Protein AF-A0A7R9VIY1-F1 (afdb_monomer_lite)

Secondary structure (DSSP, 8-state):
---TTEEEEEEE-TTT-PBPTT--B-TTT--EEEE-SSEEEE-GGG-EEEE-SHHHHHHHHHHHHHHHHHH-TT--HHHHHHHHHHT-EE-GGGTTTSTT-EE--HHHHHHHHHHHHHHS--S----TT------------TTHHHH-HHHHHTTHHHHHHHHTT-----EEEEEEES---TT-TTTGGGEEEEEEEETTTTEEGGGG--SSSHHHHHHHHHH--TTSSSS---TTTTS-EEEEEEE--SS--HHHHHHHHHHHHHTT-SEEEE---BSS--HHHHHHHHHHHHTT-EEEEE--SS--BTTTS--BTGGG--TTEEEEEEE-TTT-PBPTT--B-TTT--EEEE-SSEEEE-GGG-EEEE-SHHHHHHHHHHHHHHHHHH-TT--HHHHHHHHHHT-EE-GGGTTTSSS-EE--HHHHHHHHHHHHHHS-------S-S-PPP-------TTHHHH-HHHHHTTHHHHHHHHTT--PPPEEEEEEES---TT-TTTTTTEEEEEEEETTTTEEGGGG--SSSHHHHHHHHHH--TTSSSS---TTTTS-EEEEEEE--SS--HHHHHHHHHHHHHTT-SEEEE---BSS--HHHHHHHHHHHHTT-EEEEE--SS--BTTTS--BTT----

Foldseek 3Di:
DDFLQEAAEWAADLPPRHGDQLTAWAAELHQAYAHFAQAWFAFPPQDIDTHGTLLLRLLLLLLLLQLLCQLPVPDFSNRSSCLQLVQFDADPNQVRRHNSNHYGASLSSLVVSVVVVVPPDDPDDDDPPDPDDPDQQDFLAPCAVPAALLCVLQVLSLLVVLLLLLQFEEAEEEEAEQAAQCVQPQCVLQADPFQEAELQVGDTDPVRHHDPWLSNFLSFQQAGATNPHYFYGHSLHSFNYHYHYYRQDDRHDLLSLLVRLQVCVVVVHQEYQELDKDQDDDPSNLVSVQVSVVVQHAYQYQQFQQQEECVVRPMPPLNSVRLRYAYEWAADSPPRHGDNRTYWYLESHQAYGHFAQHWGAGPPNDIDTHGGSSSRSSSLNNLLSNLCRSPVPDTSNRSSCLQLVQFDADPNQNSGHPSNHYGHSNSSSVVSVVVVVPDDPPDDDDPPDPDDPDQSDFLAQCAVPRRSSCVSNPLSSSLVSSGSSSTDEAEEEEEEQAAQCVNPQRVSQADPQQAAELQVGDTDPVRHHDGTSSNRSSRQSAGATSNRHTDGHSNHSGNYHYYYYRQDDRHDLLSSLVSLQVCVVVVHQEYRESDWAQDDDPSNVVSVVVCVVVSHRYRYRQGRRSHHCVVRPIPPSDDDD

Radius of gyration: 26.81 Å; chains: 1; bounding box: 74×64×67 Å

InterPro domains:
  IPR000209 Peptidase S8/S53 domain [PF00082] (4-88)
  IPR000209 Peptidase S8/S53 domain [PF00082] (168-407)
  IPR000209 Peptidase S8/S53 domain [PF00082] (487-638)
  IPR015500 Peptidase S8, subtilisin-related [PR00723] (168-187)
  IPR015500 Peptidase S8, subtilisin-related [PR00723] (210-223)
  IPR015500 Peptidase S8, subtilisin-related [PR00723] (371-387)
  IPR023827 Peptidase S8, subtilisin, Asp-active site [PS00136] (173-184)
  IPR023827 Peptidase S8, subtilisin, Asp-active site [PS00136] (492-503)
  IPR036852 Peptidase S8/S53 domain superfamily [G3DSA:3.40.50.200] (2-121)
  IPR036852 Peptidase S8/S53 domain superfamily [G3DSA:3.40.50.200] (137-436)
  IPR036852 Peptidase S8/S53 domain superfamily [G3DSA:3.40.50.200] (453-639)
  IPR036852 Peptidase S8/S53 domain superfamily [SSF52743] (4-110)
  IPR036852 Peptidase S8/S53 domain superfamily [SSF52743] (150-431)
  IPR036852 Peptidase S8/S53 domain superfamily [SSF52743] (458-632)
  IPR051048 Peptidase S8/S53 subtilisin kexin sedolisin [PTHR43399] (124-401)

pLDDT: mean 86.47, std 15.75, range [26.23, 98.88]

Sequence (641 aa):
LQLPSMINVNAIDPNSSQIVSQSNYGANTTDLYAPGRNIFSTWLSGFYNIISGTGTAQAHVAGAAALLWSYLPTLNATAVKSLLLDNVIKLDNLQGRCTSGGVLNMHGAMLAAQSLRKTQPTGGGGDPDDDALPNVTVPNDTLWSLIQPAMQSIRAPEAWQVYNGAGGADVVVCVIDSGIDFNHPDLSRNMHLKLGYDAVSNRAGEAMMDKTGGGTHVAGTVAAVGNNSIGVAGVAWGGSVKLLGCRATDGGTFSDAARCVQWCGQQGAHIISISWNIESSSFVLDQALKEYDKEGGLIVVGSGNSGVDTDSTPWWPGQLQLPSMINVNAIDPNSSQIVSQSNYGANTTDLYAPGRNIFSTWLSGFYNIISGTGTAQAHVAGAAALLWSYLPTLNATAVKSLLLDNVIKLDNLQGRCTSGGVLNMHGAMLAAQSLRKTQPTGGGGDPDDDALPNVTVPNDTLWSLIQPAMQSIRAPEAWQVYNGAGGADVVVCVIDSGIDFNHPDLSRNMHLKLGYDAVSNRAGEAMMDKTGGGTHVAGTVAAVGNNSIGVAGVAWGGSVKLLGCRATDGGTFSDAARCVQWCGQQGAHIISISWNIESSSFVLDQALKEYDKEGGLIVVGSGNSGVDTDSTPWWPGQLQL

Organism: NCBI:txid1486919

Structure (mmCIF, N/CA/C/O backbone):
data_AF-A0A7R9VIY1-F1
#
_entry.id   AF-A0A7R9VIY1-F1
#
loop_
_atom_site.group_PDB
_atom_site.id
_atom_site.type_symbol
_atom_site.label_atom_id
_atom_site.label_alt_id
_atom_site.label_comp_id
_atom_site.label_asym_id
_atom_site.label_entity_id
_atom_site.label_seq_id
_atom_site.pdbx_PDB_ins_code
_atom_site.Cartn_x
_atom_site.Cartn_y
_atom_site.Cartn_z
_atom_site.occupancy
_atom_site.B_iso_or_equiv
_atom_site.auth_seq_id
_atom_site.auth_comp_id
_atom_site.auth_asym_id
_atom_site.auth_atom_id
_atom_site.pdbx_PDB_model_num
ATOM 1 N N . LEU A 1 1 ? -32.738 8.458 19.831 1.00 71.50 1 LEU A N 1
ATOM 2 C CA . LEU A 1 1 ? -33.125 7.402 18.895 1.00 71.50 1 LEU A CA 1
ATOM 3 C C . LEU A 1 1 ? -32.397 6.128 19.328 1.00 71.50 1 LEU A C 1
ATOM 5 O O . LEU A 1 1 ? -31.248 6.246 19.718 1.00 71.50 1 LEU A O 1
ATOM 9 N N . GLN A 1 2 ? -33.024 4.948 19.334 1.00 78.50 2 GLN A N 1
ATOM 10 C CA . GLN A 1 2 ? -32.295 3.676 19.480 1.00 78.50 2 GLN A CA 1
ATOM 11 C C . GLN A 1 2 ? -32.575 2.812 18.257 1.00 78.50 2 GLN A C 1
ATOM 13 O O . GLN A 1 2 ? -33.734 2.526 17.960 1.00 78.50 2 GLN A O 1
ATOM 18 N N . LEU A 1 3 ? -31.518 2.451 17.533 1.00 89.25 3 LEU A N 1
ATOM 19 C CA . LEU A 1 3 ? -31.595 1.617 16.336 1.00 89.25 3 LEU A CA 1
ATOM 20 C C . LEU A 1 3 ? -30.862 0.292 16.578 1.00 89.25 3 LEU A C 1
ATOM 22 O O . LEU A 1 3 ? -29.897 0.276 17.350 1.00 89.25 3 LEU A O 1
ATOM 26 N N . PRO A 1 4 ? -31.279 -0.805 15.921 1.00 92.56 4 PRO A N 1
ATOM 27 C CA . PRO A 1 4 ? -30.614 -2.101 16.029 1.00 92.56 4 PRO A CA 1
ATOM 28 C C . PRO A 1 4 ? -29.102 -2.035 15.791 1.00 92.56 4 PRO A C 1
ATOM 30 O O . PRO A 1 4 ? -28.346 -2.683 16.514 1.00 92.56 4 PRO A O 1
ATOM 33 N N . SER A 1 5 ? -28.657 -1.213 14.838 1.00 94.38 5 SER A N 1
ATOM 34 C CA . SER A 1 5 ? -27.248 -1.074 14.454 1.00 94.38 5 SER A CA 1
ATOM 35 C C . SER A 1 5 ? -26.612 0.233 14.939 1.00 94.38 5 SER A C 1
ATOM 37 O O . SER A 1 5 ? -25.645 0.715 14.353 1.00 94.38 5 SER A O 1
ATOM 39 N N . MET A 1 6 ? -27.135 0.826 16.017 1.00 95.38 6 MET A N 1
ATOM 40 C CA . MET A 1 6 ? -26.543 2.002 16.665 1.00 95.38 6 MET A CA 1
ATOM 41 C C . MET A 1 6 ? -25.802 1.609 17.943 1.00 95.38 6 MET A C 1
ATOM 43 O O . MET A 1 6 ? -26.343 0.850 18.743 1.00 95.38 6 MET A O 1
ATOM 47 N N . ILE A 1 7 ? -24.594 2.139 18.148 1.00 96.44 7 ILE A N 1
ATOM 48 C CA . ILE A 1 7 ? -23.788 1.962 19.360 1.00 96.44 7 ILE A CA 1
ATOM 49 C C . ILE A 1 7 ? -23.587 3.319 20.043 1.00 96.44 7 ILE A C 1
ATOM 51 O O . ILE A 1 7 ? -22.914 4.195 19.496 1.00 96.44 7 ILE A O 1
ATOM 55 N N . ASN A 1 8 ? -24.135 3.474 21.247 1.00 94.19 8 ASN A N 1
ATOM 56 C CA . ASN A 1 8 ? -23.951 4.645 22.104 1.00 94.19 8 ASN A CA 1
ATOM 57 C C . ASN A 1 8 ? -22.767 4.438 23.055 1.00 94.19 8 ASN A C 1
ATOM 59 O O . ASN A 1 8 ? -22.751 3.500 23.858 1.00 94.19 8 ASN A O 1
ATOM 63 N N . VAL A 1 9 ? -21.774 5.320 22.964 1.00 95.62 9 VAL A N 1
ATOM 64 C CA . VAL A 1 9 ? -20.469 5.158 23.610 1.00 95.62 9 VAL A CA 1
ATOM 65 C C . VAL A 1 9 ? -20.225 6.255 24.637 1.00 95.62 9 VAL A C 1
ATOM 67 O O . VAL A 1 9 ? -20.376 7.446 24.350 1.00 95.62 9 VAL A O 1
ATOM 70 N N . ASN A 1 10 ? -19.785 5.852 25.829 1.00 95.00 10 ASN A N 1
ATOM 71 C CA . ASN A 1 10 ? -19.358 6.763 26.889 1.00 95.00 10 ASN A CA 1
ATOM 72 C C . ASN A 1 10 ? -17.867 6.657 27.208 1.00 95.00 10 ASN A C 1
ATOM 74 O O . ASN A 1 10 ? -17.182 5.719 26.803 1.00 95.00 10 ASN A O 1
ATOM 78 N N . ALA A 1 11 ? -17.349 7.665 27.906 1.00 95.25 11 ALA A N 1
ATOM 79 C CA . ALA A 1 11 ? -15.923 7.839 28.121 1.00 95.25 11 ALA A CA 1
ATOM 80 C C . ALA A 1 11 ? -15.479 7.292 29.479 1.00 95.25 11 ALA A C 1
ATOM 82 O O . ALA A 1 11 ? -16.002 7.665 30.534 1.00 95.25 11 ALA A O 1
ATOM 83 N N . ILE A 1 12 ? -14.445 6.456 29.445 1.00 94.00 12 ILE A N 1
ATOM 84 C CA . ILE A 1 12 ? -13.696 6.015 30.621 1.00 94.00 12 ILE A CA 1
ATOM 85 C C . ILE A 1 12 ? -12.250 6.505 30.530 1.00 94.00 12 ILE A C 1
ATOM 87 O O . ILE A 1 12 ? -11.714 6.745 29.444 1.00 94.00 12 ILE A O 1
ATOM 91 N N . ASP A 1 13 ? -11.626 6.698 31.682 1.00 90.50 13 ASP A N 1
ATOM 92 C CA . ASP A 1 13 ? -10.202 6.965 31.786 1.00 90.50 13 ASP A CA 1
ATOM 93 C C . ASP A 1 13 ? -9.418 5.655 31.586 1.00 90.50 13 ASP A C 1
ATOM 95 O O . ASP A 1 13 ? -9.567 4.742 32.405 1.00 90.50 13 ASP A O 1
ATOM 99 N N . PRO A 1 14 ? -8.584 5.542 30.534 1.00 85.12 14 PRO A N 1
ATOM 100 C CA . PRO A 1 14 ? -7.872 4.303 30.229 1.00 85.12 14 PRO A CA 1
ATOM 101 C C . PRO A 1 14 ? -6.854 3.898 31.303 1.00 85.12 14 PRO A C 1
ATOM 103 O O . PRO A 1 14 ? -6.512 2.724 31.390 1.00 85.12 14 PRO A O 1
ATOM 106 N N . ASN A 1 15 ? -6.380 4.836 32.132 1.00 82.25 15 ASN A N 1
ATOM 107 C CA . ASN A 1 15 ? -5.360 4.553 33.145 1.00 82.25 15 ASN A CA 1
ATOM 108 C C . ASN A 1 15 ? -5.969 4.125 34.484 1.00 82.25 15 ASN A C 1
ATOM 110 O O . ASN A 1 15 ? -5.428 3.266 35.172 1.00 82.25 15 ASN A O 1
ATOM 114 N N . SER A 1 16 ? -7.080 4.751 34.882 1.00 84.19 16 SER A N 1
ATOM 115 C CA . SER A 1 16 ? -7.705 4.514 36.192 1.00 84.19 16 SER A CA 1
ATOM 116 C C . SER A 1 16 ? -8.934 3.608 36.135 1.00 84.19 16 SER A C 1
ATOM 118 O O . SER A 1 16 ? -9.457 3.220 37.182 1.00 84.19 16 SER A O 1
ATOM 120 N N . SER A 1 17 ? -9.425 3.294 34.928 1.00 86.06 17 SER A N 1
ATOM 121 C CA . SER A 1 17 ? -10.703 2.604 34.707 1.00 86.06 17 SER A CA 1
ATOM 122 C C . SER A 1 17 ? -11.879 3.281 35.430 1.00 86.06 17 SER A C 1
ATOM 124 O O . SER A 1 17 ? -12.864 2.640 35.795 1.00 86.06 17 SER A O 1
ATOM 126 N N . GLN A 1 18 ? -11.779 4.593 35.668 1.00 88.75 18 GLN A N 1
ATOM 127 C CA . GLN A 1 18 ? -12.853 5.401 36.239 1.00 88.75 18 GLN A CA 1
ATOM 128 C C . GLN A 1 18 ? -13.629 6.102 35.132 1.00 88.75 18 GLN A C 1
ATOM 130 O O . GLN A 1 18 ? -13.050 6.565 34.147 1.00 88.75 18 GLN A O 1
ATOM 135 N N . ILE A 1 19 ? -14.946 6.211 35.309 1.00 89.62 19 ILE A N 1
ATOM 136 C CA . ILE A 1 19 ? -15.800 7.006 34.421 1.00 89.62 19 ILE A CA 1
ATOM 137 C C . ILE A 1 19 ? -15.256 8.439 34.385 1.00 89.62 19 ILE A C 1
ATOM 139 O O . ILE A 1 19 ? -14.971 9.033 35.428 1.00 89.62 19 ILE A O 1
ATOM 143 N N . VAL A 1 20 ? -15.102 9.006 33.186 1.00 90.31 20 VAL A N 1
ATOM 144 C CA . VAL A 1 20 ? -14.705 10.412 33.053 1.00 90.31 20 VAL A CA 1
ATOM 145 C C . VAL A 1 20 ? -15.819 11.272 33.643 1.00 90.31 20 VAL A C 1
ATOM 147 O O . VAL A 1 20 ? -16.972 11.100 33.272 1.00 90.31 20 VAL A O 1
ATOM 150 N N . SER A 1 21 ? -15.496 12.208 34.540 1.00 85.69 21 SER A N 1
ATOM 151 C CA . SER A 1 21 ? -16.491 12.937 35.351 1.00 85.69 21 SER A CA 1
ATOM 152 C C . SER A 1 21 ? -17.583 13.642 34.544 1.00 85.69 21 SER A C 1
ATOM 154 O O . SER A 1 21 ? -18.715 13.745 35.002 1.00 85.69 21 SER A O 1
ATOM 156 N N . GLN A 1 22 ? -17.241 14.130 33.353 1.00 87.44 22 GLN A N 1
ATOM 157 C CA . GLN A 1 22 ? -18.179 14.783 32.442 1.00 87.44 22 GLN A CA 1
ATOM 158 C C . GLN A 1 22 ? -18.879 13.805 31.493 1.00 87.44 22 GLN A C 1
ATOM 160 O O . GLN A 1 22 ? -19.812 14.202 30.818 1.00 87.44 22 GLN A O 1
ATOM 165 N N . SER A 1 23 ? -18.466 12.540 31.409 1.00 90.62 23 SER A N 1
ATOM 166 C CA . SER A 1 23 ? -19.161 11.562 30.574 1.00 90.62 23 SER A CA 1
ATOM 167 C C . SER A 1 23 ? -20.584 11.383 31.076 1.00 90.62 23 SER A C 1
ATOM 169 O O . SER A 1 23 ? -20.808 11.113 32.257 1.00 90.62 23 SER A O 1
ATOM 171 N N . ASN A 1 24 ? -21.538 11.453 30.158 1.00 88.62 24 ASN A N 1
ATOM 172 C CA . ASN A 1 24 ? -22.875 10.949 30.417 1.00 88.62 24 ASN A CA 1
ATOM 173 C C . ASN A 1 24 ? -22.824 9.447 30.765 1.00 88.62 24 ASN A C 1
ATOM 175 O O . ASN A 1 24 ? -21.788 8.783 30.613 1.00 88.62 24 ASN A O 1
ATOM 179 N N . TYR A 1 25 ? -23.931 8.927 31.287 1.00 87.00 25 TYR A N 1
ATOM 180 C CA . TYR A 1 25 ? -24.123 7.514 31.629 1.00 87.00 25 TYR A CA 1
ATOM 181 C C . TYR A 1 25 ? -25.597 7.133 31.482 1.00 87.00 25 TYR A C 1
ATOM 183 O O . TYR A 1 25 ? -26.442 8.013 31.350 1.00 87.00 25 TYR A O 1
ATOM 191 N N . GLY A 1 26 ? -25.921 5.843 31.489 1.00 87.25 26 GLY A N 1
ATOM 192 C CA . GLY A 1 26 ? -27.310 5.376 31.488 1.00 87.25 26 GLY A CA 1
ATOM 193 C C . GLY A 1 26 ? -27.374 3.873 31.267 1.00 87.25 26 GLY A C 1
ATOM 194 O O . GLY A 1 26 ? -26.747 3.352 30.343 1.00 87.25 26 GLY A O 1
ATOM 195 N N . ALA A 1 27 ? -28.098 3.166 32.131 1.00 87.50 27 ALA A N 1
ATOM 196 C CA . ALA A 1 27 ? -28.165 1.709 32.119 1.00 87.50 27 ALA A CA 1
ATOM 197 C C . ALA A 1 27 ? -28.803 1.168 30.833 1.00 87.50 27 ALA A C 1
ATOM 199 O O . ALA A 1 27 ? -28.452 0.073 30.399 1.00 87.50 27 ALA A O 1
ATOM 200 N N . ASN A 1 28 ? -29.718 1.933 30.229 1.00 86.50 28 ASN A N 1
ATOM 201 C CA . ASN A 1 28 ? -30.494 1.513 29.063 1.00 86.50 28 ASN A CA 1
ATOM 202 C C . ASN A 1 28 ? -30.112 2.272 27.787 1.00 86.50 28 ASN A C 1
ATOM 204 O O . ASN A 1 28 ? -30.361 1.793 26.681 1.00 86.50 28 ASN A O 1
ATOM 208 N N . THR A 1 29 ? -29.529 3.459 27.921 1.00 85.00 29 THR A N 1
ATOM 209 C CA . THR A 1 29 ? -29.165 4.338 26.800 1.00 85.00 29 THR A CA 1
ATOM 210 C C . THR A 1 29 ? -27.715 4.224 26.355 1.00 85.00 29 THR A C 1
ATOM 212 O O . THR A 1 29 ? -27.414 4.554 25.210 1.00 85.00 29 THR A O 1
ATOM 215 N N . THR A 1 30 ? -26.820 3.754 27.225 1.00 90.31 30 THR A N 1
ATOM 216 C CA . THR A 1 30 ? -25.396 3.583 26.915 1.00 90.31 30 THR A CA 1
ATOM 217 C C . THR A 1 30 ? -25.112 2.127 26.602 1.00 90.31 30 THR A C 1
ATOM 219 O O . THR A 1 30 ? -25.414 1.264 27.422 1.00 90.31 30 THR A O 1
ATOM 222 N N . ASP A 1 31 ? -24.474 1.841 25.468 1.00 94.94 31 ASP A N 1
ATOM 223 C CA . ASP A 1 31 ? -24.137 0.466 25.112 1.00 94.94 31 ASP A CA 1
ATOM 224 C C . ASP A 1 31 ? -22.838 0.004 25.792 1.00 94.94 31 ASP A C 1
ATOM 226 O O . ASP A 1 31 ? -22.811 -1.039 26.447 1.00 94.94 31 ASP A O 1
ATOM 230 N N . LEU A 1 32 ? -21.760 0.790 25.692 1.00 96.62 32 LEU A N 1
ATOM 231 C CA . LEU A 1 32 ? -20.460 0.465 26.293 1.00 96.62 32 LEU A CA 1
ATOM 232 C C . LEU A 1 32 ? -19.608 1.707 26.588 1.00 96.62 32 LEU A C 1
ATOM 234 O O . LEU A 1 32 ? -19.896 2.812 26.121 1.00 96.62 32 LEU A O 1
ATOM 238 N N . TYR A 1 33 ? -18.526 1.510 27.341 1.00 97.12 33 TYR A N 1
ATOM 239 C CA . TYR A 1 33 ? -17.512 2.535 27.593 1.00 97.12 33 TYR A CA 1
ATOM 240 C C . TYR A 1 33 ? -16.244 2.301 26.766 1.00 97.12 33 TYR A C 1
ATOM 242 O O . TYR A 1 33 ? -15.851 1.165 26.521 1.00 97.12 33 TYR A O 1
ATOM 250 N N . ALA A 1 34 ? -15.560 3.367 26.364 1.00 97.38 34 ALA A N 1
ATOM 251 C CA . ALA A 1 34 ? -14.272 3.293 25.676 1.00 97.38 34 ALA A CA 1
ATOM 252 C C . ALA A 1 34 ? -13.343 4.441 26.120 1.00 97.38 34 ALA A C 1
ATOM 254 O O . ALA A 1 34 ? -13.812 5.395 26.755 1.00 97.38 34 ALA A O 1
ATOM 255 N N . PRO A 1 35 ? -12.028 4.365 25.838 1.00 96.31 35 PRO A N 1
ATOM 256 C CA . PRO A 1 35 ? -11.072 5.385 26.253 1.00 96.31 35 PRO A CA 1
ATOM 257 C C . PRO A 1 35 ? -11.455 6.771 25.743 1.00 96.31 35 PRO A C 1
ATOM 259 O O . PRO A 1 35 ? -11.506 7.015 24.540 1.00 96.31 35 PRO A O 1
ATOM 262 N N . GLY A 1 36 ? -11.709 7.692 26.669 1.00 93.38 36 GLY A N 1
ATOM 263 C CA . GLY A 1 36 ? -12.133 9.052 26.337 1.00 93.38 36 GLY A CA 1
ATOM 264 C C . GLY A 1 36 ? -11.422 10.144 27.125 1.00 93.38 36 GLY A C 1
ATOM 265 O O . GLY A 1 36 ? -11.813 11.303 27.034 1.00 93.38 36 GLY A O 1
ATOM 266 N N . ARG A 1 37 ? -10.388 9.817 27.910 1.00 92.31 37 ARG A N 1
ATOM 267 C CA . ARG A 1 37 ? -9.585 10.800 28.650 1.00 92.31 37 ARG A CA 1
ATOM 268 C C . ARG A 1 37 ? -8.167 10.862 28.105 1.00 92.31 37 ARG A C 1
ATOM 270 O O . ARG A 1 37 ? -7.522 9.830 27.976 1.00 92.31 37 ARG A O 1
ATOM 277 N N . ASN A 1 38 ? -7.680 12.079 27.878 1.00 90.19 38 ASN A N 1
ATOM 278 C CA . ASN A 1 38 ? -6.324 12.371 27.420 1.00 90.19 38 ASN A CA 1
ATOM 279 C C . ASN A 1 38 ? -5.936 11.588 26.156 1.00 90.19 38 ASN A C 1
ATOM 281 O O . ASN A 1 38 ? -4.856 11.007 26.083 1.00 90.19 38 ASN A O 1
ATOM 285 N N . ILE A 1 39 ? -6.827 11.563 25.164 1.00 92.75 39 ILE A N 1
ATOM 286 C CA . ILE A 1 39 ? -6.580 10.844 23.916 1.00 92.75 39 ILE A CA 1
ATOM 287 C C . ILE A 1 39 ? -5.722 11.721 23.012 1.00 92.75 39 ILE A C 1
ATOM 289 O O . ILE A 1 39 ? -6.152 12.797 22.592 1.00 92.75 39 ILE A O 1
ATOM 293 N N . PHE A 1 40 ? -4.506 11.258 22.734 1.00 91.44 40 PHE A N 1
ATOM 294 C CA . PHE A 1 40 ? -3.569 11.894 21.817 1.00 91.44 40 PHE A CA 1
ATOM 295 C C . PHE A 1 40 ? -3.798 11.365 20.396 1.00 91.44 40 PHE A C 1
ATOM 297 O O . PHE A 1 40 ? -3.743 10.157 20.176 1.00 91.44 40 PHE A O 1
ATOM 304 N N . SER A 1 41 ? -4.080 12.257 19.447 1.00 95.12 41 SER A N 1
ATOM 305 C CA . SER A 1 41 ? -4.326 11.900 18.044 1.00 95.12 41 SER A CA 1
ATOM 306 C C . SER A 1 41 ? -4.011 13.077 17.116 1.00 95.12 41 SER A C 1
ATOM 308 O O . SER A 1 41 ? -3.602 14.150 17.568 1.00 95.12 41 SER A O 1
ATOM 310 N N . THR A 1 42 ? -4.181 12.861 15.816 1.00 95.81 42 THR A N 1
ATOM 311 C CA . THR A 1 42 ? -3.946 13.821 14.734 1.00 95.81 42 THR A CA 1
ATOM 312 C C . THR A 1 42 ? -4.723 15.126 14.929 1.00 95.81 42 THR A C 1
ATOM 314 O O . THR A 1 42 ? -5.802 15.163 15.517 1.00 95.81 42 THR A O 1
ATOM 317 N N . TRP A 1 43 ? -4.175 16.227 14.435 1.00 96.00 43 TRP A N 1
ATOM 318 C CA . TRP A 1 43 ? -4.731 17.574 14.546 1.00 96.00 43 TRP A CA 1
ATOM 319 C C . TRP A 1 43 ? -4.439 18.377 13.275 1.00 96.00 43 TRP A C 1
ATOM 321 O O . TRP A 1 43 ? -3.796 17.894 12.353 1.00 96.00 43 TRP A O 1
ATOM 331 N N . LEU A 1 44 ? -4.916 19.616 13.203 1.00 92.75 44 LEU A N 1
ATOM 332 C CA . LEU A 1 44 ? -4.748 20.469 12.024 1.00 92.75 44 LEU A CA 1
ATOM 333 C C . LEU A 1 44 ? -3.275 20.666 11.637 1.00 92.75 44 LEU A C 1
ATOM 335 O O . LEU A 1 44 ? -2.413 20.810 12.506 1.00 92.75 44 LEU A O 1
ATOM 339 N N . SER A 1 45 ? -3.013 20.792 10.336 1.00 86.12 45 SER A N 1
ATOM 340 C CA . SER A 1 45 ? -1.712 21.167 9.764 1.00 86.12 45 SER A CA 1
ATOM 341 C C . SER A 1 45 ? -0.585 20.176 10.077 1.00 86.12 45 SER A C 1
ATOM 343 O O . SER A 1 45 ? 0.569 20.575 10.229 1.00 86.12 45 SER A O 1
ATOM 345 N N . GLY A 1 46 ? -0.910 18.885 10.189 1.00 85.44 46 GLY A N 1
ATOM 346 C CA . GLY A 1 46 ? 0.069 17.829 10.477 1.00 85.44 46 GLY A CA 1
ATOM 347 C C . GLY A 1 46 ? 0.526 17.746 11.939 1.00 85.44 46 GLY A C 1
ATOM 348 O O . GLY A 1 46 ? 1.480 17.024 12.233 1.00 85.44 46 GLY A O 1
ATOM 349 N N . PHE A 1 47 ? -0.101 18.505 12.844 1.00 91.31 47 PHE A N 1
ATOM 350 C CA . PHE A 1 47 ? 0.179 18.452 14.279 1.00 91.31 47 PHE A CA 1
ATOM 351 C C . PHE A 1 47 ? -0.662 17.383 14.980 1.00 91.31 47 PHE A C 1
ATOM 353 O O . PHE A 1 47 ? -1.514 16.744 14.382 1.00 91.31 47 PHE A O 1
ATOM 360 N N . TYR A 1 48 ? -0.454 17.225 16.283 1.00 92.12 48 TYR A N 1
ATOM 361 C CA . TYR A 1 48 ? -1.204 16.303 17.129 1.00 92.12 48 TYR A CA 1
ATOM 362 C C . TYR A 1 48 ? -1.707 17.036 18.365 1.00 92.12 48 TYR A C 1
ATOM 364 O O . TYR A 1 48 ? -1.105 18.024 18.795 1.00 92.12 48 TYR A O 1
ATOM 372 N N . ASN A 1 49 ? -2.800 16.555 18.949 1.00 93.38 49 ASN A N 1
ATOM 373 C CA . ASN A 1 49 ? -3.395 17.177 20.122 1.00 93.38 49 ASN A CA 1
ATOM 374 C C . ASN A 1 49 ? -4.014 16.149 21.074 1.00 93.38 49 ASN A C 1
ATOM 376 O O . ASN A 1 49 ? -4.402 15.048 20.679 1.00 93.38 49 ASN A O 1
ATOM 380 N N . ILE A 1 50 ? -4.129 16.545 22.340 1.00 90.94 50 ILE A N 1
ATOM 381 C CA . ILE A 1 50 ? -4.801 15.778 23.385 1.00 90.94 50 ILE A CA 1
ATOM 382 C C . ILE A 1 50 ? -6.201 16.342 23.571 1.00 90.94 50 ILE A C 1
ATOM 384 O O . ILE A 1 50 ? -6.352 17.500 23.961 1.00 90.94 50 ILE A O 1
ATOM 388 N N . ILE A 1 51 ? -7.223 15.511 23.375 1.00 91.19 51 ILE A N 1
ATOM 389 C CA . ILE A 1 51 ? -8.604 15.874 23.708 1.00 91.19 51 ILE A CA 1
ATOM 390 C C . ILE A 1 51 ? -9.250 14.794 24.583 1.00 91.19 51 ILE A C 1
ATOM 392 O O . ILE A 1 51 ? -8.818 13.640 24.625 1.00 91.19 51 ILE A O 1
ATOM 396 N N . SER A 1 52 ? -10.286 15.182 25.324 1.00 92.31 52 SER A N 1
ATOM 397 C CA . SER A 1 52 ? -11.066 14.278 26.172 1.00 92.31 52 SER A CA 1
ATOM 398 C C . SER A 1 52 ? -12.554 14.446 25.895 1.00 92.31 52 SER A C 1
ATOM 400 O O . SER A 1 52 ? -13.028 15.567 25.729 1.00 92.31 52 SER A O 1
ATOM 402 N N . GLY A 1 53 ? -13.299 13.349 25.907 1.00 91.56 53 GLY A N 1
ATOM 403 C CA . GLY A 1 53 ? -14.747 13.343 25.778 1.00 91.56 53 GLY A CA 1
ATOM 404 C C . GLY A 1 53 ? -15.287 12.045 25.191 1.00 91.56 53 GLY A C 1
ATOM 405 O O . GLY A 1 53 ? -14.552 11.156 24.770 1.00 91.56 53 GLY A O 1
ATOM 406 N N . THR A 1 54 ? -16.609 11.955 25.131 1.00 91.81 54 THR A N 1
ATOM 407 C CA . THR A 1 54 ? -17.309 10.821 24.513 1.00 91.81 54 THR A CA 1
ATOM 408 C C . THR A 1 54 ? -17.059 10.703 23.008 1.00 91.81 54 THR A C 1
ATOM 410 O O . THR A 1 54 ? -17.093 9.593 22.490 1.00 91.81 54 THR A O 1
ATOM 413 N N . GLY A 1 55 ? -16.716 11.795 22.314 1.00 90.56 55 GLY A N 1
ATOM 414 C CA . GLY A 1 55 ? -16.340 11.766 20.895 1.00 90.56 55 GLY A CA 1
ATOM 415 C C . GLY A 1 55 ? -15.061 10.971 20.603 1.00 90.56 55 GLY A C 1
ATOM 416 O O . GLY A 1 55 ? -14.992 10.262 19.603 1.00 90.56 55 GLY A O 1
ATOM 417 N N . THR A 1 56 ? -14.070 10.994 21.501 1.00 93.44 56 THR A N 1
ATOM 418 C CA . THR A 1 56 ? -12.864 10.163 21.337 1.00 93.44 56 THR A CA 1
ATOM 419 C C . THR A 1 56 ? -13.102 8.716 21.745 1.00 93.44 56 THR A C 1
ATOM 421 O O . THR A 1 56 ? -12.590 7.810 21.092 1.00 93.44 56 THR A O 1
ATOM 424 N N . ALA A 1 57 ? -13.935 8.472 22.758 1.00 96.62 57 ALA A N 1
ATOM 425 C CA . ALA A 1 57 ? -14.382 7.123 23.106 1.00 96.62 57 ALA A CA 1
ATOM 426 C C . ALA A 1 57 ? -15.139 6.468 21.937 1.00 96.62 57 ALA A C 1
ATOM 428 O O . ALA A 1 57 ? -14.840 5.339 21.547 1.00 96.62 57 ALA A O 1
ATOM 429 N N . GLN A 1 58 ? -16.056 7.214 21.318 1.00 96.94 58 GLN A N 1
ATOM 430 C CA . GLN A 1 58 ? -16.786 6.826 20.114 1.00 96.94 58 GLN A CA 1
ATOM 431 C C . GLN A 1 58 ? -15.833 6.418 18.986 1.00 96.94 58 GLN A C 1
ATOM 433 O O . GLN A 1 58 ? -16.030 5.363 18.379 1.00 96.94 58 GLN A O 1
ATOM 438 N N . ALA A 1 59 ? -14.787 7.209 18.739 1.00 97.81 59 ALA A N 1
ATOM 439 C CA . ALA A 1 59 ? -13.804 6.926 17.699 1.00 97.81 59 ALA A CA 1
ATOM 440 C C . ALA A 1 59 ? -13.094 5.575 17.906 1.00 97.81 59 ALA A C 1
ATOM 442 O O . ALA A 1 59 ? -12.898 4.835 16.942 1.00 97.81 59 ALA A O 1
ATOM 443 N N . HIS A 1 60 ? -12.791 5.193 19.155 1.00 98.31 60 HIS A N 1
ATOM 444 C CA . HIS A 1 60 ? -12.209 3.875 19.427 1.00 98.31 60 HIS A CA 1
ATOM 445 C C . HIS A 1 60 ? -13.163 2.736 19.052 1.00 98.31 60 HIS A C 1
ATOM 447 O O . HIS A 1 60 ? -12.752 1.743 18.456 1.00 98.31 60 HIS A O 1
ATOM 453 N N . VAL A 1 61 ? -14.454 2.888 19.351 1.00 98.50 61 VAL A N 1
ATOM 454 C CA . VAL A 1 61 ? -15.466 1.883 18.999 1.00 98.50 61 VAL A CA 1
ATOM 455 C C . VAL A 1 61 ? -15.678 1.810 17.488 1.00 98.50 61 VAL A C 1
ATOM 457 O O . VAL A 1 61 ? -15.790 0.712 16.951 1.00 98.50 61 VAL A O 1
ATOM 460 N N . ALA A 1 62 ? -15.670 2.946 16.782 1.00 98.56 62 ALA A N 1
ATOM 461 C CA . ALA A 1 62 ? -15.752 2.962 15.322 1.00 98.56 62 ALA A CA 1
ATOM 462 C C . ALA A 1 62 ? -14.547 2.268 14.670 1.00 98.56 62 ALA A C 1
ATOM 464 O O . ALA A 1 62 ? -14.733 1.482 13.743 1.00 98.56 62 ALA A O 1
ATOM 465 N N . GLY A 1 63 ? -13.330 2.491 15.179 1.00 97.94 63 GLY A N 1
ATOM 466 C CA . GLY A 1 63 ? -12.139 1.788 14.699 1.00 97.94 63 GLY A CA 1
ATOM 467 C C . GLY A 1 63 ? -12.177 0.284 14.985 1.00 97.94 63 GLY A C 1
ATOM 468 O O . GLY A 1 63 ? -11.878 -0.517 14.102 1.00 97.94 63 GLY A O 1
ATOM 469 N N . ALA A 1 64 ? -12.622 -0.126 16.176 1.00 98.12 64 ALA A N 1
ATOM 470 C CA . ALA A 1 64 ? -12.768 -1.542 16.520 1.00 98.12 64 ALA A CA 1
ATOM 471 C C . ALA A 1 64 ? -13.835 -2.245 15.663 1.00 98.12 64 ALA A C 1
ATOM 473 O O . ALA A 1 64 ? -13.614 -3.357 15.183 1.00 98.12 64 ALA A O 1
ATOM 474 N N . ALA A 1 65 ? -14.968 -1.579 15.421 1.00 98.31 65 ALA A N 1
ATOM 475 C CA . ALA A 1 65 ? -15.997 -2.057 14.506 1.00 98.31 65 ALA A CA 1
ATOM 476 C C . ALA A 1 65 ? -15.457 -2.205 13.078 1.00 98.31 65 ALA A C 1
ATOM 478 O O . ALA A 1 65 ? -15.707 -3.222 12.435 1.00 98.31 65 ALA A O 1
ATOM 479 N N . ALA A 1 66 ? -14.684 -1.225 12.599 1.00 97.50 66 ALA A N 1
ATOM 480 C CA . ALA A 1 66 ? -14.086 -1.272 11.271 1.00 97.50 66 ALA A CA 1
ATOM 481 C C . ALA A 1 66 ? -13.105 -2.441 11.128 1.00 97.50 66 ALA A C 1
ATOM 483 O O . ALA A 1 66 ? -13.145 -3.155 10.128 1.00 97.50 66 ALA A O 1
ATOM 484 N N . LEU A 1 67 ? -12.282 -2.685 12.152 1.00 95.06 67 LEU A N 1
ATOM 485 C CA . LEU A 1 67 ? -11.348 -3.808 12.179 1.00 95.06 67 LEU A CA 1
ATOM 486 C C . LEU A 1 67 ? -12.080 -5.160 12.128 1.00 95.06 67 LEU A C 1
ATOM 488 O O . LEU A 1 67 ? -11.732 -6.014 11.315 1.00 95.06 67 LEU A O 1
ATOM 492 N N . LEU A 1 68 ? -13.129 -5.342 12.939 1.00 95.12 68 LEU A N 1
ATOM 493 C CA . LEU A 1 68 ? -13.948 -6.563 12.939 1.00 95.12 68 LEU A CA 1
ATOM 494 C C . LEU A 1 68 ? -14.630 -6.805 11.595 1.00 95.12 68 LEU A C 1
ATOM 496 O O . LEU A 1 68 ? -14.647 -7.929 11.092 1.00 95.12 68 LEU A O 1
ATOM 500 N N . TRP A 1 69 ? -15.202 -5.752 11.017 1.00 94.44 69 TRP A N 1
ATOM 501 C CA . TRP A 1 69 ? -15.943 -5.869 9.770 1.00 94.44 69 TRP A CA 1
ATOM 502 C C . TRP A 1 69 ? -15.011 -6.121 8.584 1.00 94.44 69 TRP A C 1
ATOM 504 O O . TRP A 1 69 ? -15.336 -6.916 7.706 1.00 94.44 69 TRP A O 1
ATOM 514 N N . SER A 1 70 ? -13.812 -5.533 8.605 1.00 92.81 70 SER A N 1
ATOM 515 C CA . SER A 1 70 ? -12.767 -5.833 7.626 1.00 92.81 70 SER A CA 1
ATOM 516 C C . SER A 1 70 ? -12.330 -7.296 7.755 1.00 92.81 70 SER A C 1
ATOM 518 O O . SER A 1 70 ? -12.226 -8.001 6.753 1.00 92.81 70 SER A O 1
ATOM 520 N N . TYR A 1 71 ? -12.176 -7.799 8.986 1.00 91.00 71 TYR A N 1
ATOM 521 C CA . TYR A 1 71 ? -11.761 -9.175 9.269 1.00 91.00 71 TYR A CA 1
ATOM 522 C C . TYR A 1 71 ? -12.773 -10.241 8.818 1.00 91.00 71 TYR A C 1
ATOM 524 O O . TYR A 1 71 ? -12.376 -11.321 8.365 1.00 91.00 71 TYR A O 1
ATOM 532 N N . LEU A 1 72 ? -14.071 -9.966 8.971 1.00 89.75 72 LEU A N 1
ATOM 533 C CA . LEU A 1 72 ? -15.156 -10.877 8.610 1.00 89.75 72 LEU A CA 1
ATOM 534 C C . LEU A 1 72 ? -16.269 -10.111 7.866 1.00 89.75 72 LEU A C 1
ATOM 536 O O . LEU A 1 72 ? -17.288 -9.759 8.464 1.00 89.75 72 LEU A O 1
ATOM 540 N N . PRO A 1 73 ? -16.117 -9.881 6.547 1.00 89.31 73 PRO A N 1
ATOM 541 C CA . PRO A 1 73 ? -17.022 -9.027 5.767 1.00 89.31 73 PRO A CA 1
ATOM 542 C C . PRO A 1 73 ? -18.442 -9.583 5.618 1.00 89.31 73 PRO A C 1
ATOM 544 O O . PRO A 1 73 ? -19.354 -8.863 5.229 1.00 89.31 73 PRO A O 1
ATOM 547 N N . THR A 1 74 ? -18.658 -10.857 5.953 1.00 89.12 74 THR A N 1
ATOM 548 C CA . THR A 1 74 ? -19.990 -11.477 5.979 1.00 89.12 74 THR A CA 1
ATOM 549 C C . THR A 1 74 ? -20.856 -11.006 7.150 1.00 89.12 74 THR A C 1
ATOM 551 O O . THR A 1 74 ? -22.033 -11.357 7.212 1.00 89.12 74 THR A O 1
ATOM 554 N N . LEU A 1 75 ? -20.280 -10.296 8.127 1.00 91.38 75 LEU A N 1
ATOM 555 C CA . LEU A 1 75 ? -21.047 -9.724 9.228 1.00 91.38 75 LEU A CA 1
ATOM 556 C C . LEU A 1 75 ? -21.988 -8.633 8.704 1.00 91.38 75 LEU A C 1
ATOM 558 O O . LEU A 1 75 ? -21.641 -7.863 7.812 1.00 91.38 75 LEU A O 1
ATOM 562 N N . ASN A 1 76 ? -23.176 -8.550 9.297 1.00 94.69 76 ASN A N 1
ATOM 563 C CA . ASN A 1 76 ? -24.022 -7.365 9.195 1.00 94.69 76 ASN A CA 1
ATOM 564 C C . ASN A 1 76 ? -23.766 -6.437 10.396 1.00 94.69 76 ASN A C 1
ATOM 566 O O . ASN A 1 76 ? -23.146 -6.844 11.383 1.00 94.69 76 ASN A O 1
ATOM 570 N N . ALA A 1 77 ? -24.261 -5.200 10.337 1.00 96.50 77 ALA A N 1
ATOM 571 C CA . ALA A 1 77 ? -23.997 -4.200 11.370 1.00 96.50 77 ALA A CA 1
ATOM 572 C C . ALA A 1 77 ? -24.437 -4.637 12.780 1.00 96.50 77 ALA A C 1
ATOM 574 O O . ALA A 1 77 ? -23.714 -4.419 13.753 1.00 96.50 77 ALA A O 1
ATOM 575 N N . THR A 1 78 ? -25.578 -5.321 12.908 1.00 96.69 78 THR A N 1
ATOM 576 C CA . THR A 1 78 ? -26.039 -5.842 14.204 1.00 96.69 78 THR A CA 1
ATOM 577 C C . THR A 1 78 ? -25.101 -6.920 14.753 1.00 96.69 78 THR A C 1
ATOM 579 O O . THR A 1 78 ? -24.813 -6.921 15.945 1.00 96.69 78 THR A O 1
ATOM 582 N N . ALA A 1 79 ? -24.553 -7.793 13.901 1.00 96.38 79 ALA A N 1
ATOM 583 C CA . ALA A 1 79 ? -23.577 -8.799 14.315 1.00 96.38 79 ALA A CA 1
ATOM 584 C C . ALA A 1 79 ? -22.248 -8.167 14.763 1.00 96.38 79 ALA A C 1
ATOM 586 O O . ALA A 1 79 ? -21.666 -8.613 15.751 1.00 96.38 79 ALA A O 1
ATOM 587 N N . VAL A 1 80 ? -21.795 -7.095 14.096 1.00 97.69 80 VAL A N 1
ATOM 588 C CA . VAL A 1 80 ? -20.631 -6.308 14.550 1.00 97.69 80 VAL A CA 1
ATOM 589 C C . VAL A 1 80 ? -20.903 -5.691 15.925 1.00 97.69 80 VAL A C 1
ATOM 591 O O . VAL A 1 80 ? -20.069 -5.816 16.822 1.00 97.69 80 VAL A O 1
ATOM 594 N N . LYS A 1 81 ? -22.085 -5.086 16.126 1.00 97.94 81 LYS A N 1
ATOM 595 C CA . LYS A 1 81 ? -22.507 -4.554 17.431 1.00 97.94 81 LYS A CA 1
ATOM 596 C C . LYS A 1 81 ? -22.486 -5.639 18.512 1.00 97.94 81 LYS A C 1
ATOM 598 O O . LYS A 1 81 ? -21.868 -5.427 19.552 1.00 97.94 81 LYS A O 1
ATOM 603 N N . SER A 1 82 ? -23.108 -6.794 18.275 1.00 97.00 82 SER A N 1
ATOM 604 C CA . SER A 1 82 ? -23.132 -7.901 19.241 1.00 97.00 82 SER A CA 1
ATOM 605 C C . SER A 1 82 ? -21.729 -8.381 19.603 1.00 97.00 82 SER A C 1
ATOM 607 O O . SER A 1 82 ? -21.414 -8.485 20.782 1.00 97.00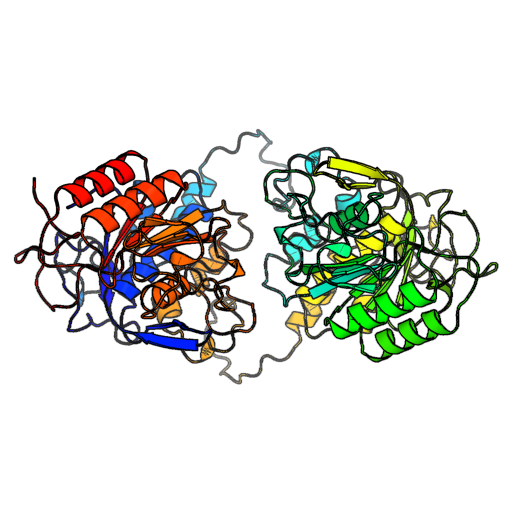 82 SER A O 1
ATOM 609 N N . LEU A 1 83 ? -20.839 -8.570 18.621 1.00 96.38 83 LEU A N 1
ATOM 610 C CA . LEU A 1 83 ? -19.457 -8.981 18.890 1.00 96.38 83 LEU A CA 1
ATOM 611 C C . LEU A 1 83 ? -18.717 -8.002 19.808 1.00 96.38 83 LEU A C 1
ATOM 613 O O . LEU A 1 83 ? -17.963 -8.441 20.676 1.00 96.38 83 LEU A O 1
ATOM 617 N N . LEU A 1 84 ? -18.941 -6.697 19.648 1.00 97.88 84 LEU A N 1
ATOM 618 C CA . LEU A 1 84 ? -18.342 -5.680 20.512 1.00 97.88 84 LEU A CA 1
ATOM 619 C C . LEU A 1 84 ? -18.940 -5.683 21.926 1.00 97.88 84 LEU A C 1
ATOM 621 O O . LEU A 1 84 ? -18.187 -5.579 22.893 1.00 97.88 84 LEU A O 1
ATOM 625 N N . LEU A 1 85 ? -20.265 -5.808 22.058 1.00 96.75 85 LEU A N 1
ATOM 626 C CA . LEU A 1 85 ? -20.957 -5.748 23.354 1.00 96.75 85 LEU A CA 1
ATOM 627 C C . LEU A 1 85 ? -20.819 -7.020 24.186 1.00 96.75 85 LEU A C 1
ATOM 629 O O . LEU A 1 85 ? -20.671 -6.941 25.406 1.00 96.75 85 LEU A O 1
ATOM 633 N N . ASP A 1 86 ? -20.834 -8.182 23.542 1.00 93.69 86 ASP A N 1
ATOM 634 C CA . ASP A 1 86 ? -20.800 -9.473 24.229 1.00 93.69 86 ASP A CA 1
ATOM 635 C C . ASP A 1 86 ? -19.403 -9.793 24.778 1.00 93.69 86 ASP A C 1
ATOM 637 O O . ASP A 1 86 ? -19.266 -10.586 25.708 1.00 93.69 86 ASP A O 1
ATOM 641 N N . ASN A 1 87 ? -18.361 -9.147 24.241 1.00 95.31 87 ASN A N 1
ATOM 642 C CA . ASN A 1 87 ? -16.965 -9.430 24.578 1.00 95.31 87 ASN A CA 1
ATOM 643 C C . ASN A 1 87 ? -16.279 -8.336 25.410 1.00 95.31 87 ASN A C 1
ATOM 645 O O . ASN A 1 87 ? -15.062 -8.396 25.577 1.00 95.31 87 ASN A O 1
ATOM 649 N N . VAL A 1 88 ? -17.018 -7.356 25.944 1.00 94.94 88 VAL A N 1
ATOM 650 C CA . VAL A 1 88 ? -16.460 -6.273 26.778 1.00 94.94 88 VAL A CA 1
ATOM 651 C C . VAL A 1 88 ? -15.683 -6.786 27.997 1.00 94.94 88 VAL A C 1
ATOM 653 O O . VAL A 1 88 ? -15.988 -7.838 28.562 1.00 94.94 88 VAL A O 1
ATOM 656 N N . ILE A 1 89 ? -14.717 -5.996 28.474 1.00 89.62 89 ILE A N 1
ATOM 657 C CA . ILE A 1 89 ? -14.138 -6.189 29.809 1.00 89.62 89 ILE A CA 1
ATOM 658 C C . ILE A 1 89 ? -15.142 -5.639 30.826 1.00 89.62 89 ILE A C 1
ATOM 660 O O . ILE A 1 89 ? -15.404 -4.436 30.869 1.00 89.62 89 ILE A O 1
ATOM 664 N N . LYS A 1 90 ? -15.738 -6.522 31.631 1.00 88.56 90 LYS A N 1
ATOM 665 C CA . LYS A 1 90 ? -16.679 -6.133 32.691 1.00 88.56 90 LYS A CA 1
ATOM 666 C C . LYS A 1 90 ? -15.936 -5.399 33.804 1.00 88.56 90 LYS A C 1
ATOM 668 O O . LYS A 1 90 ? -14.885 -5.855 34.245 1.00 88.56 90 LYS A O 1
ATOM 673 N N . LEU A 1 91 ? -16.516 -4.300 34.278 1.00 86.62 91 LEU A N 1
ATOM 674 C CA . LEU A 1 91 ? -16.005 -3.538 35.417 1.00 86.62 91 LEU A CA 1
ATOM 675 C C . LEU A 1 91 ? -17.136 -3.304 36.421 1.00 86.62 91 LEU A C 1
ATOM 677 O O . LEU A 1 91 ? -18.258 -2.974 36.029 1.00 86.62 91 LEU A O 1
ATOM 681 N N . ASP A 1 92 ? -16.847 -3.448 37.715 1.00 88.06 92 ASP A N 1
ATOM 682 C CA . ASP A 1 92 ? -17.855 -3.328 38.781 1.00 88.06 92 ASP A CA 1
ATOM 683 C C . ASP A 1 92 ? -18.525 -1.948 38.796 1.00 88.06 92 ASP A C 1
ATOM 685 O O . ASP A 1 92 ? -19.737 -1.834 38.969 1.00 88.06 92 ASP A O 1
ATOM 689 N N . ASN A 1 93 ? -17.754 -0.887 38.538 1.00 87.25 93 ASN A N 1
ATOM 690 C CA . ASN A 1 93 ? -18.256 0.488 38.478 1.00 87.25 93 ASN A CA 1
ATOM 691 C C . ASN A 1 93 ? -19.095 0.794 37.221 1.00 87.25 93 ASN A C 1
ATOM 693 O O . ASN A 1 93 ? -19.695 1.868 37.155 1.00 87.25 93 ASN A O 1
ATOM 697 N N . LEU A 1 94 ? -19.153 -0.124 36.247 1.00 90.50 94 LEU A N 1
ATOM 698 C CA . LEU A 1 94 ? -19.977 -0.003 35.041 1.00 90.50 94 LEU A CA 1
ATOM 699 C C . LEU A 1 94 ? -21.264 -0.839 35.098 1.00 90.50 94 LEU A C 1
ATOM 701 O O . LEU A 1 94 ? -22.129 -0.682 34.230 1.00 90.50 94 LEU A O 1
ATOM 705 N N . GLN A 1 95 ? -21.434 -1.685 36.119 1.00 87.38 95 GLN A N 1
ATOM 706 C CA . GLN A 1 95 ? -22.680 -2.422 36.331 1.00 87.38 95 GLN A CA 1
ATOM 707 C C . GLN A 1 95 ? -23.840 -1.443 36.550 1.00 87.38 95 GLN A C 1
ATOM 709 O O . GLN A 1 95 ? -23.782 -0.568 37.413 1.00 87.38 95 GLN A O 1
ATOM 714 N N . GLY A 1 96 ? -24.887 -1.557 35.728 1.00 85.31 96 GLY A N 1
ATOM 715 C CA . GLY A 1 96 ? -26.023 -0.630 35.754 1.00 85.31 96 GLY A CA 1
ATOM 716 C C . GLY A 1 96 ? -25.703 0.790 35.264 1.00 85.31 96 GLY A C 1
ATOM 717 O O . GLY A 1 96 ? -26.474 1.706 35.527 1.00 85.31 96 GLY A O 1
ATOM 718 N N . ARG A 1 97 ? -24.573 1.001 34.573 1.00 88.56 97 ARG A N 1
ATOM 719 C CA . ARG A 1 97 ? -24.214 2.286 33.935 1.00 88.56 97 ARG A CA 1
ATOM 720 C C . ARG A 1 97 ? -24.211 2.232 32.406 1.00 88.56 97 ARG A C 1
ATOM 722 O O . ARG A 1 97 ? -24.146 3.282 31.773 1.00 88.56 97 ARG A O 1
ATOM 729 N N . CYS A 1 98 ? -24.254 1.027 31.841 1.00 91.31 98 CYS A N 1
ATOM 730 C CA . CYS A 1 98 ? -24.424 0.726 30.420 1.00 91.31 98 CYS A CA 1
ATOM 731 C C . CYS A 1 98 ? -24.976 -0.697 30.253 1.00 91.31 98 CYS A C 1
ATOM 733 O O . CYS A 1 98 ? -24.859 -1.513 31.174 1.00 91.31 98 CYS A O 1
ATOM 735 N N . THR A 1 99 ? -25.530 -1.012 29.082 1.00 92.25 99 THR A N 1
ATOM 736 C CA . THR A 1 99 ? -26.155 -2.313 28.790 1.00 92.25 99 THR A CA 1
ATOM 737 C C . THR A 1 99 ? -25.143 -3.458 28.825 1.00 92.25 99 THR A C 1
ATOM 739 O O . THR A 1 99 ? -25.424 -4.524 29.372 1.00 92.25 99 THR A O 1
ATOM 742 N N . SER A 1 100 ? -23.931 -3.233 28.308 1.00 93.50 100 SER A N 1
ATOM 743 C CA . SER A 1 100 ? -22.853 -4.224 28.344 1.00 93.50 100 SER A CA 1
ATOM 744 C C . SER A 1 100 ? -22.167 -4.319 29.709 1.00 93.50 100 SER A C 1
ATOM 746 O O . SER A 1 100 ? -21.448 -5.282 29.952 1.00 93.50 100 SER A O 1
ATOM 748 N N . GLY A 1 101 ? -22.353 -3.362 30.622 1.00 91.06 101 GLY A N 1
ATOM 749 C CA . GLY A 1 101 ? -21.665 -3.329 31.920 1.00 91.06 101 GLY A CA 1
ATOM 750 C C . GLY A 1 101 ? -20.130 -3.333 31.830 1.00 91.06 101 GLY A C 1
ATOM 751 O O . GLY A 1 101 ? -19.472 -3.820 32.753 1.00 91.06 101 GLY A O 1
ATOM 752 N N . GLY A 1 102 ? -19.548 -2.876 30.716 1.00 93.56 102 GLY A N 1
ATOM 753 C CA . GLY A 1 102 ? -18.116 -3.016 30.465 1.00 93.56 102 GLY A CA 1
ATOM 754 C C . GLY A 1 102 ? -17.508 -2.000 29.500 1.00 93.56 102 GLY A C 1
ATOM 755 O O . GLY A 1 102 ? -18.186 -1.147 28.920 1.00 93.56 102 GLY A O 1
ATOM 756 N N . VAL A 1 103 ? -16.186 -2.107 29.369 1.00 95.62 103 VAL A N 1
ATOM 757 C CA . VAL A 1 103 ? -15.346 -1.318 28.464 1.00 95.62 103 VAL A CA 1
ATOM 758 C C . VAL A 1 103 ? -14.979 -2.130 27.217 1.00 95.62 103 VAL A C 1
ATOM 760 O O . VAL A 1 103 ? -14.866 -3.358 27.276 1.00 95.62 103 VAL A O 1
ATOM 763 N N . LEU A 1 104 ? -14.798 -1.447 26.085 1.00 97.81 104 LEU A N 1
ATOM 764 C CA . LEU A 1 104 ? -14.350 -2.020 24.815 1.00 97.81 104 LEU A CA 1
ATOM 765 C C . LEU A 1 104 ? -13.161 -2.980 25.005 1.00 97.81 104 LEU A C 1
ATOM 767 O O . LEU A 1 104 ? -12.148 -2.621 25.597 1.00 97.81 104 LEU A O 1
ATOM 771 N N . ASN A 1 105 ? -13.278 -4.182 24.442 1.00 95.81 105 ASN A N 1
ATOM 772 C CA . ASN A 1 105 ? -12.238 -5.208 24.438 1.00 95.81 105 ASN A CA 1
ATOM 773 C C . ASN A 1 105 ? -12.076 -5.750 23.020 1.00 95.81 105 ASN A C 1
ATOM 775 O O . ASN A 1 105 ? -12.811 -6.638 22.581 1.00 95.81 105 ASN A O 1
ATOM 779 N N . MET A 1 106 ? -11.112 -5.194 22.295 1.00 94.12 106 MET A N 1
ATOM 780 C CA . MET A 1 106 ? -10.900 -5.550 20.899 1.00 94.12 106 MET A CA 1
ATOM 781 C C . MET A 1 106 ? -10.444 -6.996 20.747 1.00 94.12 106 MET A C 1
ATOM 783 O O . MET A 1 106 ? -10.913 -7.694 19.852 1.00 94.12 106 MET A O 1
ATOM 787 N N . HIS A 1 107 ? -9.561 -7.463 21.631 1.00 90.25 107 HIS A N 1
ATOM 788 C CA . HIS A 1 107 ? -9.020 -8.814 21.541 1.00 90.25 107 HIS A CA 1
ATOM 789 C C . HIS A 1 107 ? -10.116 -9.871 21.720 1.00 90.25 107 HIS A C 1
ATOM 791 O O . HIS A 1 107 ? -10.218 -10.790 20.910 1.00 90.25 107 HIS A O 1
ATOM 797 N N . GLY A 1 108 ? -10.986 -9.703 22.723 1.00 82.00 108 GLY A N 1
ATOM 798 C CA . GLY A 1 108 ? -12.129 -10.599 22.927 1.00 82.00 108 GLY A CA 1
ATOM 799 C C . GLY A 1 108 ? -13.059 -10.641 21.713 1.00 82.00 108 GLY A C 1
ATOM 800 O O . GLY A 1 108 ? -13.390 -11.721 21.224 1.00 82.00 108 GLY A O 1
ATOM 801 N N . ALA A 1 109 ? -13.413 -9.473 21.169 1.00 93.44 109 ALA A N 1
ATOM 802 C CA . ALA A 1 109 ? -14.275 -9.391 19.993 1.00 93.44 109 ALA A CA 1
ATOM 803 C C . ALA A 1 109 ? -13.633 -10.038 18.748 1.00 93.44 109 ALA A C 1
ATOM 805 O O . ALA A 1 109 ? -14.307 -10.754 18.005 1.00 93.44 109 ALA A O 1
ATOM 806 N N . MET A 1 110 ? -12.325 -9.850 18.540 1.00 90.50 110 MET A N 1
ATOM 807 C CA . MET A 1 110 ? -11.585 -10.463 17.431 1.00 90.50 110 MET A CA 1
ATOM 808 C C . MET A 1 110 ? -11.485 -11.988 17.560 1.00 90.50 110 MET A C 1
ATOM 810 O O . MET A 1 110 ? -11.632 -12.688 16.559 1.00 90.50 110 MET A O 1
ATOM 814 N N . LEU A 1 111 ? -11.294 -12.532 18.767 1.00 86.56 111 LEU A N 1
ATOM 815 C CA . LEU A 1 111 ? -11.309 -13.985 18.995 1.00 86.56 111 LEU A CA 1
ATOM 816 C C . LEU A 1 111 ? -12.687 -14.600 18.705 1.00 86.56 111 LEU A C 1
ATOM 818 O O . LEU A 1 111 ? -12.782 -15.682 18.111 1.00 86.56 111 LEU A O 1
ATOM 822 N N . ALA A 1 112 ? -13.761 -13.900 19.076 1.00 83.25 112 ALA A N 1
ATOM 823 C CA . ALA A 1 112 ? -15.119 -14.312 18.744 1.00 83.25 112 ALA A CA 1
ATOM 824 C C . ALA A 1 112 ? -15.353 -14.290 17.221 1.00 83.25 112 ALA A C 1
ATOM 826 O O . ALA A 1 112 ? -15.835 -15.274 16.656 1.00 83.25 112 ALA A O 1
ATOM 827 N N . ALA A 1 113 ? -14.920 -13.230 16.529 1.00 88.50 113 ALA A N 1
ATOM 828 C CA . ALA A 1 113 ? -14.988 -13.147 15.070 1.00 88.50 113 ALA A CA 1
ATOM 829 C C . ALA A 1 113 ? -14.155 -14.242 14.377 1.00 88.50 113 ALA A C 1
ATOM 831 O O . ALA A 1 113 ? -14.623 -14.861 13.421 1.00 88.50 113 ALA A O 1
ATOM 832 N N . GLN A 1 114 ? -12.953 -14.547 14.879 1.00 87.75 114 GLN A N 1
ATOM 833 C CA . GLN A 1 114 ? -12.120 -15.647 14.379 1.00 87.75 114 GLN A CA 1
ATOM 834 C C . GLN A 1 114 ? -12.832 -16.998 14.509 1.00 87.75 114 GLN A C 1
ATOM 836 O O . GLN A 1 114 ? -12.770 -17.824 13.596 1.00 87.75 114 GLN A O 1
ATOM 841 N N . SER A 1 115 ? -13.530 -17.221 15.621 1.00 82.69 115 SER A N 1
ATOM 842 C CA . SER A 1 115 ? -14.292 -18.452 15.850 1.00 82.69 115 SER A CA 1
ATOM 843 C C . SER A 1 115 ? -15.451 -18.593 14.859 1.00 82.69 115 SER A C 1
ATOM 845 O O . SER A 1 115 ? -15.652 -19.675 14.313 1.00 82.69 115 SER A O 1
ATOM 847 N N . LEU A 1 116 ? -16.158 -17.499 14.554 1.00 83.69 116 LEU A N 1
ATOM 848 C CA . LEU A 1 116 ? -17.209 -17.473 13.528 1.00 83.69 116 LEU A CA 1
ATOM 849 C C . LEU A 1 116 ? -16.655 -17.692 12.116 1.00 83.69 116 LEU A C 1
ATOM 851 O O . LEU A 1 116 ? -17.260 -18.394 11.311 1.00 83.69 116 LEU A O 1
ATOM 855 N N . ARG A 1 117 ? -15.487 -17.123 11.811 1.00 81.44 117 ARG A N 1
ATOM 856 C CA . ARG A 1 117 ? -14.841 -17.290 10.506 1.00 81.44 117 ARG A CA 1
ATOM 857 C C . ARG A 1 117 ? -14.461 -18.750 10.233 1.00 81.44 117 ARG A C 1
ATOM 859 O O . ARG A 1 117 ? -14.580 -19.198 9.100 1.00 81.44 117 ARG A O 1
ATOM 866 N N . LYS A 1 118 ? -14.049 -19.501 11.262 1.00 76.25 118 LYS A N 1
ATOM 867 C CA . LYS A 1 118 ? -13.696 -20.932 11.157 1.00 76.25 118 LYS A CA 1
ATOM 868 C C . LYS A 1 118 ? -14.895 -21.852 10.898 1.00 76.25 118 LYS A C 1
ATOM 870 O O . LYS A 1 118 ? -14.699 -22.953 10.397 1.00 76.25 118 LYS A O 1
ATOM 875 N N . THR A 1 119 ? -16.113 -21.443 11.255 1.00 69.00 119 THR A N 1
ATOM 876 C CA . THR A 1 119 ? -17.322 -22.279 11.136 1.00 69.00 119 THR A CA 1
ATOM 877 C C . THR A 1 119 ? -18.133 -22.016 9.867 1.00 69.00 119 THR A C 1
ATOM 879 O O . THR A 1 119 ? -19.106 -22.726 9.613 1.00 69.00 119 THR A O 1
ATOM 882 N N . GLN A 1 120 ? -17.746 -21.035 9.044 1.00 57.34 120 GLN A N 1
ATOM 883 C CA . GLN A 1 120 ? -18.373 -20.827 7.741 1.00 57.34 120 GLN A CA 1
ATOM 884 C C . GLN A 1 120 ? -17.908 -21.904 6.749 1.00 57.34 120 GLN A C 1
ATOM 886 O O . GLN A 1 120 ? -16.704 -22.132 6.628 1.00 57.34 120 GLN A O 1
ATOM 891 N N . PRO A 1 121 ? -18.829 -22.581 6.034 1.00 41.78 121 PRO A N 1
ATOM 892 C CA . PRO A 1 121 ? -18.461 -23.622 5.088 1.00 41.78 121 PRO A CA 1
ATOM 893 C C . PRO A 1 121 ? -17.634 -23.020 3.952 1.00 41.78 121 PRO A C 1
ATOM 895 O O . PRO A 1 121 ? -18.146 -22.307 3.090 1.00 41.78 121 PRO A O 1
ATOM 898 N N . THR A 1 122 ? -16.340 -23.327 3.942 1.00 41.88 122 THR A N 1
ATOM 899 C CA . THR A 1 122 ? -15.489 -23.132 2.775 1.00 41.88 122 THR A CA 1
ATOM 900 C C . THR A 1 122 ? -15.989 -24.082 1.694 1.00 41.88 122 THR A C 1
ATOM 902 O O . THR A 1 122 ? -15.883 -25.300 1.828 1.00 41.88 122 THR A O 1
ATOM 905 N N . GLY A 1 123 ? -16.600 -23.547 0.638 1.00 33.78 123 GLY A N 1
ATOM 906 C CA . GLY A 1 123 ? -16.934 -24.336 -0.542 1.00 33.78 123 GLY A CA 1
ATOM 907 C C . GLY A 1 123 ? -15.656 -24.932 -1.134 1.00 33.78 123 GLY A C 1
ATOM 908 O O . GLY A 1 123 ? -14.875 -24.218 -1.750 1.00 33.78 123 GLY A O 1
ATOM 909 N N . GLY A 1 124 ? -15.444 -26.227 -0.910 1.00 30.73 124 GLY A N 1
ATOM 910 C CA . GLY A 1 124 ? -14.283 -26.976 -1.382 1.00 30.73 124 GLY A CA 1
ATOM 911 C C . GLY A 1 124 ? -14.098 -28.239 -0.551 1.00 30.73 124 GLY A C 1
ATOM 912 O O . GLY A 1 124 ? -13.486 -28.198 0.509 1.00 30.73 124 GLY A O 1
ATOM 913 N N . GLY A 1 125 ? -14.677 -29.351 -1.008 1.00 33.69 125 GLY A N 1
ATOM 914 C CA . GLY A 1 125 ? -14.447 -30.662 -0.410 1.00 33.69 125 GLY A CA 1
ATOM 915 C C . GLY A 1 125 ? -13.008 -31.116 -0.649 1.00 33.69 125 GLY A C 1
ATOM 916 O O . GLY A 1 125 ? -12.575 -31.199 -1.797 1.00 33.69 125 GLY A O 1
ATOM 917 N N . GLY A 1 126 ? -12.308 -31.421 0.437 1.00 26.23 126 GLY A N 1
ATOM 918 C CA . GLY A 1 126 ? -11.015 -32.091 0.470 1.00 26.23 126 GLY A CA 1
ATOM 919 C C . GLY A 1 126 ? -10.968 -32.981 1.711 1.00 26.23 126 GLY A C 1
ATOM 920 O O . GLY A 1 126 ? -11.387 -32.561 2.786 1.00 26.23 126 GLY A O 1
ATOM 921 N N . ASP A 1 127 ? -10.562 -34.223 1.490 1.00 28.11 127 ASP A N 1
ATOM 922 C CA . ASP A 1 127 ? -10.450 -35.362 2.410 1.00 28.11 127 ASP A CA 1
ATOM 923 C C . ASP A 1 127 ? -9.683 -35.024 3.718 1.00 28.11 127 ASP A C 1
ATOM 925 O O . ASP A 1 127 ? -8.730 -34.248 3.642 1.00 28.11 127 ASP A O 1
ATOM 929 N N . PRO A 1 128 ? -10.027 -35.569 4.908 1.00 31.27 128 PRO A N 1
ATOM 930 C CA . PRO A 1 128 ? -9.394 -35.179 6.175 1.00 31.27 128 PRO A CA 1
ATOM 931 C C . PRO A 1 128 ? -7.965 -35.692 6.427 1.00 31.27 128 PRO A C 1
ATOM 933 O O . PRO A 1 128 ? -7.445 -35.408 7.502 1.00 31.27 128 PRO A O 1
ATOM 936 N N . ASP A 1 129 ? -7.329 -36.409 5.497 1.00 31.59 129 ASP A N 1
ATOM 937 C CA . ASP A 1 129 ? -6.067 -37.129 5.759 1.00 31.59 129 ASP A CA 1
ATOM 938 C C . ASP A 1 129 ? -4.886 -36.739 4.838 1.00 31.59 129 ASP A C 1
ATOM 940 O O . ASP A 1 129 ? -3.950 -37.521 4.677 1.00 31.59 129 ASP A O 1
ATOM 944 N N . ASP A 1 130 ? -4.878 -35.539 4.243 1.00 29.84 130 ASP A N 1
ATOM 945 C CA . ASP A 1 130 ? -3.685 -35.030 3.543 1.00 29.84 130 ASP A CA 1
ATOM 946 C C . ASP A 1 130 ? -2.950 -34.011 4.427 1.00 29.84 130 ASP A C 1
ATOM 948 O O . ASP A 1 130 ? -3.515 -32.980 4.804 1.00 29.84 130 ASP A O 1
ATOM 952 N N . ASP A 1 131 ? -1.692 -34.304 4.767 1.00 33.53 131 ASP A N 1
ATOM 953 C CA . ASP A 1 131 ? -0.759 -33.461 5.532 1.00 33.53 131 ASP A CA 1
ATOM 954 C C . ASP A 1 131 ? -0.365 -32.195 4.733 1.00 33.53 131 ASP A C 1
ATOM 956 O O . ASP A 1 131 ? 0.804 -31.936 4.422 1.00 33.53 131 ASP A O 1
ATOM 960 N N . ALA A 1 132 ? -1.355 -31.384 4.361 1.00 29.38 132 ALA A N 1
ATOM 961 C CA . ALA A 1 132 ? -1.169 -30.165 3.602 1.00 29.38 132 ALA A CA 1
ATOM 962 C C . ALA A 1 132 ? -0.606 -29.051 4.498 1.00 29.38 132 ALA A C 1
ATOM 964 O O . ALA A 1 132 ? -1.164 -28.682 5.534 1.00 29.38 132 ALA A O 1
ATOM 965 N N . LEU A 1 133 ? 0.518 -28.497 4.042 1.00 30.62 133 LEU A N 1
ATOM 966 C CA . LEU A 1 133 ? 1.138 -27.261 4.518 1.00 30.62 133 LEU A CA 1
ATOM 967 C C . LEU A 1 133 ? 0.083 -26.163 4.797 1.00 30.62 133 LEU A C 1
ATOM 969 O O . LEU A 1 133 ? -0.909 -26.070 4.072 1.00 30.62 133 LEU A O 1
ATOM 973 N N . PRO A 1 134 ? 0.286 -25.302 5.814 1.00 32.66 134 PRO A N 1
ATOM 974 C CA . PRO A 1 134 ? -0.702 -24.303 6.218 1.00 32.66 134 PRO A CA 1
ATOM 975 C C . PRO A 1 134 ? -1.097 -23.386 5.051 1.00 32.66 134 PRO A C 1
ATOM 977 O O . PRO A 1 134 ? -0.231 -22.882 4.336 1.00 32.66 134 PRO A O 1
ATOM 980 N N . ASN A 1 135 ? -2.411 -23.168 4.899 1.00 39.91 135 ASN A N 1
ATOM 981 C CA . ASN A 1 135 ? -3.067 -22.340 3.879 1.00 39.91 135 ASN A CA 1
ATOM 982 C C . ASN A 1 135 ? -2.237 -21.090 3.515 1.00 39.91 135 ASN A C 1
ATOM 984 O O . ASN A 1 135 ? -2.096 -20.166 4.321 1.00 39.91 135 ASN A O 1
ATOM 988 N N . VAL A 1 136 ? -1.672 -21.066 2.305 1.00 50.12 136 VAL A N 1
ATOM 989 C CA . VAL A 1 136 ? -0.857 -19.946 1.820 1.00 50.12 136 VAL A CA 1
ATOM 990 C C . VAL A 1 136 ? -1.760 -18.795 1.403 1.00 50.12 136 VAL A C 1
ATOM 992 O O . VAL A 1 136 ? -2.509 -18.918 0.437 1.00 50.12 136 VAL A O 1
ATOM 995 N N . THR A 1 137 ? -1.718 -17.680 2.142 1.00 63.00 137 THR A N 1
ATOM 996 C CA . THR A 1 137 ? -2.458 -16.462 1.791 1.00 63.00 137 THR A CA 1
ATOM 997 C C . THR A 1 137 ? -1.920 -15.934 0.467 1.00 63.00 137 THR A C 1
ATOM 999 O O . THR A 1 137 ? -0.791 -15.453 0.391 1.00 63.00 137 THR A O 1
ATOM 1002 N N . VAL A 1 138 ? -2.725 -16.052 -0.582 1.00 71.19 138 VAL A N 1
ATOM 1003 C CA . VAL A 1 138 ? -2.415 -15.559 -1.924 1.00 71.19 138 VAL A CA 1
ATOM 1004 C C . VAL A 1 138 ? -3.291 -14.349 -2.270 1.00 71.19 138 VAL A C 1
ATOM 1006 O O . VAL A 1 138 ? -4.364 -14.204 -1.678 1.00 71.19 138 VAL A O 1
ATOM 1009 N N . PRO A 1 139 ? -2.862 -13.482 -3.204 1.00 79.12 139 PRO A N 1
ATOM 1010 C CA . PRO A 1 139 ? -3.659 -12.344 -3.648 1.00 79.12 139 PRO A CA 1
ATOM 1011 C C . PRO A 1 139 ? -5.028 -12.763 -4.221 1.00 79.12 139 PRO A C 1
ATOM 1013 O O . PRO A 1 139 ? -5.132 -13.785 -4.903 1.00 79.12 139 PRO A O 1
ATOM 1016 N N . ASN A 1 140 ? -6.084 -11.981 -3.953 1.00 77.94 140 ASN A N 1
ATOM 1017 C CA . ASN A 1 140 ? -7.448 -12.223 -4.468 1.00 77.94 140 ASN A CA 1
ATOM 1018 C C . ASN A 1 140 ? -7.683 -11.728 -5.913 1.00 77.94 140 ASN A C 1
ATOM 1020 O O . ASN A 1 140 ? -8.810 -11.744 -6.412 1.00 77.94 140 ASN A O 1
ATOM 1024 N N . ASP A 1 141 ? -6.622 -11.264 -6.561 1.00 84.25 141 ASP A N 1
ATOM 1025 C CA . ASP A 1 141 ? -6.586 -10.674 -7.889 1.00 84.25 141 ASP A CA 1
ATOM 1026 C C . ASP A 1 141 ? -7.103 -11.644 -8.955 1.00 84.25 141 ASP A C 1
ATOM 1028 O O . ASP A 1 141 ? -6.750 -12.826 -8.995 1.00 84.25 141 ASP A O 1
ATOM 1032 N N . THR A 1 142 ? -7.935 -11.138 -9.868 1.00 76.75 142 THR A N 1
ATOM 1033 C CA . THR A 1 142 ? -8.682 -11.980 -10.822 1.00 76.75 142 THR A CA 1
ATOM 1034 C C . THR A 1 142 ? -7.803 -12.825 -11.743 1.00 76.75 142 THR A C 1
ATOM 1036 O O . THR A 1 142 ? -8.264 -13.849 -12.247 1.00 76.75 142 THR A O 1
ATOM 1039 N N . LEU A 1 143 ? -6.556 -12.408 -11.983 1.00 80.56 143 LEU A N 1
ATOM 1040 C CA . LEU A 1 143 ? -5.634 -13.061 -12.913 1.00 80.56 143 LEU A CA 1
ATOM 1041 C C . LEU A 1 143 ? -4.476 -13.774 -12.200 1.00 80.56 143 LEU A C 1
ATOM 1043 O O . LEU A 1 143 ? -3.697 -14.462 -12.863 1.00 80.56 143 LEU A O 1
ATOM 1047 N N . TRP A 1 144 ? -4.398 -13.691 -10.866 1.00 77.19 144 TRP A N 1
ATOM 1048 C CA . TRP A 1 144 ? -3.362 -14.341 -10.059 1.00 77.19 144 TRP A CA 1
ATOM 1049 C C . TRP A 1 144 ? -3.315 -15.858 -10.291 1.00 77.19 144 TRP A C 1
ATOM 1051 O O . TRP A 1 144 ? -2.301 -16.408 -10.727 1.00 77.19 144 TRP A O 1
ATOM 1061 N N . SER A 1 145 ? -4.439 -16.535 -10.041 1.00 69.44 145 SER A N 1
ATOM 1062 C CA . SER A 1 145 ? -4.545 -17.998 -10.108 1.00 69.44 145 SER A CA 1
ATOM 1063 C C . SER A 1 145 ? -4.536 -18.543 -11.536 1.00 69.44 145 SER A C 1
ATOM 1065 O O . SER A 1 145 ? -4.318 -19.737 -11.736 1.00 69.44 145 SER A O 1
ATOM 1067 N N . LEU A 1 146 ? -4.767 -17.678 -12.526 1.00 64.12 146 LEU A N 1
ATOM 1068 C CA . LEU A 1 146 ? -4.899 -18.060 -13.927 1.00 64.12 146 LEU A CA 1
ATOM 1069 C C . LEU A 1 146 ? -3.578 -17.936 -14.692 1.00 64.12 146 LEU A C 1
ATOM 1071 O O . LEU A 1 146 ? -3.276 -18.807 -15.506 1.00 64.12 146 LEU A O 1
ATOM 1075 N N . ILE A 1 147 ? -2.817 -16.852 -14.483 1.00 71.44 147 ILE A N 1
ATOM 1076 C CA . ILE A 1 147 ? -1.750 -16.449 -15.416 1.00 71.44 147 ILE A CA 1
ATOM 1077 C C . ILE A 1 147 ? -0.514 -15.792 -14.763 1.00 71.44 147 ILE A C 1
ATOM 1079 O O . ILE A 1 147 ? 0.245 -15.117 -15.458 1.00 71.44 147 ILE A O 1
ATOM 1083 N N . GLN A 1 148 ? -0.231 -16.038 -13.473 1.00 78.00 148 GLN A N 1
ATOM 1084 C CA . GLN A 1 148 ? 1.029 -15.616 -12.815 1.00 78.00 148 GLN A CA 1
ATOM 1085 C C . GLN A 1 148 ? 1.908 -16.772 -12.257 1.00 78.00 148 GLN A C 1
ATOM 1087 O O . GLN A 1 148 ? 2.378 -16.697 -11.119 1.00 78.00 148 GLN A O 1
ATOM 1092 N N . PRO A 1 149 ? 2.235 -17.826 -13.039 1.00 78.06 149 PRO A N 1
ATOM 1093 C CA . PRO A 1 149 ? 3.083 -18.938 -12.569 1.00 78.06 149 PRO A CA 1
ATOM 1094 C C . PRO A 1 149 ? 4.512 -18.503 -12.193 1.00 78.06 149 PRO A C 1
ATOM 1096 O O . PRO A 1 149 ? 5.167 -19.136 -11.365 1.00 78.06 149 PRO A O 1
ATOM 1099 N N . ALA A 1 150 ? 4.990 -17.383 -12.749 1.00 88.19 150 ALA A N 1
ATOM 1100 C CA . ALA A 1 150 ? 6.282 -16.792 -12.404 1.00 88.19 150 ALA A CA 1
ATOM 1101 C C . ALA A 1 150 ? 6.437 -16.548 -10.894 1.00 88.19 150 ALA A C 1
ATOM 1103 O O . ALA A 1 150 ? 7.501 -16.807 -10.333 1.00 88.19 150 ALA A O 1
ATOM 1104 N N . MET A 1 151 ? 5.361 -16.145 -10.219 1.00 90.00 151 MET A N 1
ATOM 1105 C CA . MET A 1 151 ? 5.373 -15.833 -8.790 1.00 90.00 151 MET A CA 1
ATOM 1106 C C . MET A 1 151 ? 5.561 -17.084 -7.927 1.00 90.00 151 MET A C 1
ATOM 1108 O O . MET A 1 151 ? 6.262 -17.052 -6.916 1.00 90.00 151 MET A O 1
ATOM 1112 N N . GLN A 1 152 ? 5.010 -18.217 -8.364 1.00 87.06 152 GLN A N 1
ATOM 1113 C CA . GLN A 1 152 ? 5.218 -19.511 -7.713 1.00 87.06 152 GLN A CA 1
ATOM 1114 C C . GLN A 1 152 ? 6.667 -19.982 -7.882 1.00 87.06 152 GLN A C 1
ATOM 1116 O O . GLN A 1 152 ? 7.281 -20.443 -6.922 1.00 87.06 152 GLN A O 1
ATOM 1121 N N . SER A 1 153 ? 7.250 -19.800 -9.073 1.00 88.38 153 SER A N 1
ATOM 1122 C CA . SER A 1 153 ? 8.622 -20.248 -9.365 1.00 88.38 153 SER A CA 1
ATOM 1123 C C . SER A 1 153 ? 9.701 -19.574 -8.502 1.00 88.38 153 SER A C 1
ATOM 1125 O O . SER A 1 153 ? 10.742 -20.174 -8.246 1.00 88.38 153 SER A O 1
ATOM 1127 N N . ILE A 1 154 ? 9.437 -18.359 -8.006 1.00 93.31 154 ILE A N 1
ATOM 1128 C CA . ILE A 1 154 ? 10.332 -17.616 -7.098 1.00 93.31 154 ILE A CA 1
ATOM 1129 C C . ILE A 1 154 ? 9.930 -17.737 -5.626 1.00 93.31 154 ILE A C 1
ATOM 1131 O O . ILE A 1 154 ? 10.502 -17.053 -4.774 1.00 93.31 154 ILE A O 1
ATOM 1135 N N . ARG A 1 155 ? 8.950 -18.600 -5.321 1.00 89.25 155 ARG A N 1
ATOM 1136 C CA . ARG A 1 155 ? 8.397 -18.814 -3.976 1.00 89.25 155 ARG A CA 1
ATOM 1137 C C . ARG A 1 155 ? 7.866 -17.530 -3.333 1.00 89.25 155 ARG A C 1
ATOM 1139 O O . ARG A 1 155 ? 8.078 -17.283 -2.145 1.00 89.25 155 ARG A O 1
ATOM 1146 N N . ALA A 1 156 ? 7.230 -16.674 -4.138 1.00 90.56 156 ALA A N 1
ATOM 1147 C CA . ALA A 1 156 ? 6.637 -15.429 -3.658 1.00 90.56 156 ALA A CA 1
ATOM 1148 C C . ALA A 1 156 ? 5.532 -15.672 -2.613 1.00 90.56 156 ALA A C 1
ATOM 1150 O O . ALA A 1 156 ? 5.581 -15.015 -1.575 1.00 90.56 156 ALA A O 1
ATOM 1151 N N . PRO A 1 157 ? 4.600 -16.636 -2.791 1.00 85.56 157 PRO A N 1
ATOM 1152 C CA . PRO A 1 157 ? 3.549 -16.893 -1.806 1.00 85.56 157 PRO A CA 1
ATOM 1153 C C . PRO A 1 157 ? 4.079 -17.201 -0.402 1.00 85.56 157 PRO A C 1
ATOM 1155 O O . PRO A 1 157 ? 3.629 -16.606 0.577 1.00 85.56 157 PRO A O 1
ATOM 1158 N N . GLU A 1 158 ? 5.092 -18.060 -0.288 1.00 83.12 158 GLU A N 1
ATOM 1159 C CA . GLU A 1 158 ? 5.706 -18.372 1.005 1.00 83.12 158 GLU A CA 1
ATOM 1160 C C . GLU A 1 158 ? 6.515 -17.187 1.555 1.00 83.12 158 GLU A C 1
ATOM 1162 O O . GLU A 1 158 ? 6.547 -16.950 2.760 1.00 83.12 158 GLU A O 1
ATOM 1167 N N . ALA A 1 159 ? 7.139 -16.386 0.689 1.00 84.44 159 ALA A N 1
ATOM 1168 C CA . ALA A 1 159 ? 7.817 -15.159 1.103 1.00 84.44 159 ALA A CA 1
ATOM 1169 C C . ALA A 1 159 ? 6.846 -14.129 1.700 1.00 84.44 159 ALA A C 1
ATOM 1171 O O . ALA A 1 159 ? 7.155 -13.498 2.712 1.00 84.44 159 ALA A O 1
ATOM 1172 N N . TRP A 1 160 ? 5.661 -13.981 1.108 1.00 85.31 160 TRP A N 1
ATOM 1173 C CA . TRP A 1 160 ? 4.620 -13.081 1.595 1.00 85.31 160 TRP A CA 1
ATOM 1174 C C . TRP A 1 160 ? 4.041 -13.536 2.935 1.00 85.31 160 TRP A C 1
ATOM 1176 O O . TRP A 1 160 ? 3.768 -12.696 3.794 1.00 85.31 160 TRP A O 1
ATOM 1186 N N . GLN A 1 161 ? 3.961 -14.848 3.174 1.00 82.25 161 GLN A N 1
ATOM 1187 C CA . GLN A 1 161 ? 3.657 -15.377 4.506 1.00 82.25 161 GLN A CA 1
ATOM 1188 C C . GLN A 1 161 ? 4.724 -15.010 5.538 1.00 82.25 161 GLN A C 1
ATOM 1190 O O . GLN A 1 161 ? 4.378 -14.707 6.673 1.00 82.25 161 GLN A O 1
ATOM 1195 N N . VAL A 1 162 ? 6.012 -15.017 5.177 1.00 76.88 162 VAL A N 1
ATOM 1196 C CA . VAL A 1 162 ? 7.081 -14.580 6.096 1.00 76.88 162 VAL A CA 1
ATOM 1197 C C . VAL A 1 162 ? 7.007 -13.074 6.347 1.00 76.88 162 VAL A C 1
ATOM 1199 O O . VAL A 1 162 ? 7.239 -12.633 7.474 1.00 76.88 162 VAL A O 1
ATOM 1202 N N . TYR A 1 163 ? 6.662 -12.287 5.322 1.00 77.31 163 TYR A N 1
ATOM 1203 C CA . TYR A 1 163 ? 6.445 -10.848 5.465 1.00 77.31 163 TYR A CA 1
ATOM 1204 C C . TYR A 1 163 ? 5.270 -10.554 6.413 1.00 77.31 163 TYR A C 1
ATOM 1206 O O . TYR A 1 163 ? 5.376 -9.630 7.212 1.00 77.31 163 TYR A O 1
ATOM 1214 N N . ASN A 1 164 ? 4.181 -11.337 6.347 1.00 65.50 164 ASN A N 1
ATOM 1215 C CA . ASN A 1 164 ? 2.995 -11.301 7.224 1.00 65.50 164 ASN A CA 1
ATOM 1216 C C . ASN A 1 164 ? 2.514 -9.888 7.599 1.00 65.50 164 ASN A C 1
ATOM 1218 O O . ASN A 1 164 ? 2.291 -9.598 8.773 1.00 65.50 164 ASN A O 1
ATOM 1222 N N . GLY A 1 165 ? 2.476 -8.973 6.626 1.00 58.38 165 GLY A N 1
ATOM 1223 C CA . GLY A 1 165 ? 2.094 -7.579 6.862 1.00 58.38 165 GLY A CA 1
ATOM 1224 C C . GLY A 1 165 ? 2.873 -6.886 7.987 1.00 58.38 165 GLY A C 1
ATOM 1225 O O . GLY A 1 165 ? 2.323 -5.986 8.612 1.00 58.38 165 GLY A O 1
ATOM 1226 N N . ALA A 1 166 ? 4.127 -7.278 8.265 1.00 53.81 166 ALA A N 1
ATOM 1227 C CA . ALA A 1 166 ? 4.924 -6.848 9.424 1.00 53.81 166 ALA A CA 1
ATOM 1228 C C . ALA A 1 166 ? 5.281 -5.343 9.460 1.00 53.81 166 ALA A C 1
ATOM 1230 O O . ALA A 1 166 ? 6.172 -4.960 10.223 1.00 53.81 166 ALA A O 1
ATOM 1231 N N . GLY A 1 167 ? 4.603 -4.537 8.632 1.00 54.75 167 GLY A N 1
ATOM 1232 C CA . GLY A 1 167 ? 4.701 -3.096 8.446 1.00 54.75 167 GLY A CA 1
ATOM 1233 C C . GLY A 1 167 ? 6.129 -2.628 8.302 1.00 54.75 167 GLY A C 1
ATOM 1234 O O . GLY A 1 167 ? 6.775 -2.208 9.261 1.00 54.75 167 GLY A O 1
ATOM 1235 N N . GLY A 1 168 ? 6.610 -2.748 7.074 1.00 58.53 168 GLY A N 1
ATOM 1236 C CA . GLY A 1 168 ? 7.912 -2.256 6.689 1.00 58.53 168 GLY A CA 1
ATOM 1237 C C . GLY A 1 168 ? 7.937 -0.761 6.399 1.00 58.53 168 GLY A C 1
ATOM 1238 O O . GLY A 1 168 ? 6.900 -0.156 6.129 1.00 58.53 168 GLY A O 1
ATOM 1239 N N . ALA A 1 169 ? 9.136 -0.177 6.408 1.00 74.56 169 ALA A N 1
ATOM 1240 C CA . ALA A 1 169 ? 9.324 1.200 5.959 1.00 74.56 169 ALA A CA 1
ATOM 1241 C C . ALA A 1 169 ? 8.971 1.338 4.470 1.00 74.56 169 ALA A C 1
ATOM 1243 O O . ALA A 1 169 ? 9.019 0.361 3.710 1.00 74.56 169 ALA A O 1
ATOM 1244 N N . ASP A 1 170 ? 8.640 2.564 4.064 1.00 83.69 170 ASP A N 1
ATOM 1245 C CA . ASP A 1 170 ? 8.389 2.883 2.664 1.00 83.69 170 ASP A CA 1
ATOM 1246 C C . ASP A 1 170 ? 9.655 2.732 1.833 1.00 83.69 170 ASP A C 1
ATOM 1248 O O . ASP A 1 170 ? 10.610 3.495 1.979 1.00 83.69 170 ASP A O 1
ATOM 1252 N N . VAL A 1 171 ? 9.627 1.790 0.899 1.00 94.56 171 VAL A N 1
ATOM 1253 C CA . VAL A 1 171 ? 10.682 1.626 -0.093 1.00 94.56 171 VAL A CA 1
ATOM 1254 C C . VAL A 1 171 ? 10.238 2.269 -1.391 1.00 94.56 171 VAL A C 1
ATOM 1256 O O . VAL A 1 171 ? 9.200 1.929 -1.961 1.00 94.56 171 VAL A O 1
ATOM 1259 N N . VAL A 1 172 ? 11.044 3.201 -1.885 1.00 97.44 172 VAL A N 1
ATOM 1260 C CA . VAL A 1 172 ? 10.793 3.861 -3.166 1.00 97.44 172 VAL A CA 1
ATOM 1261 C C . VAL A 1 172 ? 11.590 3.157 -4.260 1.00 97.44 172 VAL A C 1
ATOM 1263 O O . VAL A 1 172 ? 12.821 3.123 -4.204 1.00 97.44 172 VAL A O 1
ATOM 1266 N N . VAL A 1 173 ? 10.891 2.628 -5.265 1.00 98.69 173 VAL A N 1
ATOM 1267 C CA . VAL A 1 173 ? 11.479 2.028 -6.469 1.00 98.69 173 VAL A CA 1
ATOM 1268 C C . VAL A 1 173 ? 11.271 2.971 -7.650 1.00 98.69 173 VAL A C 1
ATOM 1270 O O . VAL A 1 173 ? 10.137 3.284 -8.010 1.00 98.69 173 VAL A O 1
ATOM 1273 N N . CYS A 1 174 ? 12.360 3.425 -8.265 1.00 98.69 174 CYS A N 1
ATOM 1274 C CA . CYS A 1 174 ? 12.315 4.243 -9.473 1.00 98.69 174 CYS A CA 1
ATOM 1275 C C . CYS A 1 174 ? 12.502 3.367 -10.716 1.00 98.69 174 CYS A C 1
ATOM 1277 O O . CYS A 1 174 ? 13.563 2.771 -10.904 1.00 98.69 174 CYS A O 1
ATOM 1279 N N . VAL A 1 175 ? 11.489 3.291 -11.574 1.00 98.69 175 VAL A N 1
ATOM 1280 C CA . VAL A 1 175 ? 11.528 2.551 -12.840 1.00 98.69 175 VAL A CA 1
ATOM 1281 C C . VAL A 1 175 ? 12.044 3.476 -13.936 1.00 98.69 175 VAL A C 1
ATOM 1283 O O . VAL A 1 175 ? 11.341 4.393 -14.355 1.00 98.69 175 VAL A O 1
ATOM 1286 N N . ILE A 1 176 ? 13.280 3.253 -14.384 1.00 98.25 176 ILE A N 1
ATOM 1287 C CA . ILE A 1 176 ? 13.919 4.028 -15.452 1.00 98.25 176 ILE A CA 1
ATOM 1288 C C . ILE A 1 176 ? 13.682 3.305 -16.782 1.00 98.25 176 ILE A C 1
ATOM 1290 O O . ILE A 1 176 ? 14.435 2.403 -17.149 1.00 98.25 176 ILE A O 1
ATOM 1294 N N . ASP A 1 177 ? 12.629 3.700 -17.495 1.00 96.69 177 ASP A N 1
ATOM 1295 C CA . ASP A 1 177 ? 12.127 3.008 -18.689 1.00 96.69 177 ASP A CA 1
ATOM 1296 C C . ASP A 1 177 ? 11.385 3.972 -19.643 1.00 96.69 177 ASP A C 1
ATOM 1298 O O . ASP A 1 177 ? 11.822 5.110 -19.820 1.00 96.69 177 ASP A O 1
ATOM 1302 N N . SER A 1 178 ? 10.276 3.552 -20.260 1.00 96.44 178 SER A N 1
ATOM 1303 C CA . SER A 1 178 ? 9.417 4.353 -21.143 1.00 96.44 178 SER A CA 1
ATOM 1304 C C . SER A 1 178 ? 8.442 5.277 -20.412 1.00 96.44 178 SER A C 1
ATOM 1306 O O . SER A 1 178 ? 7.725 6.048 -21.052 1.00 96.44 178 SER A O 1
ATOM 1308 N N . GLY A 1 179 ? 8.426 5.230 -19.079 1.00 97.12 179 GLY A N 1
ATOM 1309 C CA . GLY A 1 179 ? 7.422 5.883 -18.243 1.00 97.12 179 GLY A CA 1
ATOM 1310 C C . GLY A 1 179 ? 6.569 4.882 -17.472 1.00 97.12 179 GLY A C 1
ATOM 1311 O O . GLY A 1 179 ? 6.828 3.685 -17.505 1.00 97.12 179 GLY A O 1
ATOM 1312 N N . ILE A 1 180 ? 5.542 5.363 -16.773 1.00 98.31 180 ILE A N 1
ATOM 1313 C CA . ILE A 1 180 ? 4.519 4.505 -16.157 1.00 98.31 180 ILE A CA 1
ATOM 1314 C C . ILE A 1 180 ? 3.141 5.094 -16.464 1.00 98.31 180 ILE A C 1
ATOM 1316 O O . ILE A 1 180 ? 2.936 6.301 -16.311 1.00 98.31 180 ILE A O 1
ATOM 1320 N N . ASP A 1 181 ? 2.182 4.256 -16.864 1.00 98.06 181 ASP A N 1
ATOM 1321 C CA . ASP A 1 181 ? 0.763 4.611 -16.828 1.00 98.06 181 ASP A CA 1
ATOM 1322 C C . ASP A 1 181 ? 0.297 4.696 -15.370 1.00 98.06 181 ASP A C 1
ATOM 1324 O O . ASP A 1 181 ? -0.204 3.742 -14.773 1.00 98.06 181 ASP A O 1
ATOM 1328 N N . PHE A 1 182 ? 0.509 5.862 -14.764 1.00 95.62 182 PHE A N 1
ATOM 1329 C CA . PHE A 1 182 ? 0.173 6.107 -13.364 1.00 95.62 182 PHE A CA 1
ATOM 1330 C C . PHE A 1 182 ? -1.336 6.104 -13.085 1.00 95.62 182 PHE A C 1
ATOM 1332 O O . PHE A 1 182 ? -1.731 6.041 -11.920 1.00 95.62 182 PHE A O 1
ATOM 1339 N N . ASN A 1 183 ? -2.173 6.153 -14.127 1.00 94.62 183 ASN A N 1
ATOM 1340 C CA . ASN A 1 183 ? -3.627 6.049 -14.015 1.00 94.62 183 ASN A CA 1
ATOM 1341 C C . ASN A 1 183 ? -4.119 4.599 -14.088 1.00 94.62 183 ASN A C 1
ATOM 1343 O O . ASN A 1 183 ? -5.318 4.360 -13.926 1.00 94.62 183 ASN A O 1
ATOM 1347 N N . HIS A 1 184 ? -3.225 3.629 -14.304 1.00 96.75 184 HIS A N 1
ATOM 1348 C CA . HIS A 1 184 ? -3.590 2.222 -14.313 1.00 96.75 184 HIS A CA 1
ATOM 1349 C C . HIS A 1 184 ? -4.257 1.840 -12.974 1.00 96.75 184 HIS A C 1
ATOM 1351 O O . HIS A 1 184 ? -3.660 2.065 -11.911 1.00 96.75 184 HIS A O 1
ATOM 1357 N N . PRO A 1 185 ? -5.470 1.249 -12.974 1.00 90.56 185 PRO A N 1
ATOM 1358 C CA . PRO A 1 185 ? -6.204 0.926 -11.743 1.00 90.56 185 PRO A CA 1
ATOM 1359 C C . PRO A 1 185 ? -5.405 0.055 -10.767 1.00 90.56 185 PRO A C 1
ATOM 1361 O O . PRO A 1 185 ? -5.515 0.208 -9.554 1.00 90.56 185 PRO A O 1
ATOM 1364 N N . ASP A 1 186 ? -4.545 -0.793 -11.326 1.00 92.50 186 ASP A N 1
ATOM 1365 C CA . ASP A 1 186 ? -3.700 -1.747 -10.608 1.00 92.50 186 ASP A CA 1
ATOM 1366 C C . ASP A 1 186 ? -2.316 -1.202 -10.200 1.00 92.50 186 ASP A C 1
ATOM 1368 O O . ASP A 1 186 ? -1.512 -1.917 -9.615 1.00 92.50 186 ASP A O 1
ATOM 1372 N N . LEU A 1 187 ? -2.003 0.061 -10.523 1.00 95.81 187 LEU A N 1
ATOM 1373 C CA . LEU A 1 187 ? -0.744 0.724 -10.135 1.00 95.81 187 LEU A CA 1
ATOM 1374 C C . LEU A 1 187 ? -0.970 1.979 -9.299 1.00 95.81 187 LEU A C 1
ATOM 1376 O O . LEU A 1 187 ? -0.158 2.292 -8.432 1.00 95.81 187 LEU A O 1
ATOM 1380 N N . SER A 1 188 ? -2.062 2.705 -9.545 1.00 92.56 188 SER A N 1
ATOM 1381 C CA . SER A 1 188 ? -2.276 4.063 -9.026 1.00 92.56 188 SER A CA 1
ATOM 1382 C C . SER A 1 188 ? -2.126 4.185 -7.502 1.00 92.56 188 SER A C 1
ATOM 1384 O O . SER A 1 188 ? -1.577 5.176 -7.022 1.00 92.56 188 SER A O 1
ATOM 1386 N N . ARG A 1 189 ? -2.514 3.164 -6.720 1.00 88.62 189 ARG A N 1
ATOM 1387 C CA . ARG A 1 189 ? -2.353 3.162 -5.247 1.00 88.62 189 ARG A CA 1
ATOM 1388 C C . ARG A 1 189 ? -0.892 3.012 -4.787 1.00 88.62 189 ARG A C 1
ATOM 1390 O O . ARG A 1 189 ? -0.537 3.485 -3.702 1.00 88.62 189 ARG A O 1
ATOM 1397 N N . ASN A 1 190 ? -0.045 2.396 -5.607 1.00 92.69 190 ASN A N 1
ATOM 1398 C CA . ASN A 1 190 ? 1.384 2.222 -5.345 1.00 92.69 190 ASN A CA 1
ATOM 1399 C C . ASN A 1 190 ? 2.247 3.297 -6.015 1.00 92.69 190 ASN A C 1
ATOM 1401 O O . ASN A 1 190 ? 3.449 3.343 -5.774 1.00 92.69 190 ASN A O 1
ATOM 1405 N N . MET A 1 191 ? 1.665 4.224 -6.779 1.00 95.56 191 MET A N 1
ATOM 1406 C CA . MET A 1 191 ? 2.406 5.374 -7.291 1.00 95.56 191 MET A CA 1
ATOM 1407 C C . MET A 1 191 ? 2.799 6.332 -6.165 1.00 95.56 191 MET A C 1
ATOM 1409 O O . MET A 1 191 ? 2.033 6.625 -5.244 1.00 95.56 191 MET A O 1
ATOM 1413 N N . HIS A 1 192 ? 4.023 6.842 -6.240 1.00 92.50 192 HIS A N 1
ATOM 1414 C CA . HIS A 1 192 ? 4.469 7.946 -5.406 1.00 92.50 192 HIS A CA 1
ATOM 1415 C C . HIS A 1 192 ? 3.761 9.245 -5.836 1.00 92.50 192 HIS A C 1
ATOM 1417 O O . HIS A 1 192 ? 3.566 9.475 -7.026 1.00 92.50 192 HIS A O 1
ATOM 1423 N N . LEU A 1 193 ? 3.445 10.149 -4.898 1.00 87.88 193 LEU A N 1
ATOM 1424 C CA . LEU A 1 193 ? 2.704 11.398 -5.182 1.00 87.88 193 LEU A CA 1
ATOM 1425 C C . LEU A 1 193 ? 3.403 12.326 -6.189 1.00 87.88 193 LEU A C 1
ATOM 1427 O O . LEU A 1 193 ? 2.762 13.081 -6.909 1.00 87.88 193 LEU A O 1
ATOM 1431 N N . LYS A 1 194 ? 4.736 12.260 -6.248 1.00 85.19 194 LYS A N 1
ATOM 1432 C CA . LYS A 1 194 ? 5.549 12.995 -7.237 1.00 85.19 194 LYS A CA 1
ATOM 1433 C C . LYS A 1 194 ? 5.421 12.438 -8.662 1.00 85.19 194 LYS A C 1
ATOM 1435 O O . LYS A 1 194 ? 5.891 13.086 -9.593 1.00 85.19 194 LYS A O 1
ATOM 1440 N N . LEU A 1 195 ? 4.808 11.263 -8.817 1.00 91.75 195 LEU A N 1
ATOM 1441 C CA . LEU A 1 195 ? 4.662 10.469 -10.036 1.00 91.75 195 LEU A CA 1
ATOM 1442 C C . LEU A 1 195 ? 5.997 10.062 -10.657 1.00 91.75 195 LEU A C 1
ATOM 1444 O O . LEU A 1 195 ? 6.374 8.893 -10.606 1.00 91.75 195 LEU A O 1
ATOM 1448 N N . GLY A 1 196 ? 6.722 11.010 -11.238 1.00 95.38 196 GLY A N 1
ATOM 1449 C CA . GLY A 1 196 ? 7.913 10.702 -12.000 1.00 95.38 196 GLY A CA 1
ATOM 1450 C C . GLY A 1 196 ? 8.529 11.885 -12.730 1.00 95.38 196 GLY A C 1
ATOM 1451 O O . GLY A 1 196 ? 8.246 13.049 -12.437 1.00 95.38 196 GLY A O 1
ATOM 1452 N N . TYR A 1 197 ? 9.390 11.567 -13.689 1.00 96.94 197 TYR A N 1
ATOM 1453 C CA . TYR A 1 197 ? 10.136 12.529 -14.485 1.00 96.94 197 TYR A CA 1
ATOM 1454 C C . TYR A 1 197 ? 10.321 12.037 -15.922 1.00 96.94 197 TYR A C 1
ATOM 1456 O O . TYR A 1 197 ? 10.747 10.913 -16.159 1.00 96.94 197 TYR A O 1
ATOM 1464 N N . ASP A 1 198 ? 9.989 12.875 -16.899 1.00 97.44 198 ASP A N 1
ATOM 1465 C CA . ASP A 1 198 ? 10.333 12.662 -18.302 1.00 97.44 198 ASP A CA 1
ATOM 1466 C C . ASP A 1 198 ? 11.666 13.343 -18.585 1.00 97.44 198 ASP A C 1
ATOM 1468 O O . ASP A 1 198 ? 11.735 14.570 -18.708 1.00 97.44 198 ASP A O 1
ATOM 1472 N N . ALA A 1 199 ? 12.729 12.546 -18.683 1.00 94.50 199 ALA A N 1
ATOM 1473 C CA . ALA A 1 199 ? 14.061 13.058 -18.951 1.00 94.50 199 ALA A CA 1
ATOM 1474 C C . ALA A 1 199 ? 14.217 13.516 -20.403 1.00 94.50 199 ALA A C 1
ATOM 1476 O O . ALA A 1 199 ? 14.972 14.452 -20.644 1.00 94.50 199 ALA A O 1
ATOM 1477 N N . VAL A 1 200 ? 13.458 12.951 -21.347 1.00 92.56 200 VAL A N 1
ATOM 1478 C CA . VAL A 1 200 ? 13.494 13.352 -22.763 1.00 92.56 200 VAL A CA 1
ATOM 1479 C C . VAL A 1 200 ? 12.942 14.765 -22.934 1.00 92.56 200 VAL A C 1
ATOM 1481 O O . VAL A 1 200 ? 13.524 15.585 -23.641 1.00 92.56 200 VAL A O 1
ATOM 1484 N N . SER A 1 201 ? 11.828 15.079 -22.259 1.00 94.12 201 SER A N 1
ATOM 1485 C CA . SER A 1 201 ? 11.253 16.433 -22.278 1.00 94.12 201 SER A CA 1
ATOM 1486 C C . SER A 1 201 ? 11.724 17.340 -21.138 1.00 94.12 201 SER A C 1
ATOM 1488 O O . SER A 1 201 ? 11.352 18.512 -21.115 1.00 94.12 201 SER A O 1
ATOM 1490 N N . ASN A 1 202 ? 12.559 16.827 -20.228 1.00 92.69 202 ASN A N 1
ATOM 1491 C CA . ASN A 1 202 ? 13.046 17.504 -19.024 1.00 92.69 202 ASN A CA 1
ATOM 1492 C C . ASN A 1 202 ? 11.905 18.087 -18.161 1.00 92.69 202 ASN A C 1
ATOM 1494 O O . ASN A 1 202 ? 11.918 19.263 -17.794 1.00 92.69 202 ASN A O 1
ATOM 1498 N N . ARG A 1 203 ? 10.879 17.279 -17.861 1.00 95.25 203 ARG A N 1
ATOM 1499 C CA . ARG A 1 203 ? 9.695 17.701 -17.087 1.00 95.25 203 ARG A CA 1
ATOM 1500 C C . ARG A 1 203 ? 9.298 16.668 -16.038 1.00 95.25 203 ARG A C 1
ATOM 1502 O O . ARG A 1 203 ? 9.185 15.488 -16.341 1.00 95.25 203 ARG A O 1
ATOM 1509 N N . ALA A 1 204 ? 9.046 17.126 -14.815 1.00 93.38 204 ALA A N 1
ATOM 1510 C CA . ALA A 1 204 ? 8.548 16.292 -13.719 1.00 93.38 204 ALA A CA 1
ATOM 1511 C C . ALA A 1 204 ? 7.020 16.103 -13.767 1.00 93.38 204 ALA A C 1
ATOM 1513 O O . ALA A 1 204 ? 6.316 16.801 -14.499 1.00 93.38 204 ALA A O 1
ATOM 1514 N N . GLY A 1 205 ? 6.518 15.181 -12.948 1.00 93.06 205 GLY A N 1
ATOM 1515 C CA . GLY A 1 205 ? 5.099 14.886 -12.789 1.00 93.06 205 GLY A CA 1
ATOM 1516 C C . GLY A 1 205 ? 4.548 14.035 -13.931 1.00 93.06 205 GLY A C 1
ATOM 1517 O O . GLY A 1 205 ? 5.186 13.091 -14.393 1.00 93.06 205 GLY A O 1
ATOM 1518 N N . GLU A 1 206 ? 3.356 14.390 -14.404 1.00 95.25 206 GLU A N 1
ATOM 1519 C CA . GLU A 1 206 ? 2.583 13.615 -15.387 1.00 95.25 206 GLU A CA 1
ATOM 1520 C C . GLU A 1 206 ? 3.264 13.460 -16.755 1.00 95.25 206 GLU A C 1
ATOM 1522 O O . GLU A 1 206 ? 2.901 12.579 -17.532 1.00 95.25 206 GLU A O 1
ATOM 1527 N N . ALA A 1 207 ? 4.275 14.281 -17.065 1.00 94.62 207 ALA A N 1
ATOM 1528 C CA . ALA A 1 207 ? 5.012 14.198 -18.328 1.00 94.62 207 ALA A CA 1
ATOM 1529 C C . ALA A 1 207 ? 5.651 12.815 -18.561 1.00 94.62 207 ALA A C 1
ATOM 1531 O O . ALA A 1 207 ? 5.859 12.426 -19.711 1.00 94.62 207 ALA A O 1
ATOM 1532 N N . MET A 1 208 ? 5.919 12.076 -17.479 1.00 95.25 208 MET A N 1
ATOM 1533 C CA . MET A 1 208 ? 6.479 10.724 -17.496 1.00 95.25 208 MET A CA 1
ATOM 1534 C C . MET A 1 208 ? 5.508 9.644 -17.993 1.00 95.25 208 MET A C 1
ATOM 1536 O O . MET A 1 208 ? 5.931 8.500 -18.105 1.00 95.25 208 MET A O 1
ATOM 1540 N N . MET A 1 209 ? 4.242 9.985 -18.277 1.00 96.50 209 MET A N 1
ATOM 1541 C CA . MET A 1 209 ? 3.225 9.051 -18.768 1.00 96.50 209 MET A CA 1
ATOM 1542 C C . MET A 1 209 ? 3.780 8.130 -19.860 1.00 96.50 209 MET A C 1
ATOM 1544 O O . MET A 1 209 ? 4.336 8.602 -20.862 1.00 96.50 209 MET A O 1
ATOM 1548 N N . ASP A 1 210 ? 3.594 6.828 -19.659 1.00 96.94 210 ASP A N 1
ATOM 1549 C CA . ASP A 1 210 ? 4.045 5.802 -20.591 1.00 96.94 210 ASP A CA 1
ATOM 1550 C C . ASP A 1 210 ? 3.257 5.866 -21.905 1.00 96.94 210 ASP A C 1
ATOM 1552 O O . ASP A 1 210 ? 2.046 6.099 -21.933 1.00 96.94 210 ASP A O 1
ATOM 1556 N N . LYS A 1 211 ? 3.965 5.665 -23.014 1.00 93.81 211 LYS A N 1
ATOM 1557 C CA . LYS A 1 211 ? 3.406 5.702 -24.373 1.00 93.81 211 LYS A CA 1
ATOM 1558 C C . LYS A 1 211 ? 3.624 4.405 -25.138 1.00 93.81 211 LYS A C 1
ATOM 1560 O O . LYS A 1 211 ? 3.065 4.260 -26.223 1.00 93.81 211 LYS A O 1
ATOM 1565 N N . THR A 1 212 ? 4.424 3.485 -24.605 1.00 94.88 212 THR A N 1
ATOM 1566 C CA . THR A 1 212 ? 4.804 2.240 -25.286 1.00 94.88 212 THR A CA 1
ATOM 1567 C C . THR A 1 212 ? 4.482 0.995 -24.469 1.00 94.88 212 THR A C 1
ATOM 1569 O O . THR A 1 212 ? 4.212 -0.045 -25.064 1.00 94.88 212 THR A O 1
ATOM 1572 N N . GLY A 1 213 ? 4.406 1.108 -23.140 1.00 96.69 213 GLY A N 1
ATOM 1573 C CA . GLY A 1 213 ? 3.907 0.072 -22.230 1.00 96.69 213 GLY A CA 1
ATOM 1574 C C . GLY A 1 213 ? 4.992 -0.692 -21.471 1.00 96.69 213 GLY A C 1
ATOM 1575 O O . GLY A 1 213 ? 4.669 -1.372 -20.498 1.00 96.69 213 GLY A O 1
ATOM 1576 N N . GLY A 1 214 ? 6.262 -0.583 -21.880 1.00 96.12 214 GLY A N 1
ATOM 1577 C CA . GLY A 1 214 ? 7.376 -1.319 -21.270 1.00 96.12 214 GLY A CA 1
ATOM 1578 C C . GLY A 1 214 ? 7.552 -0.995 -19.788 1.00 96.12 214 GLY A C 1
ATOM 1579 O O . GLY A 1 214 ? 7.511 -1.891 -18.942 1.00 96.12 214 GLY A O 1
ATOM 1580 N N . GLY A 1 215 ? 7.653 0.291 -19.459 1.00 97.81 215 GLY A N 1
ATOM 1581 C CA . GLY A 1 215 ? 7.807 0.739 -18.082 1.00 97.81 215 GLY A CA 1
ATOM 1582 C C . GLY A 1 215 ? 6.570 0.478 -17.224 1.00 97.81 215 GLY A C 1
ATOM 1583 O O . GLY A 1 215 ? 6.710 0.087 -16.065 1.00 97.81 215 GLY A O 1
ATOM 1584 N N . THR A 1 216 ? 5.363 0.566 -17.795 1.00 98.62 216 THR A N 1
ATOM 1585 C CA . THR A 1 216 ? 4.123 0.152 -17.112 1.00 98.62 216 THR A CA 1
ATOM 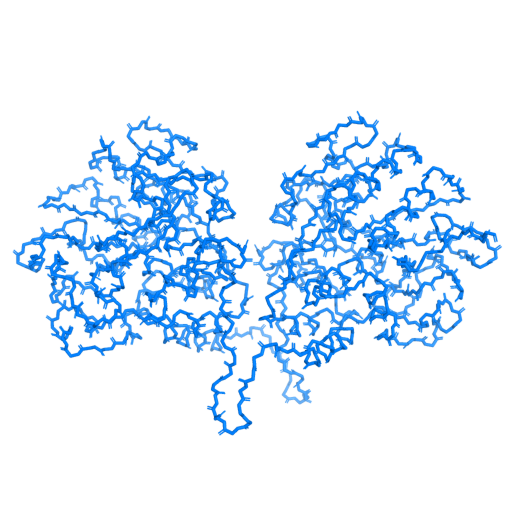1586 C C . THR A 1 216 ? 4.142 -1.336 -16.763 1.00 98.62 216 THR A C 1
ATOM 1588 O O . THR A 1 216 ? 3.767 -1.708 -15.654 1.00 98.62 216 THR A O 1
ATOM 1591 N N . HIS A 1 217 ? 4.618 -2.195 -17.666 1.00 98.44 217 HIS A N 1
ATOM 1592 C CA . HIS A 1 217 ? 4.713 -3.642 -17.436 1.00 98.44 217 HIS A CA 1
ATOM 1593 C C . HIS A 1 217 ? 5.727 -3.994 -16.344 1.00 98.44 217 HIS A C 1
ATOM 1595 O O . HIS A 1 217 ? 5.427 -4.776 -15.430 1.00 98.44 217 HIS A O 1
ATOM 1601 N N . VAL A 1 218 ? 6.896 -3.350 -16.384 1.00 98.50 218 VAL A N 1
ATOM 1602 C CA . VAL A 1 218 ? 7.935 -3.462 -15.351 1.00 98.50 218 VAL A CA 1
ATOM 1603 C C . VAL A 1 218 ? 7.396 -3.005 -13.996 1.00 98.50 218 VAL A C 1
ATOM 1605 O O . VAL A 1 218 ? 7.520 -3.738 -13.015 1.00 98.50 218 VAL A O 1
ATOM 1608 N N . ALA A 1 219 ? 6.735 -1.848 -13.939 1.00 98.56 219 ALA A N 1
ATOM 1609 C CA . ALA A 1 219 ? 6.151 -1.307 -12.715 1.00 98.56 219 ALA A CA 1
ATOM 1610 C C . ALA A 1 219 ? 5.117 -2.255 -12.084 1.00 98.56 219 ALA A C 1
ATOM 1612 O O . ALA A 1 219 ? 5.154 -2.471 -10.871 1.00 98.56 219 ALA A O 1
ATOM 1613 N N . GLY A 1 220 ? 4.254 -2.883 -12.890 1.00 98.12 220 GLY A N 1
ATOM 1614 C CA . GLY A 1 220 ? 3.302 -3.884 -12.398 1.00 98.12 220 GLY A CA 1
ATOM 1615 C C . GLY A 1 220 ? 3.965 -5.148 -11.874 1.00 98.12 220 GLY A C 1
ATOM 1616 O O . GLY A 1 220 ? 3.574 -5.659 -10.827 1.00 98.12 220 GLY A O 1
ATOM 1617 N N . THR A 1 221 ? 5.037 -5.599 -12.526 1.00 98.50 221 THR A N 1
ATOM 1618 C CA . THR A 1 221 ? 5.785 -6.771 -12.060 1.00 98.50 221 THR A CA 1
ATOM 1619 C C . THR A 1 221 ? 6.437 -6.479 -10.706 1.00 98.50 221 THR A C 1
ATOM 1621 O O . THR A 1 221 ? 6.413 -7.323 -9.813 1.00 98.50 221 THR A O 1
ATOM 1624 N N . VAL A 1 222 ? 6.965 -5.265 -10.514 1.00 98.62 222 VAL A N 1
ATOM 1625 C CA . VAL A 1 222 ? 7.533 -4.824 -9.232 1.00 98.62 222 VAL A CA 1
ATOM 1626 C C . VAL A 1 222 ? 6.449 -4.727 -8.154 1.00 98.62 222 VAL A C 1
ATOM 1628 O O . VAL A 1 222 ? 6.601 -5.332 -7.092 1.00 98.62 222 VAL A O 1
ATOM 1631 N N . ALA A 1 223 ? 5.380 -3.959 -8.394 1.00 96.69 223 ALA A N 1
ATOM 1632 C CA . ALA A 1 223 ? 4.438 -3.563 -7.346 1.00 96.69 223 ALA A CA 1
ATOM 1633 C C . ALA A 1 223 ? 3.019 -3.229 -7.854 1.00 96.69 223 ALA A C 1
ATOM 1635 O O . ALA A 1 223 ? 2.435 -2.236 -7.415 1.00 96.69 223 ALA A O 1
ATOM 1636 N N . ALA A 1 224 ? 2.425 -4.045 -8.732 1.00 96.19 224 ALA A N 1
ATOM 1637 C CA . ALA A 1 224 ? 0.971 -4.019 -8.909 1.00 96.19 224 ALA A CA 1
ATOM 1638 C C . ALA A 1 224 ? 0.245 -4.284 -7.577 1.00 96.19 224 ALA A C 1
ATOM 1640 O O . ALA A 1 224 ? 0.754 -4.981 -6.687 1.00 96.19 224 ALA A O 1
ATOM 1641 N N . VAL A 1 225 ? -0.913 -3.654 -7.412 1.00 89.69 225 VAL A N 1
ATOM 1642 C CA . VAL A 1 225 ? -1.648 -3.600 -6.150 1.00 89.69 225 VAL A CA 1
ATOM 1643 C C . VAL A 1 225 ? -2.394 -4.910 -5.935 1.00 89.69 225 VAL A C 1
ATOM 1645 O O . VAL A 1 225 ? -3.533 -5.039 -6.350 1.00 89.69 225 VAL A O 1
ATOM 1648 N N . GLY A 1 226 ? -1.808 -5.853 -5.202 1.00 85.38 226 GLY A N 1
ATOM 1649 C CA . GLY A 1 226 ? -2.547 -7.077 -4.884 1.00 85.38 226 GLY A CA 1
ATOM 1650 C C . GLY A 1 226 ? -3.687 -6.873 -3.875 1.00 85.38 226 GLY A C 1
ATOM 1651 O O . GLY A 1 226 ? -3.727 -5.888 -3.132 1.00 85.38 226 GLY A O 1
ATOM 1652 N N . ASN A 1 227 ? -4.577 -7.861 -3.791 1.00 82.50 227 ASN A N 1
ATOM 1653 C CA . ASN A 1 227 ? -5.793 -7.880 -2.969 1.00 82.50 227 ASN A CA 1
ATOM 1654 C C . ASN A 1 227 ? -6.858 -6.824 -3.323 1.00 82.50 227 ASN A C 1
ATOM 1656 O O . ASN A 1 227 ? -7.725 -6.515 -2.504 1.00 82.50 227 ASN A O 1
ATOM 1660 N N . ASN A 1 228 ? -6.836 -6.281 -4.539 1.00 77.50 228 ASN A N 1
ATOM 1661 C CA . ASN A 1 228 ? -7.809 -5.285 -5.001 1.00 77.50 228 ASN A CA 1
ATOM 1662 C C . ASN A 1 228 ? -8.930 -5.877 -5.887 1.00 77.50 228 ASN A C 1
ATOM 1664 O O . ASN A 1 228 ? -9.738 -5.120 -6.427 1.00 77.50 228 ASN A O 1
ATOM 1668 N N . SER A 1 229 ? -8.985 -7.209 -6.028 1.00 83.12 229 SER A N 1
ATOM 1669 C CA . SER A 1 229 ? -9.971 -7.948 -6.833 1.00 83.12 229 SER A CA 1
ATOM 1670 C C . SER A 1 229 ? -9.997 -7.595 -8.325 1.00 83.12 229 SER A C 1
ATOM 1672 O O . SER A 1 229 ? -10.999 -7.835 -8.999 1.00 83.12 229 SER A O 1
ATOM 1674 N N . ILE A 1 230 ? -8.907 -7.056 -8.865 1.00 82.75 230 ILE A N 1
ATOM 1675 C CA . ILE A 1 230 ? -8.709 -6.858 -10.302 1.00 82.75 230 ILE A CA 1
ATOM 1676 C C . ILE A 1 230 ? -7.336 -7.402 -10.689 1.00 82.75 230 ILE A C 1
ATOM 1678 O O . ILE A 1 230 ? -6.507 -7.649 -9.831 1.00 82.75 230 ILE A O 1
ATOM 1682 N N . GLY A 1 231 ? -7.105 -7.638 -11.977 1.00 91.25 231 GLY A N 1
ATOM 1683 C CA . GLY A 1 231 ? -5.743 -7.705 -12.490 1.00 91.25 231 GLY A CA 1
ATOM 1684 C C . GLY A 1 231 ? -4.792 -8.706 -11.847 1.00 91.25 231 GLY A C 1
ATOM 1685 O O . GLY A 1 231 ? -5.129 -9.886 -11.715 1.00 91.25 231 GLY A O 1
ATOM 1686 N N . VAL A 1 232 ? -3.585 -8.214 -11.557 1.00 92.62 232 VAL A N 1
ATOM 1687 C CA . VAL A 1 232 ? -2.389 -8.967 -11.171 1.00 92.62 232 VAL A CA 1
ATOM 1688 C C . VAL A 1 232 ? -1.786 -8.409 -9.884 1.00 92.62 232 VAL A C 1
ATOM 1690 O O . VAL A 1 232 ? -1.795 -7.206 -9.655 1.00 92.62 232 VAL A O 1
ATOM 1693 N N . ALA A 1 233 ? -1.102 -9.259 -9.120 1.00 92.19 233 ALA A N 1
ATOM 1694 C CA . ALA A 1 233 ? -0.296 -8.805 -7.989 1.00 92.19 233 ALA A CA 1
ATOM 1695 C C . ALA A 1 233 ? 1.171 -8.609 -8.398 1.00 92.19 233 ALA A C 1
ATOM 1697 O O . ALA A 1 233 ? 1.723 -9.419 -9.148 1.00 92.19 233 ALA A O 1
ATOM 1698 N N . GLY A 1 234 ? 1.820 -7.558 -7.890 1.00 95.38 234 GLY A N 1
ATOM 1699 C CA . GLY A 1 234 ? 3.263 -7.358 -8.042 1.00 95.38 234 GLY A CA 1
ATOM 1700 C C . GLY A 1 234 ? 4.076 -8.193 -7.055 1.00 95.38 234 GLY A C 1
ATOM 1701 O O . GLY A 1 234 ? 3.564 -8.649 -6.034 1.00 95.38 234 GLY A O 1
ATOM 1702 N N . VAL A 1 235 ? 5.376 -8.356 -7.317 1.00 96.19 235 VAL A N 1
ATOM 1703 C CA . VAL A 1 235 ? 6.279 -9.115 -6.435 1.00 96.19 235 VAL A CA 1
ATOM 1704 C C . VAL A 1 235 ? 6.315 -8.538 -5.018 1.00 96.19 235 VAL A C 1
ATOM 1706 O O . VAL A 1 235 ? 6.330 -9.285 -4.040 1.00 96.19 235 VAL A O 1
ATOM 1709 N N . ALA A 1 236 ? 6.295 -7.214 -4.885 1.00 93.44 236 ALA A N 1
ATOM 1710 C CA . ALA A 1 236 ? 6.307 -6.545 -3.590 1.00 93.44 236 ALA A CA 1
ATOM 1711 C C . ALA A 1 236 ? 4.924 -6.471 -2.913 1.00 93.44 236 ALA A C 1
ATOM 1713 O O . ALA A 1 236 ? 4.697 -5.595 -2.075 1.00 93.44 236 ALA A O 1
ATOM 1714 N N . TRP A 1 237 ? 3.990 -7.364 -3.261 1.00 83.56 237 TRP A N 1
ATOM 1715 C CA . TRP A 1 237 ? 2.689 -7.450 -2.601 1.00 83.56 237 TRP A CA 1
ATOM 1716 C C . TRP A 1 237 ? 2.827 -7.599 -1.079 1.00 83.56 237 TRP A C 1
ATOM 1718 O O . TRP A 1 237 ? 3.680 -8.327 -0.572 1.00 83.56 237 TRP A O 1
ATOM 1728 N N . GLY A 1 238 ? 1.994 -6.853 -0.349 1.00 70.62 238 GLY A N 1
ATOM 1729 C CA . GLY A 1 238 ? 2.040 -6.748 1.111 1.00 70.62 238 GLY A CA 1
ATOM 1730 C C . GLY A 1 238 ? 3.119 -5.802 1.655 1.00 70.62 238 GLY A C 1
ATOM 1731 O O . GLY A 1 238 ? 3.012 -5.394 2.808 1.00 70.62 238 GLY A O 1
ATOM 1732 N N . GLY A 1 239 ? 4.114 -5.416 0.847 1.00 72.88 239 GLY A N 1
ATOM 1733 C CA . GLY A 1 239 ? 5.158 -4.461 1.218 1.00 72.88 239 GLY A CA 1
ATOM 1734 C C . GLY A 1 239 ? 4.722 -2.997 1.125 1.00 72.88 239 GLY A C 1
ATOM 1735 O O . GLY A 1 239 ? 3.891 -2.643 0.288 1.00 72.88 239 GLY A O 1
ATOM 1736 N N . SER A 1 240 ? 5.327 -2.118 1.935 1.00 83.25 240 SER A N 1
ATOM 1737 C CA . SER A 1 240 ? 5.151 -0.668 1.765 1.00 83.25 240 SER A CA 1
ATOM 1738 C C . SER A 1 240 ? 6.076 -0.165 0.656 1.00 83.25 240 SER A C 1
ATOM 1740 O O . SER A 1 240 ? 7.214 0.230 0.905 1.00 83.25 240 SER A O 1
ATOM 1742 N N . VAL A 1 241 ? 5.616 -0.246 -0.596 1.00 90.81 241 VAL A N 1
ATOM 1743 C CA . VAL A 1 241 ? 6.402 0.134 -1.781 1.00 90.81 241 VAL A CA 1
ATOM 1744 C C . VAL A 1 241 ? 5.729 1.260 -2.554 1.00 90.81 241 VAL A C 1
ATOM 1746 O O . VAL A 1 241 ? 4.521 1.239 -2.794 1.00 90.81 241 VAL A O 1
ATOM 1749 N N . LYS A 1 242 ? 6.528 2.252 -2.964 1.00 94.56 242 LYS A N 1
ATOM 1750 C CA . LYS A 1 242 ? 6.104 3.348 -3.838 1.00 94.56 242 LYS A CA 1
ATOM 1751 C C . LYS A 1 242 ? 6.908 3.377 -5.129 1.00 94.56 242 LYS A C 1
ATOM 1753 O O . LYS A 1 242 ? 8.130 3.274 -5.113 1.00 94.56 242 LYS A O 1
ATOM 1758 N N . LEU A 1 243 ? 6.211 3.560 -6.244 1.00 98.25 243 LEU A N 1
ATOM 1759 C CA . LEU A 1 243 ? 6.782 3.612 -7.583 1.00 98.25 243 LEU A CA 1
ATOM 1760 C C . LEU A 1 243 ? 6.990 5.061 -8.029 1.00 98.25 243 LEU A C 1
ATOM 1762 O O . LEU A 1 243 ? 6.076 5.884 -7.954 1.00 98.25 243 LEU A O 1
ATOM 1766 N N . LEU A 1 244 ? 8.184 5.355 -8.533 1.00 98.25 244 LEU A N 1
ATOM 1767 C CA . LEU A 1 244 ? 8.475 6.543 -9.329 1.00 98.25 244 LEU A CA 1
ATOM 1768 C C . LEU A 1 244 ? 8.740 6.115 -10.771 1.00 98.25 244 LEU A C 1
ATOM 1770 O O . LEU A 1 244 ? 9.511 5.190 -11.006 1.00 98.25 244 LEU A O 1
ATOM 1774 N N . GLY A 1 245 ? 8.137 6.796 -11.740 1.00 97.69 245 GLY A N 1
ATOM 1775 C CA . GLY A 1 245 ? 8.465 6.597 -13.151 1.00 97.69 245 GLY A CA 1
ATOM 1776 C C . GLY A 1 245 ? 9.577 7.541 -13.594 1.00 97.69 245 GLY A C 1
ATOM 1777 O O . GLY A 1 245 ? 9.528 8.733 -13.304 1.00 97.69 245 GLY A O 1
ATOM 1778 N N . CYS A 1 246 ? 10.563 7.054 -14.335 1.00 97.25 246 CYS A N 1
ATOM 1779 C CA . CYS A 1 246 ? 11.498 7.917 -15.036 1.00 97.25 246 CYS A CA 1
ATOM 1780 C C . CYS A 1 246 ? 11.593 7.521 -16.501 1.00 97.25 246 CYS A C 1
ATOM 1782 O O . CYS A 1 246 ? 12.118 6.464 -16.842 1.00 97.25 246 CYS A O 1
ATOM 1784 N N . ARG A 1 247 ? 11.063 8.373 -17.377 1.00 96.12 247 ARG A N 1
ATOM 1785 C CA . ARG A 1 247 ? 11.067 8.121 -18.811 1.00 96.12 247 ARG A CA 1
ATOM 1786 C C . ARG A 1 247 ? 12.412 8.535 -19.400 1.00 96.12 247 ARG A C 1
ATOM 1788 O O . ARG A 1 247 ? 12.684 9.725 -19.563 1.00 96.12 247 ARG A O 1
ATOM 1795 N N . ALA A 1 248 ? 13.236 7.538 -19.699 1.00 92.56 248 ALA A N 1
ATOM 1796 C CA . ALA A 1 248 ? 14.553 7.670 -20.317 1.00 92.56 248 ALA A CA 1
ATOM 1797 C C . ALA A 1 248 ? 14.647 6.975 -21.684 1.00 92.56 248 ALA A C 1
ATOM 1799 O O . ALA A 1 248 ? 15.592 7.235 -22.426 1.00 92.56 248 ALA A O 1
ATOM 1800 N N . THR A 1 249 ? 13.698 6.099 -22.025 1.00 87.56 249 THR A N 1
ATOM 1801 C CA . THR A 1 249 ? 13.619 5.444 -23.340 1.00 87.56 249 THR A CA 1
ATOM 1802 C C . THR A 1 249 ? 12.607 6.158 -24.255 1.00 87.56 249 THR A C 1
ATOM 1804 O O . THR A 1 249 ? 12.073 7.216 -23.910 1.00 87.56 249 THR A O 1
ATOM 1807 N N . ASP A 1 250 ? 12.389 5.636 -25.468 1.00 83.12 250 ASP A N 1
ATOM 1808 C CA . ASP A 1 250 ? 11.506 6.219 -26.494 1.00 83.12 250 ASP A CA 1
ATOM 1809 C C . ASP A 1 250 ? 11.909 7.630 -26.940 1.00 83.12 250 ASP A C 1
ATOM 1811 O O . ASP A 1 250 ? 11.135 8.592 -26.871 1.00 83.12 250 ASP A O 1
ATOM 1815 N N . GLY A 1 251 ? 13.152 7.728 -27.419 1.00 79.62 251 GLY A N 1
ATOM 1816 C CA . GLY A 1 251 ? 13.765 8.963 -27.915 1.00 79.62 251 GLY A CA 1
ATOM 1817 C C . GLY A 1 251 ? 14.761 9.609 -26.951 1.00 79.62 251 GLY A C 1
ATOM 1818 O O . GLY A 1 251 ? 15.249 10.698 -27.243 1.00 79.62 251 GLY A O 1
ATOM 1819 N N . GLY A 1 252 ? 15.064 8.962 -25.823 1.00 86.00 252 GLY A N 1
ATOM 1820 C CA . GLY A 1 252 ? 16.063 9.439 -24.871 1.00 86.00 252 GLY A CA 1
ATOM 1821 C C . GLY A 1 252 ? 17.503 9.085 -25.235 1.00 86.00 252 GLY A C 1
ATOM 1822 O O . GLY A 1 252 ? 17.788 8.180 -26.021 1.00 86.00 252 GLY A O 1
ATOM 1823 N N . THR A 1 253 ? 18.422 9.843 -24.648 1.00 90.19 253 THR A N 1
ATOM 1824 C CA . THR A 1 253 ? 19.872 9.702 -24.794 1.00 90.19 253 THR A CA 1
ATOM 1825 C C . THR A 1 253 ? 20.511 9.181 -23.506 1.00 90.19 253 THR A C 1
ATOM 1827 O O . THR A 1 253 ? 19.899 9.171 -22.438 1.00 90.19 253 THR A O 1
ATOM 1830 N N . PHE A 1 254 ? 21.801 8.844 -23.561 1.00 90.00 254 PHE A N 1
ATOM 1831 C CA . PHE A 1 254 ? 22.596 8.560 -22.363 1.00 90.00 254 PHE A CA 1
ATOM 1832 C C . PHE A 1 254 ? 22.518 9.651 -21.291 1.00 90.00 254 PHE A C 1
ATOM 1834 O O . PHE A 1 254 ? 22.482 9.349 -20.101 1.00 90.00 254 PHE A O 1
ATOM 1841 N N . SER A 1 255 ? 22.499 10.917 -21.709 1.00 89.94 255 SER A N 1
ATOM 1842 C CA . SER A 1 255 ? 22.400 12.058 -20.799 1.00 89.94 255 SER A CA 1
ATOM 1843 C C . SER A 1 255 ? 21.036 12.122 -20.115 1.00 89.94 255 SER A C 1
ATOM 1845 O O . SER A 1 255 ? 20.948 12.571 -18.977 1.00 89.94 255 SER A O 1
ATOM 1847 N N . ASP A 1 256 ? 19.978 11.662 -20.784 1.00 93.25 256 ASP A N 1
ATOM 1848 C CA . ASP A 1 256 ? 18.630 11.609 -20.216 1.00 93.25 256 ASP A CA 1
ATOM 1849 C C . ASP A 1 256 ? 18.507 10.447 -19.226 1.00 93.25 256 ASP A C 1
ATOM 1851 O O . ASP A 1 256 ? 17.991 10.634 -18.126 1.00 93.25 256 ASP A O 1
ATOM 1855 N N . ALA A 1 257 ? 19.087 9.286 -19.547 1.00 94.81 257 ALA A N 1
ATOM 1856 C CA . ALA A 1 257 ? 19.206 8.175 -18.605 1.00 94.81 257 ALA A CA 1
ATOM 1857 C C . ALA A 1 257 ? 20.012 8.563 -17.351 1.00 94.81 257 ALA A C 1
ATOM 1859 O O . ALA A 1 257 ? 19.567 8.311 -16.233 1.00 94.81 257 ALA A O 1
ATOM 1860 N N . ALA A 1 258 ? 21.151 9.246 -17.512 1.00 94.56 258 ALA A N 1
ATOM 1861 C CA . ALA A 1 258 ? 21.945 9.751 -16.390 1.00 94.56 258 ALA A CA 1
ATOM 1862 C C . ALA A 1 258 ? 21.148 10.743 -15.524 1.00 94.56 258 ALA A C 1
ATOM 1864 O O . ALA A 1 258 ? 21.188 10.680 -14.295 1.00 94.56 258 ALA A O 1
ATOM 1865 N N . ARG A 1 259 ? 20.363 11.621 -16.162 1.00 94.31 259 ARG A N 1
ATOM 1866 C CA . ARG A 1 259 ? 19.474 12.558 -15.468 1.00 94.31 259 ARG A CA 1
ATOM 1867 C C . ARG A 1 259 ? 18.371 11.835 -14.701 1.00 94.31 259 ARG A C 1
ATOM 1869 O O . ARG A 1 259 ? 18.042 12.256 -13.599 1.00 94.31 259 ARG A O 1
ATOM 1876 N N . CYS A 1 260 ? 17.841 10.742 -15.247 1.00 96.88 260 CYS A N 1
ATOM 1877 C CA . CYS A 1 260 ? 16.907 9.881 -14.533 1.00 96.88 260 CYS A CA 1
ATOM 1878 C C . CYS A 1 260 ? 17.526 9.292 -13.265 1.00 96.88 260 CYS A C 1
ATOM 1880 O O . CYS A 1 260 ? 16.927 9.413 -12.203 1.00 96.88 260 CYS A O 1
ATOM 1882 N N . VAL A 1 261 ? 18.735 8.728 -13.350 1.00 97.19 261 VAL A N 1
ATOM 1883 C CA . VAL A 1 261 ? 19.447 8.177 -12.182 1.00 97.19 261 VAL A CA 1
ATOM 1884 C C . VAL A 1 261 ? 19.606 9.238 -11.089 1.00 97.19 261 VAL A C 1
ATOM 1886 O O . VAL A 1 261 ? 19.196 9.019 -9.950 1.00 97.19 261 VAL A O 1
ATOM 1889 N N . GLN A 1 262 ? 20.119 10.417 -11.452 1.00 93.75 262 GLN A N 1
ATOM 1890 C CA . GLN A 1 262 ? 20.299 11.531 -10.516 1.00 93.75 262 GLN A CA 1
ATOM 1891 C C . GLN A 1 262 ? 18.972 11.996 -9.908 1.00 93.75 262 GLN A C 1
ATOM 1893 O O . GLN A 1 262 ? 18.877 12.201 -8.699 1.00 93.75 262 GLN A O 1
ATOM 1898 N N . TRP A 1 263 ? 17.931 12.145 -10.730 1.00 95.25 263 TRP A N 1
ATOM 1899 C CA . TRP A 1 263 ? 16.619 12.580 -10.265 1.00 95.25 263 TRP A CA 1
ATOM 1900 C C . TRP A 1 263 ? 15.990 11.564 -9.306 1.00 95.25 263 TRP A C 1
ATOM 1902 O O . TRP A 1 263 ? 15.503 11.959 -8.249 1.00 95.25 263 TRP A O 1
ATOM 1912 N N . CYS A 1 264 ? 16.046 10.268 -9.629 1.00 96.81 264 CYS A N 1
ATOM 1913 C CA . CYS A 1 264 ? 15.561 9.192 -8.764 1.00 96.81 264 CYS A CA 1
ATOM 1914 C C . CYS A 1 264 ? 16.264 9.218 -7.396 1.00 96.81 264 CYS A C 1
ATOM 1916 O O . CYS A 1 264 ? 15.585 9.183 -6.368 1.00 96.81 264 CYS A O 1
ATOM 1918 N N . GLY A 1 265 ? 17.598 9.350 -7.372 1.00 91.19 265 GLY A N 1
ATOM 1919 C CA . GLY A 1 265 ? 18.370 9.494 -6.131 1.00 91.19 265 GLY A CA 1
ATOM 1920 C C . GLY A 1 265 ? 17.935 10.706 -5.305 1.00 91.19 265 GLY A C 1
ATOM 1921 O O . GLY A 1 265 ? 17.596 10.572 -4.132 1.00 91.19 265 GLY A O 1
ATOM 1922 N N . GLN A 1 266 ? 17.792 11.873 -5.943 1.00 89.00 266 GLN A N 1
ATOM 1923 C CA . GLN A 1 266 ? 17.296 13.097 -5.292 1.00 89.00 266 GLN A CA 1
ATOM 1924 C C . GLN A 1 266 ? 15.866 12.969 -4.745 1.00 89.00 266 GLN A C 1
ATOM 1926 O O . GLN A 1 266 ? 15.492 13.697 -3.825 1.00 89.00 266 GLN A O 1
ATOM 1931 N N . GLN A 1 267 ? 15.048 12.071 -5.302 1.00 91.88 267 GLN A N 1
ATOM 1932 C CA . GLN A 1 267 ? 13.706 11.788 -4.791 1.00 91.88 267 GLN A CA 1
ATOM 1933 C C . GLN A 1 267 ? 13.681 10.736 -3.672 1.00 91.88 267 GLN A C 1
ATOM 1935 O O . GLN A 1 267 ? 12.594 10.439 -3.177 1.00 91.88 267 GLN A O 1
ATOM 1940 N N . GLY A 1 268 ? 14.834 10.211 -3.248 1.00 91.88 268 GLY A N 1
ATOM 1941 C CA . GLY A 1 268 ? 14.931 9.201 -2.194 1.00 91.88 268 GLY A CA 1
ATOM 1942 C C . GLY A 1 268 ? 14.619 7.782 -2.674 1.00 91.88 268 GLY A C 1
ATOM 1943 O O . GLY A 1 268 ? 14.162 6.951 -1.887 1.00 91.88 268 GLY A O 1
ATOM 1944 N N . ALA A 1 269 ? 14.818 7.491 -3.965 1.00 97.38 269 ALA A N 1
ATOM 1945 C CA . ALA A 1 269 ? 14.692 6.130 -4.472 1.00 97.38 269 ALA A CA 1
ATOM 1946 C C . ALA A 1 269 ? 15.726 5.221 -3.798 1.00 97.38 269 ALA A C 1
ATOM 1948 O O . ALA A 1 269 ? 16.929 5.442 -3.926 1.00 97.38 269 ALA A O 1
ATOM 1949 N N . HIS A 1 270 ? 15.250 4.177 -3.125 1.00 98.12 270 HIS A N 1
ATOM 1950 C CA . HIS A 1 270 ? 16.097 3.144 -2.526 1.00 98.12 270 HIS A CA 1
ATOM 1951 C C . HIS A 1 270 ? 16.622 2.190 -3.600 1.00 98.12 270 HIS A C 1
ATOM 1953 O O . HIS A 1 270 ? 17.727 1.663 -3.493 1.00 98.12 270 HIS A O 1
ATOM 1959 N N . ILE A 1 271 ? 15.803 1.966 -4.632 1.00 98.81 271 ILE A N 1
ATOM 1960 C CA . ILE A 1 271 ? 16.089 1.056 -5.734 1.00 98.81 271 ILE A CA 1
ATOM 1961 C C . ILE A 1 271 ? 15.845 1.792 -7.052 1.00 98.81 271 ILE A C 1
ATOM 1963 O O . ILE A 1 271 ? 14.780 2.388 -7.235 1.00 98.81 271 ILE A O 1
ATOM 1967 N N . ILE A 1 272 ? 16.782 1.699 -7.998 1.00 98.81 272 ILE A N 1
ATOM 1968 C CA . ILE A 1 272 ? 16.521 1.998 -9.412 1.00 98.81 272 ILE A CA 1
ATOM 1969 C C . ILE A 1 272 ? 16.437 0.701 -10.222 1.00 98.81 272 ILE A C 1
ATOM 1971 O O . ILE A 1 272 ? 17.271 -0.197 -10.100 1.00 98.81 272 ILE A O 1
ATOM 1975 N N . SER A 1 273 ? 15.403 0.616 -11.051 1.00 98.50 273 SER A N 1
ATOM 1976 C CA . SER A 1 273 ? 15.056 -0.525 -11.897 1.00 98.50 273 SER A CA 1
ATOM 1977 C C . SER A 1 273 ? 15.298 -0.132 -13.352 1.00 98.50 273 SER A C 1
ATOM 1979 O O . SER A 1 273 ? 14.605 0.746 -13.866 1.00 98.50 273 SER A O 1
ATOM 1981 N N . ILE A 1 274 ? 16.290 -0.745 -14.001 1.00 98.06 274 ILE A N 1
ATOM 1982 C CA . ILE A 1 274 ? 16.705 -0.428 -15.375 1.00 98.06 274 ILE A CA 1
ATOM 1983 C C . ILE A 1 274 ? 16.475 -1.659 -16.255 1.00 98.06 274 ILE A C 1
ATOM 1985 O O . ILE A 1 274 ? 17.218 -2.640 -16.186 1.00 98.06 274 ILE A O 1
ATOM 1989 N N . SER A 1 275 ? 15.441 -1.609 -17.096 1.00 94.50 275 SER A N 1
ATOM 1990 C CA . SER A 1 275 ? 14.983 -2.780 -17.858 1.00 94.50 275 SER A CA 1
ATOM 1991 C C . SER A 1 275 ? 15.594 -2.895 -19.272 1.00 94.50 275 SER A C 1
ATOM 1993 O O . SER A 1 275 ? 15.338 -3.856 -20.002 1.00 94.50 275 SER A O 1
ATOM 1995 N N . TRP A 1 276 ? 16.471 -1.956 -19.635 1.00 92.31 276 TRP A N 1
ATOM 1996 C CA . TRP A 1 276 ? 17.155 -1.860 -20.927 1.00 92.31 276 TRP A CA 1
ATOM 1997 C C . TRP A 1 276 ? 18.680 -1.965 -20.791 1.00 92.31 276 TRP A C 1
ATOM 1999 O O . TRP A 1 276 ? 19.250 -1.881 -19.705 1.00 92.31 276 TRP A O 1
ATOM 2009 N N . ASN A 1 277 ? 19.341 -2.171 -21.927 1.00 90.00 277 ASN A N 1
ATOM 2010 C CA . ASN A 1 277 ? 20.780 -2.392 -22.052 1.00 90.00 277 ASN A CA 1
ATOM 2011 C C . ASN A 1 277 ? 21.237 -2.038 -23.467 1.00 90.00 277 ASN A C 1
ATOM 2013 O O . ASN A 1 277 ? 20.424 -1.904 -24.383 1.00 90.00 277 ASN A O 1
ATOM 2017 N N . ILE A 1 278 ? 22.545 -1.857 -23.617 1.00 88.31 278 ILE A N 1
ATOM 2018 C CA . ILE A 1 278 ? 23.171 -1.299 -24.815 1.00 88.31 278 ILE A CA 1
ATOM 2019 C C . ILE A 1 278 ? 24.625 -1.768 -24.950 1.00 88.31 278 ILE A C 1
ATOM 2021 O O . ILE A 1 278 ? 25.303 -2.055 -23.965 1.00 88.31 278 ILE A O 1
ATOM 2025 N N . GLU A 1 279 ? 25.128 -1.790 -26.182 1.00 88.12 279 GLU A N 1
ATOM 2026 C CA . GLU A 1 279 ? 26.468 -2.300 -26.526 1.00 88.12 279 GLU A CA 1
ATOM 2027 C C . GLU A 1 279 ? 27.607 -1.292 -26.283 1.00 88.12 279 GLU A C 1
ATOM 2029 O O . GLU A 1 279 ? 28.776 -1.589 -26.523 1.00 88.12 279 GLU A O 1
ATOM 2034 N N . SER A 1 280 ? 27.296 -0.078 -25.822 1.00 87.06 280 SER A N 1
ATOM 2035 C CA . SER A 1 280 ? 28.283 0.983 -25.624 1.00 87.06 280 SER A CA 1
ATOM 2036 C C . SER A 1 280 ? 28.193 1.615 -24.241 1.00 87.06 280 SER A C 1
ATOM 2038 O O . SER A 1 280 ? 27.112 1.800 -23.681 1.00 87.06 280 SER A O 1
ATOM 2040 N N . SER A 1 281 ? 29.363 1.950 -23.694 1.00 87.62 281 SER A N 1
ATOM 2041 C CA . SER A 1 281 ? 29.470 2.693 -22.444 1.00 87.62 281 SER A CA 1
ATOM 2042 C C . SER A 1 281 ? 29.198 4.173 -22.664 1.00 87.62 281 SER A C 1
ATOM 2044 O O . SER A 1 281 ? 29.321 4.710 -23.770 1.00 87.62 281 SER A O 1
ATOM 2046 N N . SER A 1 282 ? 28.874 4.861 -21.576 1.00 91.19 282 SER A N 1
ATOM 2047 C CA . SER A 1 282 ? 28.775 6.309 -21.576 1.00 91.19 282 SER A CA 1
ATOM 2048 C C . SER A 1 282 ? 29.281 6.855 -20.264 1.00 91.19 282 SER A C 1
ATOM 2050 O O . SER A 1 282 ? 28.723 6.572 -19.209 1.00 91.19 282 SER A O 1
ATOM 2052 N N . PHE A 1 283 ? 30.299 7.710 -20.346 1.00 87.50 283 PHE A N 1
ATOM 2053 C CA . PHE A 1 283 ? 30.902 8.321 -19.168 1.00 87.50 283 PHE A CA 1
ATOM 2054 C C . PHE A 1 283 ? 29.862 9.002 -18.263 1.00 87.50 283 PHE A C 1
ATOM 2056 O O . PHE A 1 283 ? 29.938 8.868 -17.047 1.00 87.50 283 PHE A O 1
ATOM 2063 N N . VAL A 1 284 ? 28.874 9.700 -18.841 1.00 85.94 284 VAL A N 1
ATOM 2064 C CA . VAL A 1 284 ? 27.868 10.435 -18.054 1.00 85.94 284 VAL A CA 1
ATOM 2065 C C . VAL A 1 284 ? 26.902 9.503 -17.318 1.00 85.94 284 VAL A C 1
ATOM 2067 O O . VAL A 1 284 ? 26.580 9.755 -16.160 1.00 85.94 284 VAL A O 1
ATOM 2070 N N . LEU A 1 285 ? 26.476 8.409 -17.954 1.00 92.50 285 LEU A N 1
ATOM 2071 C CA . LEU A 1 285 ? 25.592 7.424 -17.327 1.00 92.50 285 LEU A CA 1
ATOM 2072 C C . LEU A 1 285 ? 26.348 6.605 -16.277 1.00 92.50 285 LEU A C 1
ATOM 2074 O O . LEU A 1 285 ? 25.862 6.440 -15.161 1.00 92.50 285 LEU A O 1
ATOM 2078 N N . ASP A 1 286 ? 27.559 6.162 -16.611 1.00 93.69 286 ASP A N 1
ATOM 2079 C CA . ASP A 1 286 ? 28.421 5.406 -15.706 1.00 93.69 286 ASP A CA 1
ATOM 2080 C C . ASP A 1 286 ? 28.724 6.197 -14.434 1.00 93.69 286 ASP A C 1
ATOM 2082 O O . ASP A 1 286 ? 28.727 5.639 -13.338 1.00 93.69 286 ASP A O 1
ATOM 2086 N N . GLN A 1 287 ? 28.976 7.501 -14.571 1.00 89.31 287 GLN A N 1
ATOM 2087 C CA . GLN A 1 287 ? 29.247 8.372 -13.437 1.00 89.31 287 GLN A CA 1
ATOM 2088 C C . GLN A 1 287 ? 28.010 8.553 -12.550 1.00 89.31 287 GLN A C 1
ATOM 2090 O O . GLN A 1 287 ? 28.126 8.415 -11.335 1.00 89.31 287 GLN A O 1
ATOM 2095 N N . ALA A 1 288 ? 26.828 8.773 -13.135 1.00 95.38 288 ALA A N 1
ATOM 2096 C CA . ALA A 1 288 ? 25.586 8.890 -12.371 1.00 95.38 288 ALA A CA 1
ATOM 2097 C C . ALA A 1 288 ? 25.257 7.601 -11.593 1.00 95.38 288 ALA A C 1
ATOM 2099 O O . ALA A 1 288 ? 24.847 7.662 -10.437 1.00 95.38 288 ALA A O 1
ATOM 2100 N N . LEU A 1 289 ? 25.480 6.428 -12.197 1.00 97.56 289 LEU A N 1
ATOM 2101 C CA . LEU A 1 289 ? 25.272 5.136 -11.535 1.00 97.56 289 LEU A CA 1
ATOM 2102 C C . LEU A 1 289 ? 26.270 4.900 -10.396 1.00 97.56 289 LEU A C 1
ATOM 2104 O O . LEU A 1 289 ? 25.874 4.437 -9.331 1.00 97.56 289 LEU A O 1
ATOM 2108 N N . LYS A 1 290 ? 27.548 5.253 -10.588 1.00 95.25 290 LYS A N 1
ATOM 2109 C CA . LYS A 1 290 ? 28.569 5.192 -9.525 1.00 95.25 290 LYS A CA 1
ATOM 2110 C C . LYS A 1 290 ? 28.242 6.119 -8.358 1.00 95.25 290 LYS A C 1
ATOM 2112 O O . LYS A 1 290 ? 28.497 5.765 -7.211 1.00 95.25 290 LYS A O 1
ATOM 2117 N N . GLU A 1 291 ? 27.713 7.305 -8.641 1.00 90.88 291 GLU A N 1
ATOM 2118 C CA . GLU A 1 291 ? 27.282 8.255 -7.613 1.00 90.88 291 GLU A CA 1
ATOM 2119 C C . GLU A 1 291 ? 26.090 7.707 -6.823 1.00 90.88 291 GLU A C 1
ATOM 2121 O O . GLU A 1 291 ? 26.151 7.675 -5.597 1.00 90.88 291 GLU A O 1
ATOM 2126 N N . TYR A 1 292 ? 25.074 7.173 -7.504 1.00 96.62 292 TYR A N 1
ATOM 2127 C CA . TYR A 1 292 ? 23.911 6.559 -6.858 1.00 96.62 292 TYR A CA 1
ATOM 2128 C C . TYR A 1 292 ? 24.272 5.329 -6.000 1.00 96.62 292 TYR A C 1
ATOM 2130 O O . TYR A 1 292 ? 23.794 5.194 -4.874 1.00 96.62 292 TYR A O 1
ATOM 2138 N N . ASP A 1 293 ? 25.167 4.461 -6.488 1.00 97.00 293 ASP A N 1
ATOM 2139 C CA . ASP A 1 293 ? 25.709 3.331 -5.714 1.00 97.00 293 ASP A CA 1
ATOM 2140 C C . ASP A 1 293 ? 26.447 3.810 -4.453 1.00 97.00 293 ASP A C 1
ATOM 2142 O O . ASP A 1 293 ? 26.230 3.288 -3.358 1.00 97.00 293 ASP A O 1
ATOM 2146 N N . LYS A 1 294 ? 27.264 4.864 -4.577 1.00 92.38 294 LYS A N 1
ATOM 2147 C CA . LYS A 1 294 ? 27.995 5.459 -3.450 1.00 92.38 294 LYS A CA 1
ATOM 2148 C C . LYS A 1 294 ? 27.070 6.098 -2.409 1.00 92.38 294 LYS A C 1
ATOM 2150 O O . LYS A 1 294 ? 27.415 6.118 -1.229 1.00 92.38 294 LYS A O 1
ATOM 2155 N N . GLU A 1 295 ? 25.919 6.615 -2.830 1.00 89.12 295 GLU A N 1
ATOM 2156 C CA . GLU A 1 295 ? 24.868 7.138 -1.947 1.00 89.12 295 GLU A CA 1
ATOM 2157 C C . GLU A 1 295 ? 24.066 6.025 -1.245 1.00 89.12 295 GLU A C 1
ATOM 2159 O O . GLU A 1 295 ? 23.242 6.312 -0.379 1.00 89.12 295 GLU A O 1
ATOM 2164 N N . GLY A 1 296 ? 24.357 4.755 -1.547 1.00 92.38 296 GLY A N 1
ATOM 2165 C CA . GLY A 1 296 ? 23.769 3.593 -0.885 1.00 92.38 296 GLY A CA 1
ATOM 2166 C C . GLY A 1 296 ? 22.498 3.072 -1.550 1.00 92.38 296 GLY A C 1
ATOM 2167 O O . GLY A 1 296 ? 21.779 2.291 -0.927 1.00 92.38 296 GLY A O 1
ATOM 2168 N N . GLY A 1 297 ? 22.213 3.490 -2.786 1.00 96.88 297 GLY A N 1
ATOM 2169 C CA . GLY A 1 297 ? 21.092 2.988 -3.573 1.00 96.88 297 GLY A CA 1
ATOM 2170 C C . GLY A 1 297 ? 21.386 1.641 -4.239 1.00 96.88 297 GLY A C 1
ATOM 2171 O O . GLY A 1 297 ? 22.517 1.353 -4.633 1.00 96.88 297 GLY A O 1
ATOM 2172 N N . LEU A 1 298 ? 20.356 0.805 -4.389 1.00 98.81 298 LEU A N 1
ATOM 2173 C CA . LEU A 1 298 ? 20.451 -0.474 -5.096 1.00 98.81 298 LEU A CA 1
ATOM 2174 C C . LEU A 1 298 ? 20.096 -0.303 -6.575 1.00 98.81 298 LEU A C 1
ATOM 2176 O O . LEU A 1 298 ? 19.076 0.290 -6.925 1.00 98.81 298 LEU A O 1
ATOM 2180 N N . ILE A 1 299 ? 20.907 -0.879 -7.454 1.00 98.88 299 ILE A N 1
ATOM 2181 C CA . ILE A 1 299 ? 20.724 -0.807 -8.904 1.00 98.88 299 ILE A CA 1
ATOM 2182 C C . ILE A 1 299 ? 20.376 -2.203 -9.411 1.00 98.88 299 ILE A C 1
ATOM 2184 O O . ILE A 1 299 ? 21.165 -3.125 -9.245 1.00 98.88 299 ILE A O 1
ATOM 2188 N N . VAL A 1 300 ? 19.223 -2.387 -10.051 1.00 98.81 300 VAL A N 1
ATOM 2189 C CA . VAL A 1 300 ? 18.826 -3.690 -10.612 1.00 98.81 300 VAL A CA 1
ATOM 2190 C C . VAL A 1 300 ? 18.679 -3.552 -12.125 1.00 98.81 300 VAL A C 1
ATOM 2192 O O . VAL A 1 300 ? 17.894 -2.731 -12.600 1.00 98.81 300 VAL A O 1
ATOM 2195 N N . VAL A 1 301 ? 19.448 -4.337 -12.884 1.00 98.12 301 VAL A N 1
ATOM 2196 C CA . VAL A 1 301 ? 19.603 -4.195 -14.344 1.00 98.12 301 VAL A CA 1
ATOM 2197 C C . VAL A 1 301 ? 19.277 -5.504 -15.056 1.00 98.12 301 VAL A C 1
ATOM 2199 O O . VAL A 1 301 ? 19.672 -6.574 -14.601 1.00 98.12 301 VAL A O 1
ATOM 2202 N N . GLY A 1 302 ? 18.568 -5.426 -16.184 1.00 96.56 302 GLY A N 1
ATOM 2203 C CA . GLY A 1 302 ? 18.383 -6.555 -17.096 1.00 96.56 302 GLY A CA 1
ATOM 2204 C C . GLY A 1 302 ? 19.526 -6.631 -18.111 1.00 96.56 302 GLY A C 1
ATOM 2205 O O . GLY A 1 302 ? 19.784 -5.658 -18.817 1.00 96.56 302 GLY A O 1
ATOM 2206 N N . SER A 1 303 ? 20.172 -7.787 -18.240 1.00 90.56 303 SER A N 1
ATOM 2207 C CA . SER A 1 303 ? 21.430 -7.929 -18.998 1.00 90.56 303 SER A CA 1
ATOM 2208 C C . SER A 1 303 ? 21.328 -7.872 -20.529 1.00 90.56 303 SER A C 1
ATOM 2210 O O . SER A 1 303 ? 22.341 -7.650 -21.195 1.00 90.56 303 SER A O 1
ATOM 2212 N N . GLY A 1 304 ? 20.143 -8.091 -21.103 1.00 92.25 304 GLY A N 1
ATOM 2213 C CA . GLY A 1 304 ? 19.897 -8.011 -22.545 1.00 92.25 304 GLY A CA 1
ATOM 2214 C C . GLY A 1 304 ? 19.332 -9.256 -23.187 1.00 92.25 304 GLY A C 1
ATOM 2215 O O . GLY A 1 304 ? 19.334 -10.343 -22.620 1.00 92.25 304 GLY A O 1
ATOM 2216 N N . ASN A 1 305 ? 18.786 -9.052 -24.386 1.00 94.88 305 ASN A N 1
ATOM 2217 C CA . ASN A 1 305 ? 17.965 -10.032 -25.094 1.00 94.88 305 ASN A CA 1
ATOM 2218 C C . ASN A 1 305 ? 18.585 -10.447 -26.445 1.00 94.88 305 ASN A C 1
ATOM 2220 O O . ASN A 1 305 ? 17.858 -10.654 -27.418 1.00 94.88 305 ASN A O 1
ATOM 2224 N N . SER A 1 306 ? 19.917 -10.547 -26.513 1.00 94.94 306 SER A N 1
ATOM 2225 C CA . SER A 1 306 ? 20.665 -10.871 -27.739 1.00 94.94 306 SER A CA 1
ATOM 2226 C C . SER A 1 306 ? 21.264 -12.283 -27.751 1.00 94.94 306 SER A C 1
ATOM 2228 O O . SER A 1 306 ? 21.829 -12.694 -28.762 1.00 94.94 306 SER A O 1
ATOM 2230 N N . GLY A 1 307 ? 21.141 -13.044 -26.660 1.00 94.38 307 GLY A N 1
ATOM 2231 C CA . GLY A 1 307 ? 21.659 -14.410 -26.542 1.00 94.38 307 GLY A CA 1
ATOM 2232 C C . GLY A 1 307 ? 23.187 -14.492 -26.525 1.00 94.38 307 GLY A C 1
ATOM 2233 O O . GLY A 1 307 ? 23.743 -15.502 -26.957 1.00 94.38 307 GLY A O 1
ATOM 2234 N N . VAL A 1 308 ? 23.872 -13.432 -26.081 1.00 94.12 308 VAL A N 1
ATOM 2235 C CA . VAL A 1 308 ? 25.342 -13.340 -26.113 1.00 94.12 308 VAL A CA 1
ATOM 2236 C C . VAL A 1 308 ? 25.980 -13.469 -24.730 1.00 94.12 308 VAL A C 1
ATOM 2238 O O . VAL A 1 308 ? 25.344 -13.205 -23.708 1.00 94.12 308 VAL A O 1
ATOM 2241 N N . ASP A 1 309 ? 27.258 -13.857 -24.725 1.00 94.88 309 ASP A N 1
ATOM 2242 C CA . ASP A 1 309 ? 28.093 -13.939 -23.525 1.00 94.88 309 ASP A CA 1
ATOM 2243 C C . ASP A 1 309 ? 28.659 -12.561 -23.143 1.00 94.88 309 ASP A C 1
ATOM 2245 O O . ASP A 1 309 ? 29.591 -12.068 -23.793 1.00 94.88 309 ASP A O 1
ATOM 2249 N N . THR A 1 310 ? 28.127 -11.959 -22.080 1.00 94.69 310 THR A N 1
ATOM 2250 C CA . THR A 1 310 ? 28.496 -10.627 -21.592 1.00 94.69 310 THR A CA 1
ATOM 2251 C C . THR A 1 310 ? 29.879 -10.558 -20.952 1.00 94.69 310 THR A C 1
ATOM 2253 O O . THR A 1 310 ? 30.437 -9.468 -20.855 1.00 94.69 310 THR A O 1
ATOM 2256 N N . ASP A 1 311 ? 30.489 -11.695 -20.594 1.00 95.38 311 ASP A N 1
ATOM 2257 C CA . ASP A 1 311 ? 31.888 -11.717 -20.150 1.00 95.38 311 ASP A CA 1
ATOM 2258 C C . ASP A 1 311 ? 32.846 -11.462 -21.330 1.00 95.38 311 ASP A C 1
ATOM 2260 O O . ASP A 1 311 ? 33.926 -10.896 -21.153 1.00 95.38 311 ASP A O 1
ATOM 2264 N N . SER A 1 312 ? 32.447 -11.867 -22.541 1.00 95.25 312 SER A N 1
ATOM 2265 C CA . SER A 1 312 ? 33.243 -11.714 -23.770 1.00 95.25 312 SER A CA 1
ATOM 2266 C C . SER A 1 312 ? 32.848 -10.497 -24.608 1.00 95.25 312 SER A C 1
ATOM 2268 O O . SER A 1 312 ? 33.689 -9.891 -25.271 1.00 95.25 312 SER A O 1
ATOM 2270 N N . THR A 1 313 ? 31.565 -10.140 -24.579 1.00 92.75 313 THR A N 1
ATOM 2271 C CA . THR A 1 313 ? 30.967 -9.041 -25.337 1.00 92.75 313 THR A CA 1
ATOM 2272 C C . THR A 1 313 ? 30.288 -8.124 -24.331 1.00 92.75 313 THR A C 1
ATOM 2274 O O . THR A 1 313 ? 29.178 -8.434 -23.935 1.00 92.75 313 THR A O 1
ATOM 2277 N N . PRO A 1 314 ? 30.924 -7.041 -23.863 1.00 92.19 314 PRO A N 1
ATOM 2278 C CA . PRO A 1 314 ? 30.371 -6.207 -22.794 1.00 92.19 314 PRO A CA 1
ATOM 2279 C C . PRO A 1 314 ? 29.030 -5.537 -23.135 1.00 92.19 314 PRO A C 1
ATOM 2281 O O . PRO A 1 314 ? 28.899 -4.939 -24.201 1.00 92.19 314 PRO A O 1
ATOM 2284 N N . TRP A 1 315 ? 28.070 -5.560 -22.201 1.00 93.75 315 TRP A N 1
ATOM 2285 C CA . TRP A 1 315 ? 26.787 -4.837 -22.296 1.00 93.75 315 TRP A CA 1
ATOM 2286 C C . TRP A 1 315 ? 26.573 -3.929 -21.084 1.00 93.75 315 TRP A C 1
ATOM 2288 O O . TRP A 1 315 ? 26.775 -4.324 -19.935 1.00 93.75 315 TRP A O 1
ATOM 2298 N N . TRP A 1 316 ? 26.134 -2.699 -21.334 1.00 93.75 316 TRP A N 1
ATOM 2299 C CA . TRP A 1 316 ? 25.979 -1.645 -20.332 1.00 93.75 316 TRP A CA 1
ATOM 2300 C C . TRP A 1 316 ? 24.498 -1.415 -19.996 1.00 93.75 316 TRP A C 1
ATOM 2302 O O . TRP A 1 316 ? 23.649 -1.605 -20.868 1.00 93.75 316 TRP A O 1
ATOM 2312 N N . PRO A 1 317 ? 24.164 -1.000 -18.756 1.00 94.56 317 PRO A N 1
ATOM 2313 C CA . PRO A 1 317 ? 25.085 -0.664 -17.663 1.00 94.56 317 PRO A CA 1
ATOM 2314 C C . PRO A 1 317 ? 25.599 -1.862 -16.845 1.00 94.56 317 PRO A C 1
ATOM 2316 O O . PRO A 1 317 ? 26.475 -1.670 -16.006 1.00 94.56 317 PRO A O 1
ATOM 2319 N N . GLY A 1 318 ? 25.111 -3.086 -17.090 1.00 92.81 318 GLY A N 1
ATOM 2320 C CA . GLY A 1 318 ? 25.473 -4.282 -16.312 1.00 92.81 318 GLY A CA 1
ATOM 2321 C C . GLY A 1 318 ? 26.983 -4.542 -16.202 1.00 92.81 318 GLY A C 1
ATOM 2322 O O . GLY A 1 318 ? 27.451 -4.992 -15.160 1.00 92.81 318 GLY A O 1
ATOM 2323 N N . GLN A 1 319 ? 27.775 -4.175 -17.216 1.00 94.56 319 GLN A N 1
ATOM 2324 C CA . GLN A 1 319 ? 29.239 -4.292 -17.203 1.00 94.56 319 GLN A CA 1
ATOM 2325 C C . GLN A 1 319 ? 29.935 -3.514 -16.071 1.00 94.56 319 GLN A C 1
ATOM 2327 O O . GLN A 1 319 ? 31.069 -3.839 -15.722 1.00 94.56 319 GLN A O 1
ATOM 2332 N N . LEU A 1 320 ? 29.295 -2.492 -15.490 1.00 94.62 320 LEU A N 1
ATOM 2333 C CA . LEU A 1 320 ? 29.897 -1.684 -14.425 1.00 94.62 320 LEU A CA 1
ATOM 2334 C C . LEU A 1 320 ? 30.209 -2.484 -13.159 1.00 94.62 320 LEU A C 1
ATOM 2336 O O . LEU A 1 320 ? 31.140 -2.110 -12.449 1.00 94.62 320 LEU A O 1
ATOM 2340 N N . GLN A 1 321 ? 29.438 -3.544 -12.882 1.00 94.94 321 GLN A N 1
ATOM 2341 C CA . GLN A 1 321 ? 29.650 -4.454 -11.748 1.00 94.94 321 GLN A CA 1
ATOM 2342 C C . GLN A 1 321 ? 29.850 -3.707 -10.412 1.00 94.94 321 GLN A C 1
ATOM 2344 O O . GLN A 1 321 ? 30.774 -3.992 -9.649 1.00 94.94 321 GLN A O 1
ATOM 2349 N N . LEU A 1 322 ? 29.002 -2.704 -10.145 1.00 97.50 322 LEU A N 1
ATOM 2350 C CA . LEU A 1 322 ? 29.074 -1.914 -8.911 1.00 97.50 322 LEU A CA 1
ATOM 2351 C C . LEU A 1 322 ? 28.698 -2.770 -7.684 1.00 97.50 322 LEU A C 1
ATOM 2353 O O . LEU A 1 322 ? 27.905 -3.707 -7.819 1.00 97.50 322 LEU A O 1
ATOM 2357 N N . PRO A 1 323 ? 29.218 -2.456 -6.480 1.00 97.56 323 PRO A N 1
ATOM 2358 C CA . PRO A 1 323 ? 28.937 -3.216 -5.260 1.00 97.56 323 PRO A CA 1
ATOM 2359 C C . PRO A 1 323 ? 27.446 -3.453 -4.989 1.00 97.56 323 PRO A C 1
ATOM 2361 O O . PRO A 1 323 ? 27.068 -4.562 -4.612 1.00 97.56 323 PRO A O 1
ATOM 2364 N N . SER A 1 324 ? 26.603 -2.446 -5.226 1.00 97.31 324 SER A N 1
ATOM 2365 C CA . SER A 1 324 ? 25.151 -2.490 -5.015 1.00 97.31 324 SER A CA 1
ATOM 2366 C C . SER A 1 324 ? 24.366 -2.666 -6.320 1.00 97.31 324 SER A C 1
ATOM 2368 O O . SER A 1 324 ? 23.193 -2.305 -6.398 1.00 97.31 324 SER A O 1
ATOM 2370 N N . MET A 1 325 ? 24.992 -3.212 -7.366 1.00 98.56 325 MET A N 1
ATOM 2371 C CA . MET A 1 325 ? 24.327 -3.536 -8.629 1.00 98.56 325 MET A CA 1
ATOM 2372 C C . MET A 1 325 ? 23.993 -5.024 -8.704 1.00 98.56 325 MET A C 1
ATOM 2374 O O . MET A 1 325 ? 24.841 -5.852 -8.393 1.00 98.56 325 MET A O 1
ATOM 2378 N N . ILE A 1 326 ? 22.782 -5.365 -9.141 1.00 98.69 326 ILE A N 1
ATOM 2379 C CA . ILE A 1 326 ? 22.350 -6.734 -9.430 1.00 98.69 326 ILE A CA 1
ATOM 2380 C C . ILE A 1 326 ? 22.043 -6.838 -10.924 1.00 98.69 326 ILE A C 1
ATOM 2382 O O . ILE A 1 326 ? 21.085 -6.227 -11.403 1.00 98.69 326 ILE A O 1
ATOM 2386 N N . ASN A 1 327 ? 22.841 -7.612 -11.656 1.00 98.06 327 ASN A N 1
ATOM 2387 C CA . ASN A 1 327 ? 22.619 -7.900 -13.069 1.00 98.06 327 ASN A CA 1
ATOM 2388 C C . ASN A 1 327 ? 21.832 -9.209 -13.240 1.00 98.06 327 ASN A C 1
ATOM 2390 O O . ASN A 1 327 ? 22.250 -10.265 -12.754 1.00 98.06 327 ASN A O 1
ATOM 2394 N N . VAL A 1 328 ? 20.686 -9.131 -13.918 1.00 98.50 328 VAL A N 1
ATOM 2395 C CA . VAL A 1 328 ? 19.649 -10.171 -13.921 1.00 98.50 328 VAL A CA 1
ATOM 2396 C C . VAL A 1 328 ? 19.393 -10.707 -15.327 1.00 98.50 328 VAL A C 1
ATOM 2398 O O . VAL A 1 328 ? 19.153 -9.944 -16.269 1.00 98.50 328 VAL A O 1
ATOM 2401 N N . ASN A 1 329 ? 19.349 -12.035 -15.439 1.00 97.75 329 ASN A N 1
ATOM 2402 C CA . ASN A 1 329 ? 19.037 -12.749 -16.680 1.00 97.75 329 ASN A CA 1
ATOM 2403 C C . ASN A 1 329 ? 17.686 -13.460 -16.612 1.00 97.75 329 ASN A C 1
ATOM 2405 O O . ASN A 1 329 ? 17.134 -13.695 -15.537 1.00 97.75 329 ASN A O 1
ATOM 2409 N N . ALA A 1 330 ? 17.157 -13.832 -17.776 1.00 97.94 330 ALA A N 1
ATOM 2410 C CA . ALA A 1 330 ? 15.829 -14.411 -17.899 1.00 97.94 330 ALA A CA 1
ATOM 2411 C C . ALA A 1 330 ? 15.858 -15.945 -17.933 1.00 97.94 330 ALA A C 1
ATOM 2413 O O . ALA A 1 330 ? 16.543 -16.567 -18.751 1.00 97.94 330 ALA A O 1
ATOM 2414 N N . ILE A 1 331 ? 15.030 -16.552 -17.085 1.00 96.50 331 ILE A N 1
ATOM 2415 C CA . ILE A 1 331 ? 14.692 -17.976 -17.126 1.00 96.50 331 ILE A CA 1
ATOM 2416 C C . ILE A 1 331 ? 13.201 -18.159 -17.430 1.00 96.50 331 ILE A C 1
ATOM 2418 O O . ILE A 1 331 ? 12.378 -17.287 -17.140 1.00 96.50 331 ILE A O 1
ATOM 2422 N N . ASP A 1 332 ? 12.848 -19.284 -18.039 1.00 94.12 332 ASP A N 1
ATOM 2423 C CA . ASP A 1 332 ? 11.461 -19.718 -18.160 1.00 94.12 332 ASP A CA 1
ATOM 2424 C C . ASP A 1 332 ? 10.978 -20.270 -16.809 1.00 94.12 332 ASP A C 1
ATOM 2426 O O . ASP A 1 332 ? 11.531 -21.275 -16.349 1.00 94.12 332 ASP A O 1
ATOM 2430 N N . PRO A 1 333 ? 9.957 -19.660 -16.177 1.00 90.75 333 PRO A N 1
ATOM 2431 C CA . PRO A 1 333 ? 9.459 -20.115 -14.881 1.00 90.75 333 PRO A CA 1
ATOM 2432 C C . PRO A 1 333 ? 8.820 -21.510 -14.913 1.00 90.75 333 PRO A C 1
ATOM 2434 O O . PRO A 1 333 ? 8.697 -22.131 -13.863 1.00 90.75 333 PRO A O 1
ATOM 2437 N N . ASN A 1 334 ? 8.413 -22.018 -16.083 1.00 87.06 334 ASN A N 1
ATOM 2438 C CA . ASN A 1 334 ? 7.741 -23.317 -16.193 1.00 87.06 334 ASN A CA 1
ATOM 2439 C C . ASN A 1 334 ? 8.725 -24.470 -16.402 1.00 87.06 334 ASN A C 1
ATOM 2441 O O . ASN A 1 334 ? 8.538 -25.557 -15.863 1.00 87.06 334 ASN A O 1
ATOM 2445 N N . SER A 1 335 ? 9.755 -24.259 -17.225 1.00 88.94 335 SER A N 1
ATOM 2446 C CA . SER A 1 335 ? 10.709 -25.314 -17.593 1.00 88.94 335 SER A CA 1
ATOM 2447 C C . SER A 1 335 ? 12.051 -25.207 -16.871 1.00 88.94 335 SER A C 1
ATOM 2449 O O . SER A 1 335 ? 12.916 -26.065 -17.072 1.00 88.94 335 SER A O 1
ATOM 2451 N N . SER A 1 336 ? 12.273 -24.126 -16.116 1.00 90.25 336 SER A N 1
ATOM 2452 C CA . SER A 1 336 ? 13.559 -23.790 -15.493 1.00 90.25 336 SER A CA 1
ATOM 2453 C C . SER A 1 336 ? 14.721 -23.796 -16.497 1.00 90.25 336 SER A C 1
ATOM 2455 O O . SER A 1 336 ? 15.854 -24.153 -16.171 1.00 90.25 336 SER A O 1
ATOM 2457 N N . GLN A 1 337 ? 14.438 -23.433 -17.754 1.00 93.81 337 GLN A N 1
ATOM 2458 C CA . GLN A 1 337 ? 15.440 -23.316 -18.816 1.00 93.81 337 GLN A CA 1
ATOM 2459 C C . GLN A 1 337 ? 15.753 -21.849 -19.071 1.00 93.81 337 GLN A C 1
ATOM 2461 O O . GLN A 1 337 ? 14.852 -21.011 -19.049 1.00 93.81 337 GLN A O 1
ATOM 2466 N N . ILE A 1 338 ? 17.022 -21.542 -19.341 1.00 94.81 338 ILE A N 1
ATOM 2467 C CA . ILE A 1 338 ? 17.439 -20.197 -19.754 1.00 94.81 338 ILE A CA 1
ATOM 2468 C C . ILE A 1 338 ? 16.636 -19.795 -20.998 1.00 94.81 338 ILE A C 1
ATOM 2470 O O . ILE A 1 338 ? 16.506 -20.577 -21.942 1.00 94.81 338 ILE A O 1
ATOM 2474 N N . VAL A 1 339 ? 16.092 -18.576 -21.005 1.00 95.69 339 VAL A N 1
ATOM 2475 C CA . VAL A 1 339 ? 15.417 -18.038 -22.192 1.00 95.69 339 VAL A CA 1
ATOM 2476 C C . VAL A 1 339 ? 16.459 -17.858 -23.289 1.00 95.69 339 VAL A C 1
ATOM 2478 O O . VAL A 1 339 ? 17.468 -17.204 -23.059 1.00 95.69 339 VAL A O 1
ATOM 2481 N N . SER A 1 340 ? 16.224 -18.406 -24.484 1.00 92.69 340 SER A N 1
ATOM 2482 C CA . SER A 1 340 ? 17.231 -18.463 -25.560 1.00 92.69 340 SER A CA 1
ATOM 2483 C C . SER A 1 340 ? 17.836 -17.111 -25.944 1.00 92.69 340 SER A C 1
ATOM 2485 O O . SER A 1 340 ? 18.995 -17.047 -26.333 1.00 92.69 340 SER A O 1
ATOM 2487 N N . GLN A 1 341 ? 17.049 -16.041 -25.850 1.00 94.50 341 GLN A N 1
ATOM 2488 C CA . GLN A 1 341 ? 17.481 -14.681 -26.150 1.00 94.50 341 GLN A CA 1
ATOM 2489 C C . GLN A 1 341 ? 18.146 -13.999 -24.954 1.00 94.50 341 GLN A C 1
ATOM 2491 O O . GLN A 1 341 ? 18.768 -12.966 -25.145 1.00 94.50 341 GLN A O 1
ATOM 2496 N N . SER A 1 342 ? 18.031 -14.521 -23.731 1.00 96.56 342 SER A N 1
ATOM 2497 C CA . SER A 1 342 ? 18.705 -13.919 -22.582 1.00 96.56 342 SER A CA 1
ATOM 2498 C C . SER A 1 342 ? 20.207 -13.911 -22.827 1.00 96.56 342 SER A C 1
ATOM 2500 O O . SER A 1 342 ? 20.804 -14.951 -23.108 1.00 96.56 342 SER A O 1
ATOM 2502 N N . ASN A 1 343 ? 20.824 -12.750 -22.657 1.00 94.69 343 ASN A N 1
ATOM 2503 C CA . ASN A 1 343 ? 22.262 -12.674 -22.464 1.00 94.69 343 ASN A CA 1
ATOM 2504 C C . ASN A 1 343 ? 22.660 -13.512 -21.238 1.00 94.69 343 ASN A C 1
ATOM 2506 O O . ASN A 1 343 ? 21.816 -13.837 -20.392 1.00 94.69 343 ASN A O 1
ATOM 2510 N N . TYR A 1 344 ? 23.933 -13.895 -21.175 1.00 93.25 344 TYR A N 1
ATOM 2511 C CA . TYR A 1 344 ? 24.506 -14.691 -20.092 1.00 93.25 344 TYR A CA 1
ATOM 2512 C C . TYR A 1 344 ? 25.949 -14.293 -19.814 1.00 93.25 344 TYR A C 1
ATOM 2514 O O . TYR A 1 344 ? 26.614 -13.785 -20.696 1.00 93.25 344 TYR A O 1
ATOM 2522 N N . GLY A 1 345 ? 26.457 -14.550 -18.612 1.00 94.00 345 GLY A N 1
ATOM 2523 C CA . GLY A 1 345 ? 27.861 -14.297 -18.296 1.00 94.00 345 GLY A CA 1
ATOM 2524 C C . GLY A 1 345 ? 28.214 -14.893 -16.945 1.00 94.00 345 GLY A C 1
ATOM 2525 O O . GLY A 1 345 ? 27.522 -14.638 -15.960 1.00 94.00 345 GLY A O 1
ATOM 2526 N N . ALA A 1 346 ? 29.259 -15.716 -16.897 1.00 95.06 346 ALA A N 1
ATOM 2527 C CA . ALA A 1 346 ? 29.645 -16.432 -15.684 1.00 95.06 346 ALA A CA 1
ATOM 2528 C C . ALA A 1 346 ? 30.030 -15.470 -14.552 1.00 95.06 346 ALA A C 1
ATOM 2530 O O . ALA A 1 346 ? 29.739 -15.745 -13.388 1.00 95.06 346 ALA A O 1
ATOM 2531 N N . ASN A 1 347 ? 30.651 -14.345 -14.910 1.00 95.00 347 ASN A N 1
ATOM 2532 C CA . ASN A 1 347 ? 31.160 -13.349 -13.972 1.00 95.00 347 ASN A CA 1
ATOM 2533 C C . ASN A 1 347 ? 30.320 -12.072 -13.949 1.00 95.00 347 ASN A C 1
ATOM 2535 O O . ASN A 1 347 ? 30.273 -11.401 -12.927 1.00 95.00 347 ASN A O 1
ATOM 2539 N N . THR A 1 348 ? 29.676 -11.725 -15.063 1.00 95.38 348 THR A N 1
ATOM 2540 C CA . THR A 1 348 ? 28.917 -10.472 -15.197 1.00 95.38 348 THR A CA 1
ATOM 2541 C C . THR A 1 348 ? 27.439 -10.600 -14.832 1.00 95.38 348 THR A C 1
ATOM 2543 O O . THR A 1 348 ? 26.784 -9.580 -14.620 1.00 95.38 348 THR A O 1
ATOM 2546 N N . THR A 1 349 ? 26.886 -11.815 -14.751 1.00 97.00 349 THR A N 1
ATOM 2547 C CA . THR A 1 349 ? 25.505 -12.051 -14.293 1.00 97.00 349 THR A CA 1
ATOM 2548 C C . THR A 1 349 ? 25.490 -12.436 -12.822 1.00 97.00 349 THR A C 1
ATOM 2550 O O . THR A 1 349 ? 26.170 -13.384 -12.435 1.00 97.00 349 THR A O 1
ATOM 2553 N N . ASP A 1 350 ? 24.639 -11.793 -12.021 1.00 98.31 350 ASP A N 1
ATOM 2554 C CA . ASP A 1 350 ? 24.493 -12.144 -10.611 1.00 98.31 350 ASP A CA 1
ATOM 2555 C C . ASP A 1 350 ? 23.519 -13.316 -10.401 1.00 98.31 350 ASP A C 1
ATOM 2557 O O . ASP A 1 350 ? 23.872 -14.310 -9.764 1.00 98.31 350 ASP A O 1
ATOM 2561 N N . LEU A 1 351 ? 22.301 -13.242 -10.954 1.00 98.44 351 LEU A N 1
ATOM 2562 C CA . LEU A 1 351 ? 21.266 -14.275 -10.792 1.00 98.44 351 LEU A CA 1
ATOM 2563 C C . LEU A 1 351 ? 20.268 -14.311 -11.962 1.00 98.44 351 LEU A C 1
ATOM 2565 O O . LEU A 1 351 ? 20.193 -13.381 -12.766 1.00 98.44 351 LEU A O 1
ATOM 2569 N N . TYR A 1 352 ? 19.473 -15.380 -12.042 1.00 98.50 352 TYR A N 1
ATOM 2570 C CA . TYR A 1 352 ? 18.369 -15.503 -13.003 1.00 98.50 352 TYR A CA 1
ATOM 2571 C C . TYR A 1 352 ? 17.007 -15.291 -12.331 1.00 98.50 352 TYR A C 1
ATOM 2573 O O . TYR A 1 352 ? 16.806 -15.646 -11.173 1.00 98.50 352 TYR A O 1
ATOM 2581 N N . ALA A 1 353 ? 16.039 -14.740 -13.056 1.00 98.44 353 ALA A N 1
ATOM 2582 C CA . ALA A 1 353 ? 14.664 -14.583 -12.585 1.00 98.44 353 ALA A CA 1
ATOM 2583 C C . ALA A 1 353 ? 13.661 -14.812 -13.732 1.00 98.44 353 ALA A C 1
ATOM 2585 O O . ALA A 1 353 ? 14.065 -14.834 -14.902 1.00 98.44 353 ALA A O 1
ATOM 2586 N N . PRO A 1 354 ? 12.365 -15.025 -13.434 1.00 98.00 354 PRO A N 1
ATOM 2587 C CA . PRO A 1 354 ? 11.357 -15.284 -14.455 1.00 98.00 354 PRO A CA 1
ATOM 2588 C C . PRO A 1 354 ? 11.300 -14.176 -15.501 1.00 98.00 354 PRO A C 1
ATOM 2590 O O . PRO A 1 354 ? 11.012 -13.024 -15.187 1.00 98.00 354 PRO A O 1
ATOM 2593 N N . GLY A 1 355 ? 11.556 -14.536 -16.757 1.00 96.62 355 GLY A N 1
ATOM 2594 C CA . GLY A 1 355 ? 11.562 -13.583 -17.865 1.00 96.62 355 GLY A CA 1
ATOM 2595 C C . GLY A 1 355 ? 10.906 -14.086 -19.144 1.00 96.62 355 GLY A C 1
ATOM 2596 O O . GLY A 1 355 ? 11.012 -13.427 -20.174 1.00 96.62 355 GLY A O 1
ATOM 2597 N N . ARG A 1 356 ? 10.243 -15.249 -19.119 1.00 95.81 356 ARG A N 1
ATOM 2598 C CA . ARG A 1 356 ? 9.467 -15.764 -20.254 1.00 95.81 356 ARG A CA 1
ATOM 2599 C C . ARG A 1 356 ? 7.978 -15.690 -19.964 1.00 95.81 356 ARG A C 1
ATOM 2601 O O . ARG A 1 356 ? 7.536 -16.200 -18.941 1.00 95.81 356 ARG A O 1
ATOM 2608 N N . ASN A 1 357 ? 7.223 -15.139 -20.910 1.00 93.69 357 ASN A N 1
ATOM 2609 C CA . ASN A 1 357 ? 5.767 -15.026 -20.866 1.00 93.69 357 ASN A CA 1
ATOM 2610 C C . ASN A 1 357 ? 5.261 -14.421 -19.548 1.00 93.69 357 ASN A C 1
ATOM 2612 O O . ASN A 1 357 ? 4.375 -14.971 -18.897 1.00 93.69 357 ASN A O 1
ATOM 2616 N N . ILE A 1 358 ? 5.844 -13.291 -19.153 1.00 95.88 358 ILE A N 1
ATOM 2617 C CA . ILE A 1 358 ? 5.471 -12.588 -17.931 1.00 95.88 358 ILE A CA 1
ATOM 2618 C C . ILE A 1 358 ? 4.260 -11.710 -18.217 1.00 95.88 358 ILE A C 1
ATOM 2620 O O . ILE A 1 358 ? 4.301 -10.834 -19.084 1.00 95.88 358 ILE A O 1
ATOM 2624 N N . PHE A 1 359 ? 3.186 -11.955 -17.475 1.00 94.94 359 PHE A N 1
ATOM 2625 C CA . PHE A 1 359 ? 1.954 -11.188 -17.551 1.00 94.94 359 PHE A CA 1
ATOM 2626 C C . PHE A 1 359 ? 1.943 -10.072 -16.504 1.00 94.94 359 PHE A C 1
ATOM 2628 O O . PHE A 1 359 ? 2.185 -10.333 -15.327 1.00 94.94 359 PHE A O 1
ATOM 2635 N N . SER A 1 360 ? 1.685 -8.838 -16.935 1.00 97.62 360 SER A N 1
ATOM 2636 C CA . SER A 1 360 ? 1.665 -7.657 -16.064 1.00 97.62 360 SER A CA 1
ATOM 2637 C C . SER A 1 360 ? 0.789 -6.545 -16.656 1.00 97.62 360 SER A C 1
ATOM 2639 O O . SER A 1 360 ? 0.203 -6.703 -17.731 1.00 97.62 360 SER A O 1
ATOM 2641 N N . THR A 1 361 ? 0.698 -5.422 -15.948 1.00 97.50 361 THR A N 1
ATOM 2642 C CA . THR A 1 361 ? -0.023 -4.207 -16.343 1.00 97.50 361 THR A CA 1
ATOM 2643 C C . THR A 1 361 ? 0.482 -3.635 -17.669 1.00 97.50 361 THR A C 1
ATOM 2645 O O . THR A 1 361 ? 1.642 -3.790 -18.047 1.00 97.50 361 THR A O 1
ATOM 2648 N N . TRP A 1 362 ? -0.394 -2.954 -18.395 1.00 98.00 362 TRP A N 1
ATOM 2649 C CA . TRP A 1 362 ? -0.136 -2.351 -19.701 1.00 98.00 362 TRP A CA 1
ATOM 2650 C C . TRP A 1 362 ? -0.880 -1.018 -19.827 1.00 98.00 362 TRP A C 1
ATOM 2652 O O . TRP A 1 362 ? -1.618 -0.620 -18.937 1.00 98.00 362 TRP A O 1
ATOM 2662 N N . LEU A 1 363 ? -0.693 -0.298 -20.930 1.00 96.56 363 LEU A N 1
ATOM 2663 C CA . LEU A 1 363 ? -1.311 1.015 -21.136 1.00 96.56 363 LEU A CA 1
ATOM 2664 C C . LEU A 1 363 ? -2.845 0.973 -21.051 1.00 96.56 363 LEU A C 1
ATOM 2666 O O . LEU A 1 363 ? -3.473 0.015 -21.499 1.00 96.56 363 LEU A O 1
ATOM 2670 N N . SER A 1 364 ? -3.448 2.075 -20.596 1.00 91.38 364 SER A N 1
ATOM 2671 C CA . SER A 1 364 ? -4.901 2.312 -20.591 1.00 91.38 364 SER A CA 1
ATOM 2672 C C . SER A 1 364 ? -5.702 1.299 -19.764 1.00 91.38 364 SER A C 1
ATOM 2674 O O . SER A 1 364 ? -6.837 0.974 -20.111 1.00 91.38 364 SER A O 1
ATOM 2676 N N . GLY A 1 365 ? -5.120 0.800 -18.671 1.00 89.44 365 GLY A N 1
ATOM 2677 C CA . GLY A 1 365 ? -5.778 -0.160 -17.776 1.00 89.44 365 GLY A CA 1
ATOM 2678 C C . GLY A 1 365 ? -5.790 -1.611 -18.273 1.00 89.44 365 GLY A C 1
ATOM 2679 O O . GLY A 1 365 ? -6.475 -2.443 -17.679 1.00 89.44 365 GLY A O 1
ATOM 2680 N N . PHE A 1 366 ? -5.099 -1.912 -19.376 1.00 95.06 366 PHE A N 1
ATOM 2681 C CA . PHE A 1 366 ? -4.999 -3.267 -19.920 1.00 95.06 366 PHE A CA 1
ATOM 2682 C C . PHE A 1 366 ? -3.832 -4.046 -19.308 1.00 95.06 366 PHE A C 1
ATOM 2684 O O . PHE A 1 366 ? -3.039 -3.524 -18.539 1.00 95.06 366 PHE A O 1
ATOM 2691 N N . TYR A 1 367 ? -3.694 -5.310 -19.702 1.00 95.06 367 TYR A N 1
ATOM 2692 C CA . TYR A 1 367 ? -2.619 -6.202 -19.276 1.00 95.06 367 TYR A CA 1
ATOM 2693 C C . TYR A 1 367 ? -1.993 -6.873 -20.498 1.00 95.06 367 TYR A C 1
ATOM 2695 O O . TYR A 1 367 ? -2.662 -7.039 -21.522 1.00 95.06 367 TYR A O 1
ATOM 2703 N N . ASN A 1 368 ? -0.721 -7.262 -20.412 1.00 95.81 368 ASN A N 1
ATOM 2704 C CA . ASN A 1 368 ? -0.008 -7.858 -21.540 1.00 95.81 368 ASN A CA 1
ATOM 2705 C C . ASN A 1 368 ? 1.027 -8.910 -21.108 1.00 95.81 368 ASN A C 1
ATOM 2707 O O . ASN A 1 368 ? 1.577 -8.849 -20.007 1.00 95.81 368 ASN A O 1
ATOM 2711 N N . ILE A 1 369 ? 1.309 -9.862 -22.004 1.00 94.81 369 ILE A N 1
ATOM 2712 C CA . ILE A 1 369 ? 2.377 -10.860 -21.860 1.00 94.81 369 ILE A CA 1
ATOM 2713 C C . ILE A 1 369 ? 3.595 -10.383 -22.651 1.00 94.81 369 ILE A C 1
ATOM 2715 O O . ILE A 1 369 ? 3.519 -10.265 -23.874 1.00 94.81 369 ILE A O 1
ATOM 2719 N N . ILE A 1 370 ? 4.736 -10.190 -21.987 1.00 95.19 370 ILE A N 1
ATOM 2720 C CA . ILE A 1 370 ? 6.019 -9.944 -22.664 1.00 95.19 370 ILE A CA 1
ATOM 2721 C C . ILE A 1 370 ? 7.110 -10.877 -22.123 1.00 95.19 370 ILE A C 1
ATOM 2723 O O . ILE A 1 370 ? 6.946 -11.529 -21.093 1.00 95.19 370 ILE A O 1
ATOM 2727 N N . SER A 1 371 ? 8.223 -10.983 -22.846 1.00 95.81 371 SER A N 1
ATOM 2728 C CA . SER A 1 371 ? 9.394 -11.763 -22.429 1.00 95.81 371 SER A CA 1
ATOM 2729 C C . SER A 1 371 ? 10.657 -10.919 -22.544 1.00 95.81 371 SER A C 1
ATOM 2731 O O . SER A 1 371 ? 10.790 -10.132 -23.479 1.00 95.81 371 SER A O 1
ATOM 2733 N N . GLY A 1 372 ? 11.597 -11.123 -21.628 1.00 95.94 372 GLY A N 1
ATOM 2734 C CA . GLY A 1 372 ? 12.932 -10.543 -21.678 1.00 95.94 372 GLY A CA 1
ATOM 2735 C C . GLY A 1 372 ? 13.537 -10.310 -20.299 1.00 95.94 372 GLY A C 1
ATOM 2736 O O . GLY A 1 372 ? 12.858 -10.374 -19.270 1.00 95.94 372 GLY A O 1
ATOM 2737 N N . THR A 1 373 ? 14.825 -9.978 -20.281 1.00 97.06 373 THR A N 1
ATOM 2738 C CA . THR A 1 373 ? 15.582 -9.689 -19.054 1.00 97.06 373 THR A CA 1
ATOM 2739 C C . THR A 1 373 ? 15.026 -8.508 -18.265 1.00 97.06 373 THR A C 1
ATOM 2741 O O . THR A 1 373 ? 15.164 -8.496 -17.049 1.00 97.06 373 THR A O 1
ATOM 2744 N N . GLY A 1 374 ? 14.342 -7.554 -18.907 1.00 96.12 374 GLY A N 1
ATOM 2745 C CA . GLY A 1 374 ? 13.661 -6.453 -18.214 1.00 96.12 374 GLY A CA 1
ATOM 2746 C C . GLY A 1 374 ? 12.551 -6.934 -17.269 1.00 96.12 374 GLY A C 1
ATOM 2747 O O . GLY A 1 374 ? 12.433 -6.450 -16.147 1.00 96.12 374 GLY A O 1
ATOM 2748 N N . THR A 1 375 ? 11.799 -7.969 -17.659 1.00 96.75 375 THR A N 1
ATOM 2749 C CA . THR A 1 375 ? 10.784 -8.575 -16.776 1.00 96.75 375 THR A CA 1
ATOM 2750 C C . THR A 1 375 ? 11.404 -9.415 -15.657 1.00 96.75 375 THR A C 1
ATOM 2752 O O . THR A 1 375 ? 10.919 -9.391 -14.528 1.00 96.75 375 THR A O 1
ATOM 2755 N N . ALA A 1 376 ? 12.524 -10.094 -15.923 1.00 98.31 376 ALA A N 1
ATOM 2756 C CA . ALA A 1 376 ? 13.288 -10.806 -14.897 1.00 98.31 376 ALA A CA 1
ATOM 2757 C C . ALA A 1 376 ? 13.859 -9.837 -13.850 1.00 98.31 376 ALA A C 1
ATOM 2759 O O . ALA A 1 376 ? 13.689 -10.035 -12.647 1.00 98.31 376 ALA A O 1
ATOM 2760 N N . GLN A 1 377 ? 14.460 -8.742 -14.314 1.00 98.31 377 GLN A N 1
ATOM 2761 C CA . GLN A 1 377 ? 14.950 -7.634 -13.500 1.00 98.31 377 GLN A CA 1
ATOM 2762 C C . GLN A 1 377 ? 13.849 -7.091 -12.583 1.00 98.31 377 GLN A C 1
ATOM 2764 O O . GLN A 1 377 ? 14.090 -6.908 -11.389 1.00 98.31 377 GLN A O 1
ATOM 2769 N N . ALA A 1 378 ? 12.642 -6.885 -13.114 1.00 98.56 378 ALA A N 1
ATOM 2770 C CA . ALA A 1 378 ? 11.507 -6.374 -12.354 1.00 98.56 378 ALA A CA 1
ATOM 2771 C C . ALA A 1 378 ? 11.130 -7.281 -11.168 1.00 98.56 378 ALA A C 1
ATOM 2773 O O . ALA A 1 378 ? 10.872 -6.780 -10.072 1.00 98.56 378 ALA A O 1
ATOM 2774 N N . HIS A 1 379 ? 11.185 -8.610 -11.335 1.00 98.69 379 HIS A N 1
ATOM 2775 C CA . HIS A 1 379 ? 10.950 -9.530 -10.218 1.00 98.69 379 HIS A CA 1
ATOM 2776 C C . HIS A 1 379 ? 11.995 -9.363 -9.108 1.00 98.69 379 HIS A C 1
ATOM 2778 O O . HIS A 1 379 ? 11.658 -9.342 -7.926 1.00 98.69 379 HIS A O 1
ATOM 2784 N N . VAL A 1 380 ? 13.268 -9.199 -9.476 1.00 98.81 380 VAL A N 1
ATOM 2785 C CA . VAL A 1 380 ? 14.356 -8.993 -8.509 1.00 98.81 380 VAL A CA 1
ATOM 2786 C C . VAL A 1 380 ? 14.229 -7.644 -7.805 1.00 98.81 380 VAL A C 1
ATOM 2788 O O . VAL A 1 380 ? 14.413 -7.581 -6.592 1.00 98.81 380 VAL A O 1
ATOM 2791 N N . ALA A 1 381 ? 13.861 -6.580 -8.524 1.00 98.75 381 ALA A N 1
ATOM 2792 C CA . ALA A 1 381 ? 13.615 -5.270 -7.922 1.00 98.75 381 ALA A CA 1
ATOM 2793 C C . ALA A 1 381 ? 12.444 -5.304 -6.929 1.00 98.75 381 ALA A C 1
ATOM 2795 O O . ALA A 1 381 ? 12.557 -4.741 -5.842 1.00 98.75 381 ALA A O 1
ATOM 2796 N N . GLY A 1 382 ? 11.356 -6.011 -7.249 1.00 98.19 382 GLY A N 1
ATOM 2797 C CA . GLY A 1 382 ? 10.251 -6.210 -6.311 1.00 98.19 382 GLY A CA 1
ATOM 2798 C C . GLY A 1 382 ? 10.651 -7.029 -5.080 1.00 98.19 382 GLY A C 1
ATOM 2799 O O . GLY A 1 382 ? 10.304 -6.659 -3.961 1.00 98.19 382 GLY A O 1
ATOM 2800 N N . ALA A 1 383 ? 11.442 -8.093 -5.249 1.00 98.12 383 ALA A N 1
ATOM 2801 C CA . ALA A 1 383 ? 11.929 -8.901 -4.129 1.00 98.12 383 ALA A CA 1
ATOM 2802 C C . ALA A 1 383 ? 12.883 -8.111 -3.219 1.00 98.12 383 ALA A C 1
ATOM 2804 O O . ALA A 1 383 ? 12.769 -8.175 -1.995 1.00 98.12 383 ALA A O 1
ATOM 2805 N N . ALA A 1 384 ? 13.779 -7.317 -3.812 1.00 98.31 384 ALA A N 1
ATOM 2806 C CA . ALA A 1 384 ? 14.629 -6.381 -3.086 1.00 98.31 384 ALA A CA 1
ATOM 2807 C C . ALA A 1 384 ? 13.794 -5.361 -2.303 1.00 98.31 384 ALA A C 1
ATOM 2809 O O . ALA A 1 384 ? 14.068 -5.124 -1.129 1.00 98.31 384 ALA A O 1
ATOM 2810 N N . ALA A 1 385 ? 12.750 -4.800 -2.922 1.00 97.25 385 ALA A N 1
ATOM 2811 C CA . ALA A 1 385 ? 11.873 -3.837 -2.269 1.00 97.25 385 ALA A CA 1
ATOM 2812 C C . ALA A 1 385 ? 11.118 -4.453 -1.084 1.00 97.25 385 ALA A C 1
ATOM 2814 O O . ALA A 1 385 ? 11.039 -3.843 -0.019 1.00 97.25 385 ALA A O 1
ATO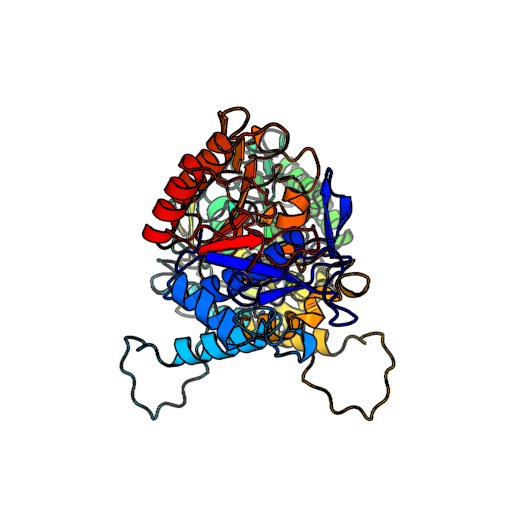M 2815 N N . LEU A 1 386 ? 10.626 -5.685 -1.236 1.00 94.19 386 LEU A N 1
ATOM 2816 C CA . LEU A 1 386 ? 9.950 -6.413 -0.166 1.00 94.19 386 LEU A CA 1
ATOM 2817 C C . LEU A 1 386 ? 10.893 -6.686 1.019 1.00 94.19 386 LEU A C 1
ATOM 2819 O O . LEU A 1 386 ? 10.526 -6.424 2.165 1.00 94.19 386 LEU A O 1
ATOM 2823 N N . LEU A 1 387 ? 12.121 -7.148 0.752 1.00 94.00 387 LEU A N 1
ATOM 2824 C CA . LEU A 1 387 ? 13.145 -7.383 1.779 1.00 94.00 387 LEU A CA 1
ATOM 2825 C C . LEU A 1 387 ? 13.522 -6.104 2.520 1.00 94.00 387 LEU A C 1
ATOM 2827 O O . LEU A 1 387 ? 13.600 -6.093 3.748 1.00 94.00 387 LEU A O 1
ATOM 2831 N N . TRP A 1 388 ? 13.759 -5.028 1.773 1.00 93.50 388 TRP A N 1
ATOM 2832 C CA . TRP A 1 388 ? 14.194 -3.763 2.350 1.00 93.50 388 TRP A CA 1
ATOM 2833 C C . TRP A 1 388 ? 13.075 -3.096 3.149 1.00 93.50 388 TRP A C 1
ATOM 2835 O O . TRP A 1 388 ? 13.330 -2.525 4.204 1.00 93.50 388 TRP A O 1
ATOM 2845 N N . SER A 1 389 ? 11.822 -3.260 2.716 1.00 90.50 389 SER A N 1
ATOM 2846 C CA . SER A 1 389 ? 10.661 -2.848 3.500 1.00 90.50 389 SER A CA 1
ATOM 2847 C C . SER A 1 389 ? 10.609 -3.657 4.799 1.00 90.50 389 SER A C 1
ATOM 2849 O O . SER A 1 389 ? 10.501 -3.086 5.879 1.00 90.50 389 SER A O 1
ATOM 2851 N N . TYR A 1 390 ? 10.773 -4.982 4.726 1.00 87.94 390 TYR A N 1
ATOM 2852 C CA . TYR A 1 390 ? 10.707 -5.874 5.888 1.00 87.94 390 TYR A CA 1
ATOM 2853 C C . TYR A 1 390 ? 11.790 -5.615 6.950 1.00 87.94 390 TYR A C 1
ATOM 2855 O O . TYR A 1 390 ? 11.524 -5.754 8.149 1.00 87.94 390 TYR A O 1
ATOM 2863 N N . LEU A 1 391 ? 13.008 -5.262 6.526 1.00 87.56 391 LEU A N 1
ATOM 2864 C CA . LEU A 1 391 ? 14.130 -4.940 7.407 1.00 87.56 391 LEU A CA 1
ATOM 2865 C C . LEU A 1 391 ? 14.827 -3.644 6.942 1.00 87.56 391 LEU A C 1
ATOM 2867 O O . LEU A 1 391 ? 15.868 -3.702 6.285 1.00 87.56 391 LEU A O 1
ATOM 2871 N N . PRO A 1 392 ? 14.299 -2.463 7.320 1.00 87.56 392 PRO A N 1
ATOM 2872 C CA . PRO A 1 392 ? 14.794 -1.164 6.843 1.00 87.56 392 PRO A CA 1
ATOM 2873 C C . PRO A 1 392 ? 16.224 -0.821 7.271 1.00 87.56 392 PRO A C 1
ATOM 2875 O O . PRO A 1 392 ? 16.828 0.103 6.737 1.00 87.56 392 PRO A O 1
ATOM 2878 N N . THR A 1 393 ? 16.779 -1.556 8.240 1.00 87.19 393 THR A N 1
ATOM 2879 C CA . THR A 1 393 ? 18.164 -1.390 8.706 1.00 87.19 393 THR A CA 1
ATOM 2880 C C . THR A 1 393 ? 19.198 -1.980 7.744 1.00 87.19 393 THR A C 1
ATOM 2882 O O . THR A 1 393 ? 20.397 -1.784 7.947 1.00 87.19 393 THR A O 1
ATOM 2885 N N . LEU A 1 394 ? 18.762 -2.695 6.701 1.00 89.38 394 LEU A N 1
ATOM 2886 C CA . LEU A 1 394 ? 19.639 -3.162 5.634 1.00 89.38 394 LEU A CA 1
ATOM 2887 C C . LEU A 1 394 ? 20.167 -1.984 4.803 1.00 89.38 394 LEU A C 1
ATOM 2889 O O . LEU A 1 394 ? 19.489 -0.980 4.598 1.00 89.38 394 LEU A O 1
ATOM 2893 N N . ASN A 1 395 ? 21.378 -2.146 4.278 1.00 93.75 395 ASN A N 1
ATOM 2894 C CA . ASN A 1 395 ? 21.902 -1.328 3.188 1.00 93.75 395 ASN A CA 1
ATOM 2895 C C . ASN A 1 395 ? 21.818 -2.109 1.862 1.00 93.75 395 ASN A C 1
ATOM 2897 O O . ASN A 1 395 ? 21.556 -3.316 1.858 1.00 93.75 395 ASN A O 1
ATOM 2901 N N . ALA A 1 396 ? 22.060 -1.438 0.734 1.00 96.88 396 ALA A N 1
ATOM 2902 C CA . ALA A 1 396 ? 21.898 -2.043 -0.588 1.00 96.88 396 ALA A CA 1
ATOM 2903 C C . ALA A 1 396 ? 22.751 -3.308 -0.800 1.00 96.88 396 ALA A C 1
ATOM 2905 O O . ALA A 1 396 ? 22.268 -4.295 -1.355 1.00 96.88 396 ALA A O 1
ATOM 2906 N N . THR A 1 397 ? 23.995 -3.323 -0.314 1.00 97.31 397 THR A N 1
ATOM 2907 C CA . THR A 1 397 ? 24.869 -4.500 -0.427 1.00 97.31 397 THR A CA 1
ATOM 2908 C C . THR A 1 397 ? 24.351 -5.679 0.395 1.00 97.31 397 THR A C 1
ATOM 2910 O O . THR A 1 397 ? 24.382 -6.805 -0.093 1.00 97.31 397 THR A O 1
ATOM 2913 N N . ALA A 1 398 ? 23.794 -5.443 1.587 1.00 96.50 398 ALA A N 1
ATOM 2914 C CA . ALA A 1 398 ? 23.165 -6.494 2.385 1.00 96.50 398 ALA A CA 1
ATOM 2915 C C . ALA A 1 398 ? 21.893 -7.046 1.720 1.00 96.50 398 ALA A C 1
ATOM 2917 O O . ALA A 1 398 ? 21.675 -8.257 1.742 1.00 96.50 398 ALA A O 1
ATOM 2918 N N . VAL A 1 399 ? 21.083 -6.193 1.077 1.00 97.81 399 VAL A N 1
ATOM 2919 C CA . VAL A 1 399 ? 19.931 -6.644 0.273 1.00 97.81 399 VAL A CA 1
ATOM 2920 C C . VAL A 1 399 ? 20.398 -7.515 -0.897 1.00 97.81 399 VAL A C 1
ATOM 2922 O O . VAL A 1 399 ? 19.852 -8.601 -1.100 1.00 97.81 399 VAL A O 1
ATOM 2925 N N . LYS A 1 400 ? 21.443 -7.092 -1.626 1.00 98.44 400 LYS A N 1
ATOM 2926 C CA . LYS A 1 400 ? 22.059 -7.894 -2.696 1.00 98.44 400 LYS A CA 1
ATOM 2927 C C . LYS A 1 400 ? 22.525 -9.256 -2.175 1.00 98.44 400 LYS A C 1
ATOM 2929 O O . LYS A 1 400 ? 22.139 -10.272 -2.749 1.00 98.44 400 LYS A O 1
ATOM 2934 N N . SER A 1 401 ? 23.302 -9.301 -1.092 1.00 97.62 401 SER A N 1
ATOM 2935 C CA . SER A 1 401 ? 23.785 -10.562 -0.512 1.00 97.62 401 SER A CA 1
ATOM 2936 C C . SER A 1 401 ? 22.639 -11.487 -0.109 1.00 97.62 401 SER A C 1
ATOM 2938 O O . SER A 1 401 ? 22.644 -12.653 -0.486 1.00 97.62 401 SER A O 1
ATOM 2940 N N . LEU A 1 402 ? 21.601 -10.973 0.562 1.00 96.88 402 LEU A N 1
ATOM 2941 C CA . LEU A 1 402 ? 20.439 -11.782 0.948 1.00 96.88 402 LEU A CA 1
ATOM 2942 C C . LEU A 1 402 ? 19.755 -12.442 -0.255 1.00 96.88 402 LEU A C 1
ATOM 2944 O O . LEU A 1 402 ? 19.347 -13.599 -0.158 1.00 96.88 402 LEU A O 1
ATOM 2948 N N . LEU A 1 403 ? 19.651 -11.736 -1.382 1.00 98.19 403 LEU A N 1
ATOM 2949 C CA . LEU A 1 403 ? 19.079 -12.286 -2.609 1.00 98.19 403 LEU A CA 1
ATOM 2950 C C . LEU A 1 403 ? 19.991 -13.335 -3.262 1.00 98.19 403 LEU A C 1
ATOM 2952 O O . LEU A 1 403 ? 19.492 -14.377 -3.685 1.00 98.19 403 LEU A O 1
ATOM 2956 N N . LEU A 1 404 ? 21.303 -13.087 -3.337 1.00 97.81 404 LEU A N 1
ATOM 2957 C CA . LEU A 1 404 ? 22.259 -13.984 -4.003 1.00 97.81 404 LEU A CA 1
ATOM 2958 C C . LEU A 1 404 ? 22.595 -15.238 -3.197 1.00 97.81 404 LEU A C 1
ATOM 2960 O O . LEU A 1 404 ? 22.743 -16.315 -3.775 1.00 97.81 404 LEU A O 1
ATOM 2964 N N . ASP A 1 405 ? 22.682 -15.121 -1.876 1.00 95.06 405 ASP A N 1
ATOM 2965 C CA . ASP A 1 405 ? 23.079 -16.226 -1.001 1.00 95.06 405 ASP A CA 1
ATOM 2966 C C . ASP A 1 405 ? 21.952 -17.253 -0.824 1.00 95.06 405 ASP A C 1
ATOM 2968 O O . ASP A 1 405 ? 22.207 -18.408 -0.484 1.00 95.06 405 ASP A O 1
ATOM 2972 N N . ASN A 1 406 ? 20.703 -16.857 -1.093 1.00 95.50 406 ASN A N 1
ATOM 2973 C CA . ASN A 1 406 ? 19.516 -17.681 -0.860 1.00 95.50 406 ASN A CA 1
ATOM 2974 C C . ASN A 1 406 ? 18.835 -18.182 -2.142 1.00 95.50 406 ASN A C 1
ATOM 2976 O O . ASN A 1 406 ? 17.725 -18.713 -2.062 1.00 95.50 406 ASN A O 1
ATOM 2980 N N . VAL A 1 407 ? 19.471 -18.043 -3.310 1.00 96.88 407 VAL A N 1
ATOM 2981 C CA . VAL A 1 407 ? 18.933 -18.514 -4.600 1.00 96.88 407 VAL A CA 1
ATOM 2982 C C . VAL A 1 407 ? 18.587 -20.008 -4.603 1.00 96.88 407 VAL A C 1
ATOM 2984 O O . VAL A 1 407 ? 19.212 -20.821 -3.919 1.00 96.88 407 VAL A O 1
ATOM 2987 N N . ILE A 1 408 ? 17.635 -20.402 -5.451 1.00 91.94 408 ILE A N 1
ATOM 2988 C CA . ILE A 1 408 ? 17.443 -21.810 -5.817 1.00 91.94 408 ILE A CA 1
ATOM 2989 C C . ILE A 1 408 ? 18.527 -22.175 -6.834 1.00 91.94 408 ILE A C 1
ATOM 2991 O O . ILE A 1 408 ? 18.518 -21.693 -7.968 1.00 91.94 408 ILE A O 1
ATOM 2995 N N . LYS A 1 409 ? 19.483 -23.014 -6.428 1.00 91.50 409 LYS A N 1
ATOM 2996 C CA . LYS A 1 409 ? 20.546 -23.510 -7.314 1.00 91.50 409 LYS A CA 1
ATOM 2997 C C . LYS A 1 409 ? 19.953 -24.433 -8.376 1.00 91.50 409 LYS A C 1
ATOM 2999 O O . LYS A 1 409 ? 19.163 -25.315 -8.049 1.00 91.50 409 LYS A O 1
ATOM 3004 N N . LEU A 1 410 ? 20.382 -24.257 -9.622 1.00 90.06 410 LEU A N 1
ATOM 3005 C CA . LEU A 1 410 ? 20.027 -25.136 -10.736 1.00 90.06 410 LEU A CA 1
ATOM 3006 C C . LEU A 1 410 ? 21.295 -25.587 -11.462 1.00 90.06 410 LEU A C 1
ATOM 3008 O O . LEU A 1 410 ? 22.201 -24.783 -11.689 1.00 90.06 410 LEU A O 1
ATOM 3012 N N . ASP A 1 411 ? 21.352 -26.856 -11.865 1.00 92.19 411 ASP A N 1
ATOM 3013 C CA . ASP A 1 411 ? 22.535 -27.435 -12.518 1.00 92.19 411 ASP A CA 1
ATOM 3014 C C . ASP A 1 411 ? 22.901 -26.705 -13.818 1.00 92.19 411 ASP A C 1
ATOM 3016 O O . ASP A 1 411 ? 24.074 -26.459 -14.093 1.00 92.19 411 ASP A O 1
ATOM 3020 N N . ASN A 1 412 ? 21.899 -26.282 -14.596 1.00 91.31 412 ASN A N 1
ATOM 3021 C CA . ASN A 1 412 ? 22.097 -25.537 -15.842 1.00 91.31 412 ASN A CA 1
ATOM 3022 C C . ASN A 1 412 ? 22.553 -24.079 -15.637 1.00 91.31 412 ASN A C 1
ATOM 3024 O O . ASN A 1 412 ? 22.894 -23.420 -16.620 1.00 91.31 412 ASN A O 1
ATOM 3028 N N . LEU A 1 413 ? 22.580 -23.581 -14.394 1.00 93.12 413 LEU A N 1
ATOM 3029 C CA . LEU A 1 413 ? 23.072 -22.246 -14.046 1.00 93.12 413 LEU A CA 1
ATOM 3030 C C . LEU A 1 413 ? 24.478 -22.254 -13.430 1.00 93.12 413 LEU A C 1
ATOM 3032 O O . LEU A 1 413 ? 25.069 -21.185 -13.248 1.00 93.12 413 LEU A O 1
ATOM 3036 N N . GLN A 1 414 ? 25.049 -23.431 -13.154 1.00 89.38 414 GLN A N 1
ATOM 3037 C CA . GLN A 1 414 ? 26.427 -23.548 -12.675 1.00 89.38 414 GLN A CA 1
ATOM 3038 C C . GLN A 1 414 ? 27.399 -22.974 -13.713 1.00 89.38 414 GLN A C 1
ATOM 3040 O O . GLN A 1 414 ? 27.405 -23.378 -14.876 1.00 89.38 414 GLN A O 1
ATOM 3045 N N . GLY A 1 415 ? 28.200 -21.988 -13.302 1.00 87.56 415 GLY A N 1
ATOM 3046 C CA . GLY A 1 415 ? 29.116 -21.276 -14.199 1.00 87.56 415 GLY A CA 1
ATOM 3047 C C . GLY A 1 415 ? 28.429 -20.382 -15.241 1.00 87.56 415 GLY A C 1
ATOM 3048 O O . GLY A 1 415 ? 29.065 -20.001 -16.217 1.00 87.56 415 GLY A O 1
ATOM 3049 N N . ARG A 1 416 ? 27.139 -20.055 -15.073 1.00 91.00 416 ARG A N 1
ATOM 3050 C CA . ARG A 1 416 ? 26.386 -19.128 -15.949 1.00 91.00 416 ARG A CA 1
ATOM 3051 C C . ARG A 1 416 ? 26.003 -17.808 -15.276 1.00 91.00 416 ARG A C 1
ATOM 3053 O O . ARG A 1 416 ? 25.466 -16.931 -15.948 1.00 91.00 416 ARG A O 1
ATOM 3060 N N . CYS A 1 417 ? 26.222 -17.715 -13.969 1.00 94.94 417 CYS A N 1
ATOM 3061 C CA . CYS A 1 417 ? 26.093 -16.529 -13.126 1.00 94.94 417 CYS A CA 1
ATOM 3062 C C . CYS A 1 417 ? 26.861 -16.760 -11.818 1.00 94.94 417 CYS A C 1
ATOM 3064 O O . CYS A 1 417 ? 27.154 -17.909 -11.469 1.00 94.94 417 CYS A O 1
ATOM 3066 N N . THR A 1 418 ? 27.138 -15.694 -11.071 1.00 96.12 418 THR A N 1
ATOM 3067 C CA . THR A 1 418 ? 27.917 -15.754 -9.825 1.00 96.12 418 THR A CA 1
ATOM 3068 C C . THR A 1 418 ? 27.184 -16.510 -8.716 1.00 96.12 418 THR A C 1
ATOM 3070 O O . THR A 1 418 ? 27.799 -17.288 -7.987 1.00 96.12 418 THR A O 1
ATOM 3073 N N . SER A 1 419 ? 25.859 -16.362 -8.618 1.00 95.75 419 SER A N 1
ATOM 3074 C CA . SER A 1 419 ? 25.048 -17.098 -7.641 1.00 95.75 419 SER A CA 1
ATOM 3075 C C . SER A 1 419 ? 24.732 -18.533 -8.068 1.00 95.75 419 SER A C 1
ATOM 3077 O O . SER A 1 419 ? 24.319 -19.329 -7.232 1.00 95.75 419 SER A O 1
ATOM 3079 N N . GLY A 1 420 ? 24.901 -18.909 -9.337 1.00 93.38 420 GLY A N 1
ATOM 3080 C CA . GLY A 1 420 ? 24.538 -20.239 -9.845 1.00 93.38 420 GLY A CA 1
ATOM 3081 C C . GLY A 1 420 ? 23.058 -20.617 -9.664 1.00 93.38 420 GLY A C 1
ATOM 3082 O O . GLY A 1 420 ? 22.748 -21.807 -9.569 1.00 93.38 420 GLY A O 1
ATOM 3083 N N . GLY A 1 421 ? 22.149 -19.642 -9.542 1.00 95.56 421 GLY A N 1
ATOM 3084 C CA . GLY A 1 421 ? 20.755 -19.916 -9.201 1.00 95.56 421 GLY A CA 1
ATOM 3085 C C . GLY A 1 421 ? 19.734 -18.871 -9.646 1.00 95.56 421 GLY A C 1
ATOM 3086 O O . GLY A 1 421 ? 20.055 -17.834 -10.231 1.00 95.56 421 GLY A O 1
ATOM 3087 N N . VAL A 1 422 ? 18.474 -19.205 -9.367 1.00 97.44 422 VAL A N 1
ATOM 3088 C CA . VAL A 1 422 ? 17.285 -18.388 -9.630 1.00 97.44 422 VAL A CA 1
ATOM 3089 C C . VAL A 1 422 ? 16.821 -17.700 -8.348 1.00 97.44 422 VAL A C 1
ATOM 3091 O O . VAL A 1 422 ? 16.965 -18.256 -7.256 1.00 97.44 422 VAL A O 1
ATOM 3094 N N . LEU A 1 423 ? 16.240 -16.507 -8.482 1.00 98.38 423 LEU A N 1
ATOM 3095 C CA . LEU A 1 423 ? 15.598 -15.765 -7.397 1.00 98.38 423 LEU A CA 1
ATOM 3096 C C . LEU A 1 423 ? 14.706 -16.672 -6.528 1.00 98.38 423 LEU A C 1
ATOM 3098 O O . LEU A 1 423 ? 13.833 -17.373 -7.031 1.00 98.38 423 LEU A O 1
ATOM 3102 N N . ASN A 1 424 ? 14.899 -16.596 -5.212 1.00 96.75 424 ASN A N 1
ATOM 3103 C CA . ASN A 1 424 ? 14.111 -17.306 -4.209 1.00 96.75 424 ASN A CA 1
ATOM 3104 C C . ASN A 1 424 ? 13.731 -16.338 -3.091 1.00 96.75 424 ASN A C 1
ATOM 3106 O O . ASN A 1 424 ? 14.512 -16.074 -2.173 1.00 96.75 424 ASN A O 1
ATOM 3110 N N . MET A 1 425 ? 12.522 -15.796 -3.180 1.00 94.50 425 MET A N 1
ATOM 3111 C CA . MET A 1 425 ? 12.047 -14.800 -2.229 1.00 94.50 425 MET A CA 1
ATOM 3112 C C . MET A 1 425 ? 11.896 -15.386 -0.828 1.00 94.50 425 MET A C 1
ATOM 3114 O O . MET A 1 425 ? 12.266 -14.740 0.148 1.00 94.50 425 MET A O 1
ATOM 3118 N N . HIS A 1 426 ? 11.390 -16.616 -0.720 1.00 91.31 426 HIS A N 1
ATOM 3119 C CA . HIS A 1 426 ? 11.142 -17.244 0.574 1.00 91.31 426 HIS A CA 1
ATOM 3120 C C . HIS A 1 426 ? 12.443 -17.466 1.352 1.00 91.31 426 HIS A C 1
ATOM 3122 O O . HIS A 1 426 ? 12.530 -17.096 2.522 1.00 91.31 426 HIS A O 1
ATOM 3128 N N . GLY A 1 427 ? 13.480 -17.993 0.691 1.00 84.44 427 GLY A N 1
ATOM 3129 C CA . GLY A 1 427 ? 14.801 -18.159 1.306 1.00 84.44 427 GLY A CA 1
ATOM 3130 C C . GLY A 1 427 ? 15.381 -16.832 1.799 1.00 84.44 427 GLY A C 1
ATOM 3131 O O . GLY A 1 427 ? 15.799 -16.728 2.952 1.00 84.44 427 GLY A O 1
ATOM 3132 N N . ALA A 1 428 ? 15.327 -15.791 0.963 1.00 92.75 428 ALA A N 1
ATOM 3133 C CA . ALA A 1 428 ? 15.829 -14.471 1.332 1.00 92.75 428 ALA A CA 1
ATOM 3134 C C . ALA A 1 428 ? 15.046 -13.849 2.508 1.00 92.75 428 ALA A C 1
ATOM 3136 O O . ALA A 1 428 ? 15.646 -13.278 3.419 1.00 92.75 428 ALA A O 1
ATOM 3137 N N . MET A 1 429 ? 13.717 -14.005 2.538 1.00 89.31 429 MET A N 1
ATOM 3138 C CA . MET A 1 429 ? 12.867 -13.510 3.628 1.00 89.31 429 MET A CA 1
ATOM 3139 C C . MET A 1 429 ? 13.116 -14.246 4.952 1.00 89.31 429 MET A C 1
ATOM 3141 O O . MET A 1 429 ? 13.144 -13.609 6.005 1.00 89.31 429 MET A O 1
ATOM 3145 N N . LEU A 1 430 ? 13.351 -15.563 4.931 1.00 86.81 430 LEU A N 1
ATOM 3146 C CA . LEU A 1 430 ? 13.727 -16.325 6.131 1.00 86.81 430 LEU A CA 1
ATOM 3147 C C . LEU A 1 430 ? 15.086 -15.883 6.694 1.00 86.81 430 LEU A C 1
ATOM 3149 O O . LEU A 1 430 ? 15.248 -15.752 7.915 1.00 86.81 430 LEU A O 1
ATOM 3153 N N . ALA A 1 431 ? 16.051 -15.601 5.816 1.00 82.00 431 ALA A N 1
ATOM 3154 C CA . ALA A 1 431 ? 17.346 -15.059 6.212 1.00 82.00 431 ALA A CA 1
ATOM 3155 C C . ALA A 1 431 ? 17.192 -13.659 6.839 1.00 82.00 431 ALA A C 1
ATOM 3157 O O . ALA A 1 431 ? 17.693 -13.413 7.938 1.00 82.00 431 ALA A O 1
ATOM 3158 N N . ALA A 1 432 ? 16.409 -12.774 6.214 1.00 87.19 432 ALA A N 1
ATOM 3159 C CA . ALA A 1 432 ? 16.096 -11.456 6.766 1.00 87.19 432 ALA A CA 1
ATOM 3160 C C . ALA A 1 432 ? 15.353 -11.541 8.114 1.00 87.19 432 ALA A C 1
ATOM 3162 O O . ALA A 1 432 ? 15.652 -10.788 9.041 1.00 87.19 432 ALA A O 1
ATOM 3163 N N . GLN A 1 433 ? 14.417 -12.484 8.273 1.00 85.62 433 GLN A N 1
ATOM 3164 C CA . GLN A 1 433 ? 13.724 -12.720 9.542 1.00 85.62 433 GLN A CA 1
ATOM 3165 C C . GLN A 1 433 ? 14.693 -13.143 10.651 1.00 85.62 433 GLN A C 1
ATOM 3167 O O . GLN A 1 433 ? 14.558 -12.681 11.785 1.00 85.62 433 GLN A O 1
ATOM 3172 N N . SER A 1 434 ? 15.671 -13.989 10.335 1.00 80.62 434 SER A N 1
ATOM 3173 C CA . SER A 1 434 ? 16.702 -14.402 11.292 1.00 80.62 434 SER A CA 1
ATOM 3174 C C . SER A 1 434 ? 17.544 -13.210 11.754 1.00 80.62 434 SER A C 1
ATOM 3176 O O . SER A 1 434 ? 17.719 -13.021 12.956 1.00 80.62 434 SER A O 1
ATOM 3178 N N . LEU A 1 435 ? 17.966 -12.342 10.826 1.00 81.31 435 LEU A N 1
ATOM 3179 C CA . LEU A 1 435 ? 18.698 -11.112 11.155 1.00 81.31 435 LEU A CA 1
ATOM 3180 C C . LEU A 1 435 ? 17.874 -10.176 12.047 1.00 81.31 435 LEU A C 1
ATOM 3182 O O . LEU A 1 435 ? 18.378 -9.688 13.061 1.00 81.31 435 LEU A O 1
ATOM 3186 N N . ARG A 1 436 ? 16.589 -9.990 11.721 1.00 76.88 436 ARG A N 1
ATOM 3187 C CA . ARG A 1 436 ? 15.658 -9.159 12.498 1.00 76.88 436 ARG A CA 1
ATOM 3188 C C . ARG A 1 436 ? 15.516 -9.636 13.949 1.00 76.88 436 ARG A C 1
ATOM 3190 O O . ARG A 1 436 ? 15.441 -8.804 14.843 1.00 76.88 436 ARG A O 1
ATOM 3197 N N . LYS A 1 437 ? 15.526 -10.953 14.199 1.00 69.56 437 LYS A N 1
ATOM 3198 C CA . LYS A 1 437 ? 15.453 -11.542 15.555 1.00 69.56 437 LYS A CA 1
ATOM 3199 C C . LYS A 1 437 ? 16.725 -11.334 16.390 1.00 69.56 437 LYS A C 1
ATOM 3201 O O . LYS A 1 437 ? 16.652 -11.377 17.610 1.00 69.56 437 LYS A O 1
ATOM 3206 N N . THR A 1 438 ? 17.880 -11.133 15.752 1.00 55.78 438 THR A N 1
ATOM 3207 C CA . THR A 1 438 ? 19.187 -11.012 16.432 1.00 55.78 438 THR A CA 1
ATOM 3208 C C . THR A 1 438 ? 19.618 -9.577 16.753 1.00 55.78 438 THR A C 1
ATOM 3210 O O . THR A 1 438 ? 20.645 -9.386 17.403 1.00 55.78 438 THR A O 1
ATOM 3213 N N . GLN A 1 439 ? 18.866 -8.555 16.324 1.00 49.00 439 GLN A N 1
ATOM 3214 C CA . GLN A 1 439 ? 19.163 -7.166 16.688 1.00 49.00 439 GLN A CA 1
ATOM 3215 C C . GLN A 1 439 ? 18.767 -6.911 18.159 1.00 49.00 439 GLN A C 1
ATOM 3217 O O . GLN A 1 439 ? 17.639 -7.239 18.530 1.00 49.00 439 GLN A O 1
ATOM 3222 N N . PRO A 1 440 ? 19.651 -6.352 19.017 1.00 37.19 440 PRO A N 1
ATOM 3223 C CA . PRO A 1 440 ? 19.336 -6.136 20.426 1.00 37.19 440 PRO A CA 1
ATOM 3224 C C . PRO A 1 440 ? 18.177 -5.147 20.561 1.00 37.19 440 PRO A C 1
ATOM 3226 O O . PRO A 1 440 ? 18.312 -3.971 20.220 1.00 37.19 440 PRO A O 1
ATOM 3229 N N . THR A 1 441 ? 17.045 -5.600 21.092 1.00 38.28 441 THR A N 1
ATOM 3230 C CA . THR A 1 441 ? 16.016 -4.702 21.614 1.00 38.28 441 THR A CA 1
ATOM 3231 C C . THR A 1 441 ? 16.583 -4.050 22.869 1.00 38.28 441 THR A C 1
ATOM 3233 O O . THR A 1 441 ? 16.746 -4.702 23.900 1.00 38.28 441 THR A O 1
ATOM 3236 N N . GLY A 1 442 ? 16.965 -2.776 22.778 1.00 31.23 442 GLY A N 1
ATOM 3237 C CA . GLY A 1 442 ? 17.378 -2.000 23.942 1.00 31.23 442 GLY A CA 1
ATOM 3238 C C . GLY A 1 442 ? 16.242 -1.940 24.963 1.00 31.23 442 GLY A C 1
ATOM 3239 O O . GLY A 1 442 ? 15.235 -1.284 24.725 1.00 31.23 442 GLY A O 1
ATOM 3240 N N . GLY A 1 443 ? 16.413 -2.634 26.085 1.00 29.77 443 GLY A N 1
ATOM 3241 C CA . GLY A 1 443 ? 15.467 -2.655 27.197 1.00 29.77 443 GLY A CA 1
ATOM 3242 C C . GLY A 1 443 ? 15.821 -3.775 28.165 1.00 29.77 443 GLY A C 1
ATOM 3243 O O . GLY A 1 443 ? 15.393 -4.907 27.985 1.00 29.77 443 GLY A O 1
ATOM 3244 N N . GLY A 1 444 ? 16.650 -3.469 29.165 1.00 33.53 444 GLY A N 1
ATOM 3245 C CA . GLY A 1 444 ? 16.878 -4.373 30.288 1.00 33.53 444 GLY A CA 1
ATOM 3246 C C . GLY A 1 444 ? 15.607 -4.487 31.128 1.00 33.53 444 GLY A C 1
ATOM 3247 O O . GLY A 1 444 ? 15.106 -3.476 31.617 1.00 33.53 444 GLY A O 1
ATOM 3248 N N . GLY A 1 445 ? 15.117 -5.712 31.283 1.00 26.61 445 GLY A N 1
ATOM 3249 C CA . GLY A 1 445 ? 14.024 -6.099 32.165 1.00 26.61 445 GLY A CA 1
ATOM 3250 C C . GLY A 1 445 ? 14.238 -7.545 32.613 1.00 26.61 445 GLY A C 1
ATOM 3251 O O . GLY A 1 445 ? 14.652 -8.378 31.815 1.00 26.61 445 GLY A O 1
ATOM 3252 N N . ASP A 1 446 ? 14.048 -7.748 33.909 1.00 27.12 446 ASP A N 1
ATOM 3253 C CA . ASP A 1 446 ? 14.221 -8.929 34.769 1.00 27.12 446 ASP A CA 1
ATOM 3254 C C . ASP A 1 446 ? 13.847 -10.305 34.148 1.00 27.12 446 ASP A C 1
ATOM 3256 O O . ASP A 1 446 ? 12.870 -10.361 33.402 1.00 27.12 446 ASP A O 1
ATOM 3260 N N . PRO A 1 447 ? 14.542 -11.430 34.446 1.00 31.38 447 PRO A N 1
ATOM 3261 C CA . PRO A 1 447 ? 14.269 -12.732 33.823 1.00 31.38 447 PRO A CA 1
ATOM 3262 C C . PRO A 1 447 ? 13.068 -13.527 34.371 1.00 31.38 447 PRO A C 1
ATOM 3264 O O . PRO A 1 447 ? 12.872 -14.646 33.907 1.00 31.38 447 PRO A O 1
ATOM 3267 N N . ASP A 1 448 ? 12.278 -13.004 35.312 1.00 31.30 448 ASP A N 1
ATOM 3268 C CA . ASP A 1 448 ? 11.280 -13.804 36.052 1.00 31.30 448 ASP A CA 1
ATOM 3269 C C . ASP A 1 448 ? 9.815 -13.345 35.871 1.00 31.30 448 ASP A C 1
ATOM 3271 O O . ASP A 1 448 ? 9.007 -13.493 36.786 1.00 31.30 448 ASP A O 1
ATOM 3275 N N . ASP A 1 449 ? 9.431 -12.819 34.702 1.00 30.36 449 ASP A N 1
ATOM 3276 C CA . ASP A 1 449 ? 8.008 -12.616 34.375 1.00 30.36 449 ASP A CA 1
ATOM 3277 C C . ASP A 1 449 ? 7.608 -13.518 33.202 1.00 30.36 449 ASP A C 1
ATOM 3279 O O . ASP A 1 449 ? 8.177 -13.440 32.109 1.00 30.36 449 ASP A O 1
ATOM 3283 N N . ASP A 1 450 ? 6.658 -14.420 33.452 1.00 34.06 450 ASP A N 1
ATOM 3284 C CA . ASP A 1 450 ? 6.128 -15.394 32.500 1.00 34.06 450 ASP A CA 1
ATOM 3285 C C . ASP A 1 450 ? 5.521 -14.668 31.284 1.00 34.06 450 ASP A C 1
ATOM 3287 O O . ASP A 1 450 ? 4.346 -14.292 31.253 1.00 34.06 450 ASP A O 1
ATOM 3291 N N . ALA A 1 451 ? 6.355 -14.432 30.270 1.00 30.69 451 ALA A N 1
ATOM 3292 C CA . ALA A 1 451 ? 6.018 -13.600 29.128 1.00 30.69 451 ALA A CA 1
ATOM 3293 C C . ALA A 1 451 ? 4.920 -14.230 28.257 1.00 30.69 451 ALA A C 1
ATOM 3295 O O . ALA A 1 451 ? 5.094 -15.283 27.636 1.00 30.69 451 ALA A O 1
ATOM 3296 N N . LEU A 1 452 ? 3.812 -13.496 28.118 1.00 31.06 452 LEU A N 1
ATOM 3297 C CA . LEU A 1 452 ? 2.972 -13.557 26.924 1.00 31.06 452 LEU A CA 1
ATOM 3298 C C . LEU A 1 452 ? 3.858 -13.338 25.675 1.00 31.06 452 LEU A C 1
ATOM 3300 O O . LEU A 1 452 ? 4.803 -12.546 25.726 1.00 31.06 452 LEU A O 1
ATOM 3304 N N . PRO A 1 453 ? 3.585 -14.019 24.547 1.00 35.31 453 PRO A N 1
ATOM 3305 C CA . PRO A 1 453 ? 4.409 -13.910 23.346 1.00 35.31 453 PRO A CA 1
ATOM 3306 C C . PRO A 1 453 ? 4.505 -12.456 22.866 1.00 35.31 453 PRO A C 1
ATOM 3308 O O . PRO A 1 453 ? 3.519 -11.726 22.888 1.00 35.31 453 PRO A O 1
ATOM 3311 N N . ASN A 1 454 ? 5.698 -12.065 22.409 1.00 42.75 454 ASN A N 1
ATOM 3312 C CA . ASN A 1 454 ? 6.072 -10.715 21.973 1.00 42.75 454 ASN A CA 1
ATOM 3313 C C . ASN A 1 454 ? 4.987 -10.072 21.074 1.00 42.75 454 ASN A C 1
ATOM 3315 O O . ASN A 1 454 ? 4.865 -10.413 19.892 1.00 42.75 454 ASN A O 1
ATOM 3319 N N . VAL A 1 455 ? 4.174 -9.169 21.637 1.00 51.75 455 VAL A N 1
ATOM 3320 C CA . VAL A 1 455 ? 3.065 -8.534 20.914 1.00 51.75 455 VAL A CA 1
ATOM 3321 C C . VAL A 1 455 ? 3.611 -7.493 19.944 1.00 51.75 455 VAL A C 1
ATOM 3323 O O . VAL A 1 455 ? 4.290 -6.555 20.353 1.00 51.75 455 VAL A O 1
ATOM 3326 N N . THR A 1 456 ? 3.363 -7.667 18.642 1.00 59.75 456 THR A N 1
ATOM 3327 C CA . THR A 1 456 ? 3.823 -6.716 17.621 1.00 59.75 456 THR A CA 1
ATOM 3328 C C . THR A 1 456 ? 3.023 -5.426 17.760 1.00 59.75 456 THR A C 1
ATOM 3330 O O . THR A 1 456 ? 1.810 -5.426 17.567 1.00 59.75 456 THR A O 1
ATOM 3333 N N . VAL A 1 457 ? 3.700 -4.340 18.119 1.00 65.88 457 VAL A N 1
ATOM 3334 C CA . VAL A 1 457 ? 3.103 -3.010 18.275 1.00 65.88 457 VAL A CA 1
ATOM 3335 C C . VAL A 1 457 ? 3.540 -2.074 17.141 1.00 65.88 457 VAL A C 1
ATOM 3337 O O . VAL A 1 457 ? 4.588 -2.326 16.538 1.00 65.88 457 VAL A O 1
ATOM 3340 N N . PRO A 1 458 ? 2.770 -1.013 16.840 1.00 71.25 458 PRO A N 1
ATOM 3341 C CA . PRO A 1 458 ? 3.143 -0.027 15.833 1.00 71.25 458 PRO A CA 1
ATOM 3342 C C . PRO A 1 458 ? 4.494 0.653 16.127 1.00 71.25 458 PRO A C 1
ATOM 3344 O O . PRO A 1 458 ? 4.846 0.882 17.286 1.00 71.25 458 PRO A O 1
ATOM 3347 N N . ASN A 1 459 ? 5.267 0.964 15.080 1.00 68.50 459 ASN A N 1
ATOM 3348 C CA . ASN A 1 459 ? 6.600 1.585 15.172 1.00 68.50 459 ASN A CA 1
ATOM 3349 C C . ASN A 1 459 ? 6.579 3.126 15.176 1.00 68.50 459 ASN A C 1
ATOM 3351 O O . ASN A 1 459 ? 7.628 3.764 15.066 1.00 68.50 459 ASN A O 1
ATOM 3355 N N . ASP A 1 460 ? 5.391 3.715 15.279 1.00 77.19 460 ASP A N 1
ATOM 3356 C CA . ASP A 1 460 ? 5.175 5.150 15.174 1.00 77.19 460 ASP A CA 1
ATOM 3357 C C . ASP A 1 460 ? 5.863 5.903 16.316 1.00 77.19 460 ASP A C 1
ATOM 3359 O O . ASP A 1 460 ? 5.941 5.441 17.459 1.00 77.19 460 ASP A O 1
ATOM 3363 N N . THR A 1 461 ? 6.391 7.086 16.002 1.00 65.88 461 THR A N 1
ATOM 3364 C CA . THR A 1 461 ? 7.327 7.813 16.879 1.00 65.88 461 THR A CA 1
ATOM 3365 C C . THR A 1 461 ? 6.741 8.188 18.234 1.00 65.88 461 THR A C 1
ATOM 3367 O O . THR A 1 461 ? 7.498 8.411 19.180 1.00 65.88 461 THR A O 1
ATOM 3370 N N . LEU A 1 462 ? 5.413 8.246 18.347 1.00 70.19 462 LEU A N 1
ATOM 3371 C CA . LEU A 1 462 ? 4.714 8.610 19.571 1.00 70.19 462 LEU A CA 1
ATOM 3372 C C . LEU A 1 462 ? 3.949 7.438 20.212 1.00 70.19 462 LEU A C 1
ATOM 3374 O O . LEU A 1 462 ? 3.396 7.606 21.300 1.00 70.19 462 LEU A O 1
ATOM 3378 N N . TRP A 1 463 ? 3.963 6.243 19.611 1.00 71.19 463 TRP A N 1
ATOM 3379 C CA . TRP A 1 463 ? 3.252 5.063 20.120 1.00 71.19 463 TRP A CA 1
ATOM 3380 C C . TRP A 1 463 ? 3.598 4.757 21.586 1.00 71.19 463 TRP A C 1
ATOM 3382 O O . TRP A 1 463 ? 2.729 4.749 22.462 1.00 71.19 463 TRP A O 1
ATOM 3392 N N . SER A 1 464 ? 4.890 4.547 21.862 1.00 66.12 464 SER A N 1
ATOM 3393 C CA . SER A 1 464 ? 5.394 4.123 23.175 1.00 66.12 464 SER A CA 1
ATOM 3394 C C . SER A 1 464 ? 5.318 5.218 24.239 1.00 66.12 464 SER A C 1
ATOM 3396 O O . SER A 1 464 ? 5.398 4.919 25.429 1.00 66.12 464 SER A O 1
ATOM 3398 N N . LEU A 1 465 ? 5.158 6.477 23.822 1.00 59.66 465 LE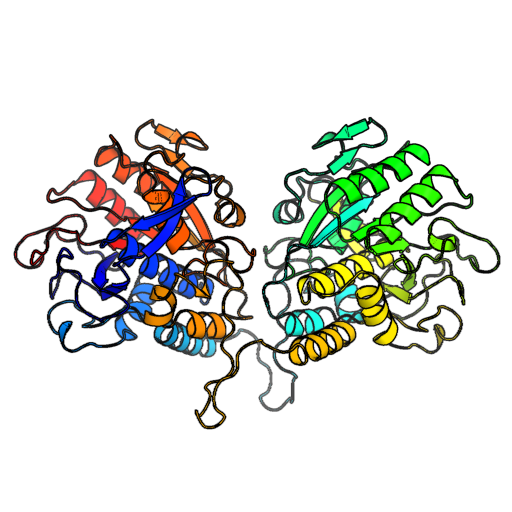U A N 1
ATOM 3399 C CA . LEU A 1 465 ? 5.175 7.631 24.712 1.00 59.66 465 LEU A CA 1
ATOM 3400 C C . LEU A 1 465 ? 3.765 8.062 25.140 1.00 59.66 465 LEU A C 1
ATOM 3402 O O . LEU A 1 465 ? 3.597 8.495 26.279 1.00 59.66 465 LEU A O 1
ATOM 3406 N N . ILE A 1 466 ? 2.764 7.986 24.248 1.00 65.19 466 ILE A N 1
ATOM 3407 C CA . ILE A 1 466 ? 1.488 8.708 24.430 1.00 65.19 466 ILE A CA 1
ATOM 3408 C C . ILE A 1 466 ? 0.222 8.007 23.886 1.00 65.19 466 ILE A C 1
ATOM 3410 O O . ILE A 1 466 ? -0.809 8.666 23.755 1.00 65.19 466 ILE A O 1
ATOM 3414 N N . GLN A 1 467 ? 0.224 6.683 23.651 1.00 74.50 467 GLN A N 1
ATOM 3415 C CA . GLN A 1 467 ? -1.001 5.917 23.310 1.00 74.50 467 GLN A CA 1
ATOM 3416 C C . GLN A 1 467 ? -1.397 4.783 24.298 1.00 74.50 467 GLN A C 1
ATOM 3418 O O . GLN A 1 467 ? -1.749 3.682 23.866 1.00 74.50 467 GLN A O 1
ATOM 3423 N N . PRO A 1 468 ? -1.457 5.014 25.628 1.00 75.56 468 PRO A N 1
ATOM 3424 C CA . PRO A 1 468 ? -1.877 3.983 26.594 1.00 75.56 468 PRO A CA 1
ATOM 3425 C C . PRO A 1 468 ? -3.343 3.539 26.421 1.00 75.56 468 PRO A C 1
ATOM 3427 O O . PRO A 1 468 ? -3.709 2.419 26.777 1.00 75.56 468 PRO A O 1
ATOM 3430 N N . ALA A 1 469 ? -4.184 4.383 25.812 1.00 86.25 469 ALA A N 1
ATOM 3431 C CA . ALA A 1 469 ? -5.573 4.055 25.488 1.00 86.25 469 ALA A CA 1
ATOM 3432 C C . ALA A 1 469 ? -5.700 2.766 24.654 1.00 86.25 469 ALA A C 1
ATOM 3434 O O . ALA A 1 469 ? -6.603 1.967 24.897 1.00 86.25 469 ALA A O 1
ATOM 3435 N N . MET A 1 470 ? -4.756 2.517 23.744 1.00 88.44 470 MET A N 1
ATOM 3436 C CA . MET A 1 470 ? -4.748 1.334 22.879 1.00 88.44 470 MET A CA 1
ATOM 3437 C C . MET A 1 470 ? -4.509 0.043 23.669 1.00 88.44 470 MET A C 1
ATOM 3439 O O . MET A 1 470 ? -5.136 -0.982 23.403 1.00 88.44 470 MET A O 1
ATOM 3443 N N . GLN A 1 471 ? -3.654 0.103 24.691 1.00 85.06 471 GLN A N 1
ATOM 3444 C CA . GLN A 1 471 ? -3.403 -1.029 25.585 1.00 85.06 471 GLN A CA 1
ATOM 3445 C C . GLN A 1 471 ? -4.632 -1.334 26.447 1.00 85.06 471 GLN A C 1
ATOM 3447 O O . GLN A 1 471 ? -4.996 -2.496 26.606 1.00 85.06 471 GLN A O 1
ATOM 3452 N N . SER A 1 472 ? -5.328 -0.301 26.936 1.00 86.25 472 SER A N 1
ATOM 3453 C CA . SER A 1 472 ? -6.508 -0.476 27.800 1.00 86.25 472 SER A CA 1
ATOM 3454 C C . SER A 1 472 ? -7.671 -1.226 27.132 1.00 86.25 472 SER A C 1
ATOM 3456 O O . SER A 1 472 ? -8.458 -1.871 27.819 1.00 86.25 472 SER A O 1
ATOM 3458 N N . ILE A 1 473 ? -7.754 -1.191 25.796 1.00 91.88 473 ILE A N 1
ATOM 3459 C CA . ILE A 1 473 ? -8.763 -1.922 25.006 1.00 91.88 473 ILE A CA 1
ATOM 3460 C C . ILE A 1 473 ? -8.212 -3.193 24.357 1.00 91.88 473 ILE A C 1
ATOM 3462 O O . ILE A 1 473 ? -8.908 -3.826 23.558 1.00 91.88 473 ILE A O 1
ATOM 3466 N N . ARG A 1 474 ? -6.971 -3.569 24.692 1.00 88.56 474 ARG A N 1
ATOM 3467 C CA . ARG A 1 474 ? -6.271 -4.741 24.152 1.00 88.56 474 ARG A CA 1
ATOM 3468 C C . ARG A 1 474 ? -6.154 -4.717 22.626 1.00 88.56 474 ARG A C 1
ATOM 3470 O O . ARG A 1 474 ? -6.346 -5.734 21.957 1.00 88.56 474 ARG A O 1
ATOM 3477 N N . ALA A 1 475 ? -5.904 -3.529 22.068 1.00 88.88 475 ALA A N 1
ATOM 3478 C CA . ALA A 1 475 ? -5.715 -3.357 20.632 1.00 88.88 475 ALA A CA 1
ATOM 3479 C C . ALA A 1 475 ? -4.494 -4.139 20.107 1.00 88.88 475 ALA A C 1
ATOM 3481 O O . ALA A 1 475 ? -4.658 -4.837 19.108 1.00 88.88 475 ALA A O 1
ATOM 3482 N N . PRO A 1 476 ? -3.320 -4.136 20.782 1.00 83.62 476 PRO A N 1
ATOM 3483 C CA . PRO A 1 476 ? -2.160 -4.907 20.332 1.00 83.62 476 PRO A CA 1
ATOM 3484 C C . PRO A 1 476 ? -2.447 -6.397 20.112 1.00 83.62 476 PRO A C 1
ATOM 3486 O O . PRO A 1 476 ? -2.108 -6.943 19.063 1.00 83.62 476 PRO A O 1
ATOM 3489 N N . GLU A 1 477 ? -3.133 -7.055 21.047 1.00 82.12 477 GLU A N 1
ATOM 3490 C CA . GLU A 1 477 ? -3.493 -8.468 20.896 1.00 82.12 477 GLU A CA 1
ATOM 3491 C C . GLU A 1 477 ? -4.572 -8.677 19.824 1.00 82.12 477 GLU A C 1
ATOM 3493 O O . GLU A 1 477 ? -4.547 -9.665 19.092 1.00 82.12 477 GLU A O 1
ATOM 3498 N N . ALA A 1 478 ? -5.503 -7.733 19.668 1.00 81.50 478 ALA A N 1
ATOM 3499 C CA . ALA A 1 478 ? -6.499 -7.776 18.599 1.00 81.50 478 ALA A CA 1
ATOM 3500 C C . ALA A 1 478 ? -5.858 -7.708 17.203 1.00 81.50 478 ALA A C 1
ATOM 3502 O O . ALA A 1 478 ? -6.248 -8.454 16.301 1.00 81.50 478 ALA A O 1
ATOM 3503 N N . TRP A 1 479 ? -4.848 -6.856 17.030 1.00 85.25 479 TRP A N 1
ATOM 3504 C CA . TRP A 1 479 ? -4.108 -6.721 15.777 1.00 85.25 479 TRP A CA 1
ATOM 3505 C C . TRP A 1 479 ? -3.325 -7.986 15.428 1.00 85.25 479 TRP A C 1
ATOM 3507 O O . TRP A 1 479 ? -3.244 -8.350 14.256 1.00 85.25 479 TRP A O 1
ATOM 3517 N N . GLN A 1 480 ? -2.835 -8.726 16.426 1.00 79.62 480 GLN A N 1
ATOM 3518 C CA . GLN A 1 480 ? -2.247 -10.046 16.189 1.00 79.62 480 GLN A CA 1
ATOM 3519 C C . GLN A 1 480 ? -3.262 -11.058 15.661 1.00 79.62 480 GLN A C 1
ATOM 3521 O O . GLN A 1 480 ? -2.931 -11.828 14.762 1.00 79.62 480 GLN A O 1
ATOM 3526 N N . VAL A 1 481 ? -4.494 -11.053 16.182 1.00 76.00 481 VAL A N 1
ATOM 3527 C CA . VAL A 1 481 ? -5.571 -11.927 15.683 1.00 76.00 481 VAL A CA 1
ATOM 3528 C C . VAL A 1 481 ? -5.970 -11.554 14.253 1.00 76.00 481 VAL A C 1
ATOM 3530 O O . VAL A 1 481 ? -6.305 -12.433 13.457 1.00 76.00 481 VAL A O 1
ATOM 3533 N N . TYR A 1 482 ? -5.927 -10.261 13.921 1.00 77.06 482 TYR A N 1
ATOM 3534 C CA . TYR A 1 482 ? -6.188 -9.766 12.572 1.00 77.06 482 TYR A CA 1
ATOM 3535 C C . TYR A 1 482 ? -5.069 -10.133 11.579 1.00 77.06 482 TYR A C 1
ATOM 3537 O O . TYR A 1 482 ? -5.331 -10.300 10.386 1.00 77.06 482 TYR A O 1
ATOM 3545 N N . ASN A 1 483 ? -3.822 -10.243 12.042 1.00 64.88 483 ASN A N 1
ATOM 3546 C CA . ASN A 1 483 ? -2.658 -10.334 11.168 1.00 64.88 483 ASN A CA 1
ATOM 3547 C C . ASN A 1 483 ? -2.740 -11.512 10.169 1.00 64.88 483 ASN A C 1
ATOM 3549 O O . ASN A 1 483 ? -3.072 -12.638 10.537 1.00 64.88 483 ASN A O 1
ATOM 3553 N N . GLY A 1 484 ? -2.454 -11.241 8.891 1.00 51.47 484 GLY A N 1
ATOM 3554 C CA . GLY A 1 484 ? -2.499 -12.228 7.803 1.00 51.47 484 GLY A CA 1
ATOM 3555 C C . GLY A 1 484 ? -3.901 -12.610 7.300 1.00 51.47 484 GLY A C 1
ATOM 3556 O O . GLY A 1 484 ? -4.017 -13.454 6.412 1.00 51.47 484 GLY A O 1
ATOM 3557 N N . ALA A 1 485 ? -4.971 -11.997 7.819 1.00 53.00 485 ALA A N 1
ATOM 3558 C CA . ALA A 1 485 ? -6.343 -12.424 7.539 1.00 53.00 485 ALA A CA 1
ATOM 3559 C C . ALA A 1 485 ? -6.946 -11.908 6.214 1.00 53.00 485 ALA A C 1
ATOM 3561 O O . ALA A 1 485 ? -8.007 -12.405 5.823 1.00 53.00 485 ALA A O 1
ATOM 3562 N N . GLY A 1 486 ? -6.307 -10.939 5.539 1.00 56.09 486 GLY A N 1
ATOM 3563 C CA . GLY A 1 486 ? -6.727 -10.406 4.230 1.00 56.09 486 GLY A CA 1
ATOM 3564 C C . GLY A 1 486 ? -8.158 -9.853 4.213 1.00 56.09 486 GLY A C 1
ATOM 3565 O O . GLY A 1 486 ? -9.020 -10.417 3.543 1.00 56.09 486 GLY A O 1
ATOM 3566 N N . GLY A 1 487 ? -8.425 -8.803 4.996 1.00 63.97 487 GLY A N 1
ATOM 3567 C CA . GLY A 1 487 ? -9.773 -8.253 5.176 1.00 63.97 487 GLY A CA 1
ATOM 3568 C C . GLY A 1 487 ? -10.278 -7.355 4.042 1.00 63.97 487 GLY A C 1
ATOM 3569 O O . GLY A 1 487 ? -9.499 -6.853 3.235 1.00 63.97 487 GLY A O 1
ATOM 3570 N N . ALA A 1 488 ? -11.597 -7.160 3.985 1.00 79.44 488 ALA A N 1
ATOM 3571 C CA . ALA A 1 488 ? -12.257 -6.324 2.978 1.00 79.44 488 ALA A CA 1
ATOM 3572 C C . ALA A 1 488 ? -12.140 -4.824 3.294 1.00 79.44 488 ALA A C 1
ATOM 3574 O O . ALA A 1 488 ? -12.011 -4.441 4.460 1.00 79.44 488 ALA A O 1
ATOM 3575 N N . ASP A 1 489 ? -12.237 -3.983 2.261 1.00 86.88 489 ASP A N 1
ATOM 3576 C CA . ASP A 1 489 ? -12.268 -2.523 2.397 1.00 86.88 489 ASP A CA 1
ATOM 3577 C C . ASP A 1 489 ? -13.514 -2.081 3.186 1.00 86.88 489 ASP A C 1
ATOM 3579 O O . ASP A 1 489 ? -14.644 -2.254 2.732 1.00 86.88 489 ASP A O 1
ATOM 3583 N N . VAL A 1 490 ? -13.308 -1.461 4.349 1.00 94.56 490 VAL A N 1
ATOM 3584 C CA . VAL A 1 490 ? -14.368 -0.867 5.174 1.00 94.56 490 VAL A CA 1
ATOM 3585 C C . VAL A 1 490 ? -14.272 0.648 5.114 1.00 94.56 490 VAL A C 1
ATOM 3587 O O . VAL A 1 490 ? -13.229 1.237 5.398 1.00 94.56 490 VAL A O 1
ATOM 3590 N N . VAL A 1 491 ? -15.381 1.304 4.782 1.00 96.38 491 VAL A N 1
ATOM 3591 C CA . VAL A 1 491 ? -15.454 2.769 4.737 1.00 96.38 491 VAL A CA 1
ATOM 3592 C C . VAL A 1 491 ? -16.075 3.298 6.029 1.00 96.38 491 VAL A C 1
ATOM 3594 O O . VAL A 1 491 ? -17.222 2.972 6.346 1.00 96.38 491 VAL A O 1
ATOM 3597 N N . VAL A 1 492 ? -15.334 4.144 6.748 1.00 98.12 492 VAL A N 1
ATOM 3598 C CA . VAL A 1 492 ? -15.800 4.866 7.939 1.00 98.12 492 VAL A CA 1
ATOM 3599 C C . VAL A 1 492 ? -16.006 6.335 7.584 1.00 98.12 492 VAL A C 1
ATOM 3601 O O . VAL A 1 492 ? -15.054 7.042 7.252 1.00 98.12 492 VAL A O 1
ATOM 3604 N N . CYS A 1 493 ? -17.249 6.806 7.666 1.00 97.56 493 CYS A N 1
ATOM 3605 C CA . CYS A 1 493 ? -17.590 8.206 7.461 1.00 97.56 493 CYS A CA 1
ATOM 3606 C C . CYS A 1 493 ? -17.576 8.969 8.789 1.00 97.56 493 CYS A C 1
ATOM 3608 O O . CYS A 1 493 ? -18.373 8.671 9.678 1.00 97.56 493 CYS A O 1
ATOM 3610 N N . VAL A 1 494 ? -16.693 9.956 8.926 1.00 97.31 494 VAL A N 1
ATOM 3611 C CA . VAL A 1 494 ? -16.603 10.823 10.109 1.00 97.31 494 VAL A CA 1
ATOM 3612 C C . VAL A 1 494 ? -17.465 12.059 9.882 1.00 97.31 494 VAL A C 1
ATOM 3614 O O . VAL A 1 494 ? -17.128 12.903 9.052 1.00 97.31 494 VAL A O 1
ATOM 3617 N N . ILE A 1 495 ? -18.580 12.161 10.609 1.00 95.62 495 ILE A N 1
ATOM 3618 C CA . ILE A 1 495 ? -19.482 13.317 10.568 1.00 95.62 495 ILE A CA 1
ATOM 3619 C C . ILE A 1 495 ? -19.127 14.256 11.724 1.00 95.62 495 ILE A C 1
ATOM 3621 O O . ILE A 1 495 ? -19.573 14.056 12.854 1.00 95.62 495 ILE A O 1
ATOM 3625 N N . ASP A 1 496 ? -18.330 15.283 11.438 1.00 93.62 496 ASP A N 1
ATOM 3626 C CA . ASP A 1 496 ? -17.777 16.215 12.434 1.00 93.62 496 ASP A CA 1
ATOM 3627 C C . ASP A 1 496 ? -17.463 17.580 11.773 1.00 93.62 496 ASP A C 1
ATOM 3629 O O . ASP A 1 496 ? -18.227 18.049 10.925 1.00 93.62 496 ASP A O 1
ATOM 3633 N N . SER A 1 497 ? -16.353 18.224 12.139 1.00 92.19 497 SER A N 1
ATOM 3634 C CA . SER A 1 497 ? -15.871 19.517 11.645 1.00 92.19 497 SER A CA 1
ATOM 3635 C C . SER A 1 497 ? -15.167 19.444 10.294 1.00 92.19 497 SER A C 1
ATOM 3637 O O . SER A 1 497 ? -14.808 20.479 9.726 1.00 92.19 497 SER A O 1
ATOM 3639 N N . GLY A 1 498 ? -14.994 18.233 9.764 1.00 93.06 498 GLY A N 1
ATOM 3640 C CA . GLY A 1 498 ? -14.172 17.949 8.596 1.00 93.06 498 GLY A CA 1
ATOM 3641 C C . GLY A 1 498 ? -13.026 16.997 8.915 1.00 93.06 498 GLY A C 1
ATOM 3642 O O . GLY A 1 498 ? -12.908 16.511 10.032 1.00 93.06 498 GLY A O 1
ATOM 3643 N N . ILE A 1 499 ? -12.167 16.734 7.934 1.00 95.12 499 ILE A N 1
ATOM 3644 C CA . ILE A 1 499 ? -10.894 16.032 8.152 1.00 95.12 499 ILE A CA 1
ATOM 3645 C C . ILE A 1 499 ? -9.800 16.823 7.438 1.00 95.12 499 ILE A C 1
ATOM 3647 O O . ILE A 1 499 ? -9.976 17.208 6.279 1.00 95.12 499 ILE A O 1
ATOM 3651 N N . ASP A 1 500 ? -8.669 17.054 8.106 1.00 94.56 500 ASP A N 1
ATOM 3652 C CA . ASP A 1 500 ? -7.424 17.437 7.443 1.00 94.56 500 ASP A CA 1
ATOM 3653 C C . ASP A 1 500 ? -6.892 16.236 6.653 1.00 94.56 500 ASP A C 1
ATOM 3655 O O . ASP A 1 500 ? -6.084 15.434 7.123 1.00 94.56 500 ASP A O 1
ATOM 3659 N N . PHE A 1 501 ? -7.407 16.076 5.435 1.00 89.75 501 PHE A N 1
ATOM 3660 C CA . PHE A 1 501 ? -7.075 14.953 4.559 1.00 89.75 501 PHE A CA 1
ATOM 3661 C C . PHE A 1 501 ? -5.613 14.976 4.079 1.00 89.75 501 PHE A C 1
ATOM 3663 O O . PHE A 1 501 ? -5.134 13.973 3.548 1.00 89.75 501 PHE A O 1
ATOM 3670 N N . ASN A 1 502 ? -4.899 16.091 4.281 1.00 89.31 502 ASN A N 1
ATOM 3671 C CA . ASN A 1 502 ? -3.473 16.228 3.989 1.00 89.31 502 ASN A CA 1
ATOM 3672 C C . ASN A 1 502 ? -2.585 15.862 5.186 1.00 89.31 502 ASN A C 1
ATOM 3674 O O . ASN A 1 502 ? -1.358 15.883 5.053 1.00 89.31 502 ASN A O 1
ATOM 3678 N N . HIS A 1 503 ? -3.166 15.514 6.339 1.00 93.06 503 HIS A N 1
ATOM 3679 C CA . HIS A 1 503 ? -2.397 15.086 7.498 1.00 93.06 503 HIS A CA 1
ATOM 3680 C C . HIS A 1 503 ? -1.502 13.886 7.120 1.00 93.06 503 HIS A C 1
ATOM 3682 O O . HIS A 1 503 ? -2.019 12.885 6.603 1.00 93.06 503 HIS A O 1
ATOM 3688 N N . PRO A 1 504 ? -0.176 13.935 7.372 1.00 84.88 504 PRO A N 1
ATOM 3689 C CA . PRO A 1 504 ? 0.754 12.877 6.960 1.00 84.88 504 PRO A CA 1
ATOM 3690 C C . PRO A 1 504 ? 0.333 11.489 7.451 1.00 84.88 504 PRO A C 1
ATOM 3692 O O . PRO A 1 504 ? 0.423 10.511 6.713 1.00 84.88 504 PRO A O 1
ATOM 3695 N N . ASP A 1 505 ? -0.226 11.456 8.659 1.00 87.75 505 ASP A N 1
ATOM 3696 C CA . ASP A 1 505 ? -0.673 10.251 9.355 1.00 87.75 505 ASP A CA 1
ATOM 3697 C C . ASP A 1 505 ? -2.090 9.771 8.964 1.00 87.75 505 ASP A C 1
ATOM 3699 O O . ASP A 1 505 ? -2.556 8.742 9.436 1.00 87.75 505 ASP A O 1
ATOM 3703 N N . LEU A 1 506 ? -2.804 10.506 8.098 1.00 91.56 506 LEU A N 1
ATOM 3704 C CA . LEU A 1 506 ? -4.152 10.143 7.620 1.00 91.56 506 LEU A CA 1
ATOM 3705 C C . LEU A 1 506 ? -4.216 9.904 6.115 1.00 91.56 506 LEU A C 1
ATOM 3707 O O . LEU A 1 506 ? -4.987 9.063 5.656 1.00 91.56 506 LEU A O 1
ATOM 3711 N N . SER A 1 507 ? -3.414 10.638 5.342 1.00 87.75 507 SER A N 1
ATOM 3712 C CA . SER A 1 507 ? -3.531 10.754 3.881 1.00 87.75 507 SER A CA 1
ATOM 3713 C C . SER A 1 507 ? -3.651 9.418 3.127 1.00 87.75 507 SER A C 1
ATOM 3715 O O . SER A 1 507 ? -4.384 9.331 2.145 1.00 87.75 507 SER A O 1
ATOM 3717 N N . ARG A 1 508 ? -3.004 8.341 3.597 1.00 84.94 508 ARG A N 1
ATOM 3718 C CA . ARG A 1 508 ? -3.061 7.004 2.957 1.00 84.94 508 ARG A CA 1
ATOM 3719 C C . ARG A 1 508 ? -4.354 6.237 3.230 1.00 84.94 508 ARG A C 1
ATOM 3721 O O . ARG A 1 508 ? -4.758 5.389 2.426 1.00 84.94 508 ARG A O 1
ATOM 3728 N N . ASN A 1 509 ? -5.004 6.543 4.346 1.00 90.00 509 ASN A N 1
ATOM 3729 C CA . ASN A 1 509 ? -6.283 5.964 4.731 1.00 90.00 509 ASN A CA 1
ATOM 3730 C C . ASN A 1 509 ? -7.463 6.832 4.293 1.00 90.00 509 ASN A C 1
ATOM 3732 O O . ASN A 1 509 ? -8.599 6.412 4.457 1.00 90.00 509 ASN A O 1
ATOM 3736 N N . MET A 1 510 ? -7.243 7.984 3.654 1.00 91.81 510 MET A N 1
ATOM 3737 C CA . MET A 1 510 ? -8.334 8.766 3.073 1.00 91.81 510 MET A CA 1
ATOM 3738 C C . MET A 1 510 ? -8.972 8.059 1.871 1.00 91.81 510 MET A C 1
ATOM 3740 O O . MET A 1 510 ? -8.308 7.454 1.026 1.00 91.81 510 MET A O 1
ATOM 3744 N N . HIS A 1 511 ? -10.296 8.143 1.787 1.00 86.56 511 HIS A N 1
ATOM 3745 C CA . HIS A 1 511 ? -11.071 7.674 0.648 1.00 86.56 511 HIS A CA 1
ATOM 3746 C C . HIS A 1 511 ? -10.875 8.600 -0.571 1.00 86.56 511 HIS A C 1
ATOM 3748 O O . HIS A 1 511 ? -10.779 9.816 -0.426 1.00 86.56 511 HIS A O 1
ATOM 3754 N N . LEU A 1 512 ? -10.896 8.051 -1.795 1.00 74.12 512 LEU A N 1
ATOM 3755 C CA . LEU A 1 512 ? -10.601 8.792 -3.042 1.00 74.12 512 LEU A CA 1
ATOM 3756 C C . LEU A 1 512 ? -11.532 9.981 -3.311 1.00 74.12 512 LEU A C 1
ATOM 3758 O O . LEU A 1 512 ? -11.134 10.971 -3.912 1.00 74.12 512 LEU A O 1
ATOM 3762 N N . LYS A 1 513 ? -12.787 9.889 -2.865 1.00 73.62 513 LYS A N 1
ATOM 3763 C CA . LYS A 1 513 ? -13.771 10.977 -3.006 1.00 73.62 513 LYS A CA 1
ATOM 3764 C C . LYS A 1 513 ? -13.530 12.134 -2.023 1.00 73.62 513 LYS A C 1
ATOM 3766 O O . LYS A 1 513 ? -14.273 13.111 -2.066 1.00 73.62 513 LYS A O 1
ATOM 3771 N N . LEU A 1 514 ? -12.507 12.011 -1.168 1.00 70.75 514 LEU A N 1
ATOM 3772 C CA . LEU A 1 514 ? -12.112 12.879 -0.061 1.00 70.75 514 LEU A CA 1
ATOM 3773 C C . LEU A 1 514 ? -13.220 13.023 1.015 1.00 70.75 514 LEU A C 1
ATOM 3775 O O . LEU A 1 514 ? -12.991 12.661 2.168 1.00 70.75 514 LEU A O 1
ATOM 3779 N N . GLY A 1 515 ? -14.437 13.462 0.656 1.00 87.06 515 GLY A N 1
ATOM 3780 C CA . GLY A 1 515 ? -15.478 13.883 1.605 1.00 87.06 515 GLY A CA 1
ATOM 3781 C C . GLY A 1 515 ? -16.452 14.961 1.088 1.00 87.06 515 GLY A C 1
ATOM 3782 O O . GLY A 1 515 ? -16.453 15.314 -0.097 1.00 87.06 515 GLY A O 1
ATOM 3783 N N . TYR A 1 516 ? -17.266 15.510 1.994 1.00 93.19 516 TYR A N 1
ATOM 3784 C CA . TYR A 1 516 ? -18.341 16.470 1.711 1.00 93.19 516 TYR A CA 1
ATOM 3785 C C . TYR A 1 516 ? -18.494 17.529 2.814 1.00 93.19 516 TYR A C 1
ATOM 3787 O O . TYR A 1 516 ? -18.500 17.210 3.996 1.00 93.19 516 TYR A O 1
ATOM 3795 N N . ASP A 1 517 ? -18.627 18.801 2.445 1.00 94.38 517 ASP A N 1
ATOM 3796 C CA . ASP A 1 517 ? -19.027 19.888 3.343 1.00 94.38 517 ASP A CA 1
ATOM 3797 C C . ASP A 1 517 ? -20.522 20.140 3.193 1.00 94.38 517 ASP A C 1
ATOM 3799 O O . ASP A 1 517 ? -20.966 20.775 2.231 1.00 94.38 517 ASP A O 1
ATOM 3803 N N . ALA A 1 518 ? -21.305 19.642 4.149 1.00 91.94 518 ALA A N 1
ATOM 3804 C CA . ALA A 1 518 ? -22.745 19.816 4.145 1.00 91.94 518 ALA A CA 1
ATOM 3805 C C . ALA A 1 518 ? -23.148 21.258 4.475 1.00 91.94 518 ALA A C 1
ATOM 3807 O O . ALA A 1 518 ? -24.166 21.716 3.967 1.00 91.94 518 ALA A O 1
ATOM 3808 N N . VAL A 1 519 ? -22.337 22.007 5.228 1.00 89.19 519 VAL A N 1
ATOM 3809 C CA . VAL A 1 519 ? -22.628 23.408 5.575 1.00 89.19 519 VAL A CA 1
ATOM 3810 C C . VAL A 1 519 ? -22.567 24.298 4.336 1.00 89.19 519 VAL A C 1
ATOM 3812 O O . VAL A 1 519 ? -23.435 25.144 4.130 1.00 89.19 519 VAL A O 1
ATOM 3815 N N . SER A 1 520 ? -21.556 24.100 3.481 1.00 90.25 520 SER A N 1
ATOM 3816 C CA . SER A 1 520 ? -21.448 24.829 2.206 1.00 90.25 520 SER A CA 1
ATOM 3817 C C . SER A 1 520 ? -22.054 24.096 1.005 1.00 90.25 520 SER A C 1
ATOM 3819 O O . SER A 1 520 ? -22.061 24.649 -0.094 1.00 90.25 520 SER A O 1
ATOM 3821 N N . ASN A 1 521 ? -22.586 22.887 1.211 1.00 90.88 521 ASN A N 1
ATOM 3822 C CA . ASN A 1 521 ? -23.116 21.991 0.183 1.00 90.88 521 ASN A CA 1
ATOM 3823 C C . ASN A 1 521 ? -22.121 21.742 -0.972 1.00 90.88 521 ASN A C 1
ATOM 3825 O O . ASN A 1 521 ? -22.461 21.880 -2.149 1.00 90.88 521 ASN A O 1
ATOM 3829 N N . ARG A 1 522 ? -20.867 21.402 -0.645 1.00 90.44 522 ARG A N 1
ATOM 3830 C CA . ARG A 1 522 ? -19.792 21.165 -1.627 1.00 90.44 522 ARG A CA 1
ATOM 3831 C C . ARG A 1 522 ? -19.019 19.888 -1.323 1.00 90.44 522 ARG A C 1
ATOM 3833 O O . ARG A 1 522 ? -18.602 19.672 -0.194 1.00 90.44 522 ARG A O 1
ATOM 3840 N N . ALA A 1 523 ? -18.807 19.056 -2.339 1.00 89.19 523 ALA A N 1
ATOM 3841 C CA . ALA A 1 523 ? -17.969 17.860 -2.246 1.00 89.19 523 ALA A CA 1
ATOM 3842 C C . ALA A 1 523 ? -16.481 18.182 -2.457 1.00 89.19 523 ALA A C 1
ATOM 3844 O O . ALA A 1 523 ? -16.134 19.274 -2.916 1.00 89.19 523 ALA A O 1
ATOM 3845 N N . GLY A 1 524 ? -15.612 17.217 -2.154 1.00 87.31 524 GLY A N 1
ATOM 3846 C CA . GLY A 1 524 ? -14.166 17.393 -2.270 1.00 87.31 524 GLY A CA 1
ATOM 3847 C C . GLY A 1 524 ? -13.641 18.374 -1.223 1.00 87.31 524 GLY A C 1
ATOM 3848 O O . GLY A 1 524 ? -14.276 18.574 -0.192 1.00 87.31 524 GLY A O 1
ATOM 3849 N N . GLU A 1 525 ? -12.494 19.001 -1.480 1.00 87.12 525 GLU A N 1
ATOM 3850 C CA . GLU A 1 525 ? -11.646 19.715 -0.501 1.00 87.12 525 GLU A CA 1
ATOM 3851 C C . GLU A 1 525 ? -12.348 20.720 0.437 1.00 87.12 525 GLU A C 1
ATOM 3853 O O . GLU A 1 525 ? -11.807 21.072 1.483 1.00 87.12 525 GLU A O 1
ATOM 3858 N N . ALA A 1 526 ? -13.569 21.158 0.118 1.00 86.69 526 ALA A N 1
ATOM 3859 C CA . ALA A 1 526 ? -14.408 21.967 0.998 1.00 86.69 526 ALA A CA 1
ATOM 3860 C C . ALA A 1 526 ? -14.624 21.360 2.401 1.00 86.69 526 ALA A C 1
ATOM 3862 O O . ALA A 1 526 ? -14.860 22.119 3.341 1.00 86.69 526 ALA A O 1
ATOM 3863 N N . MET A 1 527 ? -14.513 20.034 2.561 1.00 90.56 527 MET A N 1
ATOM 3864 C CA . MET A 1 527 ? -14.618 19.356 3.866 1.00 90.56 527 MET A CA 1
ATOM 3865 C C . MET A 1 527 ? -13.461 19.655 4.830 1.00 90.56 527 MET A C 1
ATOM 3867 O O . MET A 1 527 ? -13.503 19.137 5.940 1.00 90.56 527 MET A O 1
ATOM 3871 N N . MET A 1 528 ? -12.399 20.339 4.383 1.00 91.69 528 MET A N 1
ATOM 3872 C CA . MET A 1 528 ? -11.172 20.522 5.159 1.00 91.69 528 MET A CA 1
ATOM 3873 C C . MET A 1 528 ? -11.500 20.974 6.583 1.00 91.69 528 MET A C 1
ATOM 3875 O O . MET A 1 528 ? -12.261 21.931 6.774 1.00 91.69 528 MET A O 1
ATOM 3879 N N . ASP A 1 529 ? -10.926 20.282 7.564 1.00 92.31 529 ASP A N 1
ATOM 3880 C CA . ASP A 1 529 ? -11.153 20.590 8.970 1.00 92.31 529 ASP A CA 1
ATOM 3881 C C . ASP A 1 529 ? -10.584 21.968 9.325 1.00 92.31 529 ASP A C 1
ATOM 3883 O O . ASP A 1 529 ? -9.520 22.376 8.857 1.00 92.31 529 ASP A O 1
ATOM 3887 N N . LYS A 1 530 ? -11.320 22.701 10.157 1.00 87.38 530 LYS A N 1
ATOM 3888 C CA . LYS A 1 530 ? -10.961 24.053 10.604 1.00 87.38 530 LYS A CA 1
ATOM 3889 C C . LYS A 1 530 ? -10.802 24.160 12.111 1.00 87.38 530 LYS A C 1
ATOM 3891 O O . LYS A 1 530 ? -10.267 25.162 12.580 1.00 87.38 530 LYS A O 1
ATOM 3896 N N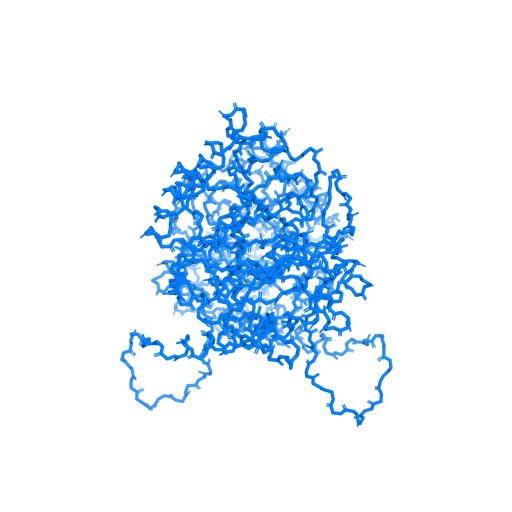 . THR A 1 531 ? -11.269 23.168 12.862 1.00 89.62 531 THR A N 1
ATOM 3897 C CA . THR A 1 531 ? -11.285 23.193 14.331 1.00 89.62 531 THR A CA 1
ATOM 3898 C C . THR A 1 531 ? -10.528 22.023 14.946 1.00 89.62 531 THR A C 1
ATOM 3900 O O . THR A 1 531 ? -10.107 22.131 16.094 1.00 89.62 531 THR A O 1
ATOM 3903 N N . GLY A 1 532 ? -10.270 20.963 14.176 1.00 92.06 532 GLY A N 1
ATOM 3904 C CA . GLY A 1 532 ? -9.407 19.837 14.536 1.00 92.06 532 GLY A CA 1
ATOM 3905 C C . GLY A 1 532 ? -10.148 18.631 15.113 1.00 92.06 532 GLY A C 1
ATOM 3906 O O . GLY A 1 532 ? -9.551 17.561 15.220 1.00 92.06 532 GLY A O 1
ATOM 3907 N N . GLY A 1 533 ? -11.430 18.778 15.468 1.00 92.81 533 GLY A N 1
ATOM 3908 C CA . GLY A 1 533 ? -12.231 17.718 16.088 1.00 92.81 533 GLY A CA 1
ATOM 3909 C C . GLY A 1 533 ? -12.351 16.482 15.200 1.00 92.81 533 GLY A C 1
ATOM 3910 O O . GLY A 1 533 ? -11.944 15.389 15.599 1.00 92.81 533 GLY A O 1
ATOM 3911 N N . GLY A 1 534 ? -12.814 16.666 13.965 1.00 94.69 534 GLY A N 1
ATOM 3912 C CA . GLY A 1 534 ? -12.975 15.561 13.028 1.00 94.69 534 GLY A CA 1
ATOM 3913 C C . GLY A 1 534 ? -11.648 14.956 12.570 1.00 94.69 534 GLY A C 1
ATOM 3914 O O . GLY A 1 534 ? -11.560 13.738 12.418 1.00 94.69 534 GLY A O 1
ATOM 3915 N N . THR A 1 535 ? -10.583 15.756 12.456 1.00 97.12 535 THR A N 1
ATOM 3916 C CA . THR A 1 535 ? -9.221 15.249 12.214 1.00 97.12 535 THR A CA 1
ATOM 3917 C C . THR A 1 535 ? -8.755 14.356 13.358 1.00 97.12 535 T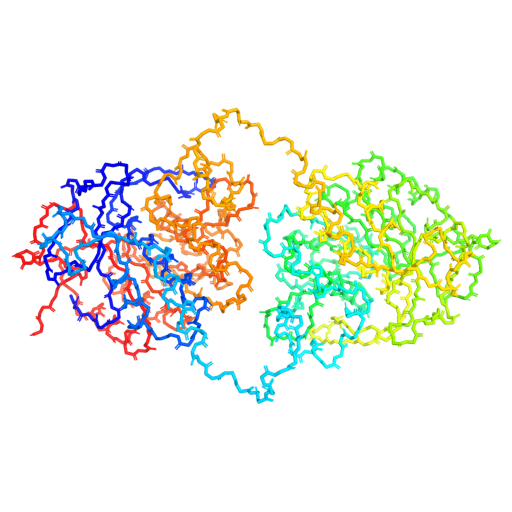HR A C 1
ATOM 3919 O O . THR A 1 535 ? -8.213 13.285 13.106 1.00 97.12 535 THR A O 1
ATOM 3922 N N . HIS A 1 536 ? -8.996 14.741 14.612 1.00 97.12 536 HIS A N 1
ATOM 3923 C CA . HIS A 1 536 ? -8.619 13.948 15.788 1.00 97.12 536 HIS A CA 1
ATOM 3924 C C . HIS A 1 536 ? -9.369 12.619 15.868 1.00 97.12 536 HIS A C 1
ATOM 3926 O O . HIS A 1 536 ? -8.760 11.561 16.090 1.00 97.12 536 HIS A O 1
ATOM 3932 N N . VAL A 1 537 ? -10.679 12.662 15.612 1.00 97.06 537 VAL A N 1
ATOM 3933 C CA . VAL A 1 537 ? -11.539 11.477 15.517 1.00 97.06 537 VAL A CA 1
ATOM 3934 C C . VAL A 1 537 ? -11.036 10.553 14.412 1.00 97.06 537 VAL A C 1
ATOM 3936 O O . VAL A 1 537 ? -10.814 9.372 14.671 1.00 97.06 537 VAL A O 1
ATOM 3939 N N . ALA A 1 538 ? -10.772 11.082 13.217 1.00 97.31 538 ALA A N 1
ATOM 3940 C CA . ALA A 1 538 ? -10.258 10.316 12.086 1.00 97.31 538 ALA A CA 1
ATOM 3941 C C . ALA A 1 538 ? -8.933 9.602 12.410 1.00 97.31 538 ALA A C 1
ATOM 3943 O O . ALA A 1 538 ? -8.798 8.413 12.114 1.00 97.31 538 ALA A O 1
ATOM 3944 N N . GLY A 1 539 ? -7.996 10.276 13.087 1.00 96.69 539 GLY A N 1
ATOM 3945 C CA . GLY A 1 539 ? -6.740 9.655 13.527 1.00 96.69 539 GLY A CA 1
ATOM 3946 C C . GLY A 1 539 ? -6.936 8.572 14.573 1.00 96.69 539 GLY A C 1
ATOM 3947 O O . GLY A 1 539 ? -6.311 7.517 14.497 1.00 96.69 539 GLY A O 1
ATOM 3948 N N . THR A 1 540 ? -7.880 8.773 15.493 1.00 97.31 540 THR A N 1
ATOM 3949 C CA . THR A 1 540 ? -8.192 7.767 16.513 1.00 97.31 540 THR A CA 1
ATOM 3950 C C . THR A 1 540 ? -8.786 6.519 15.857 1.00 97.31 540 THR A C 1
ATOM 3952 O O . THR A 1 540 ? -8.427 5.403 16.223 1.00 97.31 540 THR A O 1
ATOM 3955 N N . VAL A 1 541 ? -9.649 6.685 14.847 1.00 97.88 541 VAL A N 1
ATOM 3956 C CA . VAL A 1 541 ? -10.221 5.564 14.088 1.00 97.88 541 VAL A CA 1
ATOM 3957 C C . VAL A 1 541 ? -9.139 4.831 13.291 1.00 97.88 541 VAL A C 1
ATOM 3959 O O . VAL A 1 541 ? -9.013 3.614 13.428 1.00 97.88 541 VAL A O 1
ATOM 3962 N N . ALA A 1 542 ? -8.390 5.538 12.438 1.00 95.56 542 ALA A N 1
ATOM 3963 C CA . ALA A 1 542 ? -7.557 4.907 11.413 1.00 95.56 542 ALA A CA 1
ATOM 3964 C C . ALA A 1 542 ? -6.342 5.748 10.972 1.00 95.56 542 ALA A C 1
ATOM 3966 O O . ALA A 1 542 ? -6.037 5.791 9.778 1.00 95.56 542 ALA A O 1
ATOM 3967 N N . ALA A 1 543 ? -5.618 6.390 11.897 1.00 93.69 543 ALA A N 1
ATOM 3968 C CA . ALA A 1 543 ? -4.259 6.845 11.595 1.00 93.69 543 ALA A CA 1
ATOM 3969 C C . ALA A 1 543 ? -3.382 5.681 11.103 1.00 93.69 543 ALA A C 1
ATOM 3971 O O . ALA A 1 543 ? -3.562 4.518 11.493 1.00 93.69 543 ALA A O 1
ATOM 3972 N N . VAL A 1 544 ? -2.475 5.996 10.186 1.00 85.06 544 VAL A N 1
ATOM 3973 C CA . VAL A 1 544 ? -1.651 5.024 9.475 1.00 85.06 544 VAL A CA 1
ATOM 3974 C C . VAL A 1 544 ? -0.515 4.576 10.389 1.00 85.06 544 VAL A C 1
ATOM 3976 O O . VAL A 1 544 ? 0.543 5.179 10.390 1.00 85.06 544 VAL A O 1
ATOM 3979 N N . GLY A 1 545 ? -0.692 3.477 11.115 1.00 80.12 545 GLY A N 1
ATOM 3980 C CA . GLY A 1 545 ? 0.421 2.938 11.900 1.00 80.12 545 GLY A CA 1
ATOM 3981 C C . GLY A 1 545 ? 1.544 2.350 11.033 1.00 80.12 545 GLY A C 1
ATOM 3982 O O . GLY A 1 545 ? 1.331 1.967 9.878 1.00 80.12 545 GLY A O 1
ATOM 3983 N N . ASN A 1 546 ? 2.721 2.186 11.633 1.00 73.62 546 ASN A N 1
ATOM 3984 C CA . ASN A 1 546 ? 3.965 1.724 11.002 1.00 73.62 546 ASN A CA 1
ATOM 3985 C C . ASN A 1 546 ? 4.544 2.645 9.915 1.00 73.62 546 ASN A C 1
ATOM 3987 O O . ASN A 1 546 ? 5.334 2.195 9.081 1.00 73.62 546 ASN A O 1
ATOM 3991 N N . ASN A 1 547 ? 4.197 3.931 9.913 1.00 68.31 547 ASN A N 1
ATOM 3992 C CA . ASN A 1 547 ? 4.762 4.905 8.973 1.00 68.31 547 ASN A CA 1
ATOM 3993 C C . ASN A 1 547 ? 5.912 5.727 9.599 1.00 68.31 547 ASN A C 1
ATOM 3995 O O . ASN A 1 547 ? 6.429 6.641 8.955 1.00 68.31 547 ASN A O 1
ATOM 3999 N N . SER A 1 548 ? 6.316 5.398 10.838 1.00 73.56 548 SER A N 1
ATOM 4000 C CA . SER A 1 548 ? 7.320 6.124 11.633 1.00 73.56 548 SER A CA 1
ATOM 4001 C C . SER A 1 548 ? 6.946 7.583 11.940 1.00 73.56 548 SER A C 1
ATOM 4003 O O . SER A 1 548 ? 7.810 8.416 12.219 1.00 73.56 548 SER A O 1
ATOM 4005 N N . ILE A 1 549 ? 5.658 7.915 11.922 1.00 71.88 549 ILE A N 1
ATOM 4006 C CA . ILE A 1 549 ? 5.126 9.257 12.139 1.00 71.88 549 ILE A CA 1
ATOM 4007 C C . ILE A 1 549 ? 3.991 9.145 13.154 1.00 71.88 549 ILE A C 1
ATOM 4009 O O . ILE A 1 549 ? 3.077 8.363 12.980 1.00 71.88 549 ILE A O 1
ATOM 4013 N N . GLY A 1 550 ? 4.019 9.960 14.207 1.00 84.50 550 GLY A N 1
ATOM 4014 C CA . GLY A 1 550 ? 2.813 10.182 14.995 1.00 84.50 550 GLY A CA 1
ATOM 4015 C C . GLY A 1 550 ? 2.275 8.945 15.706 1.00 84.50 550 GLY A C 1
ATOM 4016 O O . GLY A 1 550 ? 2.950 8.388 16.576 1.00 84.50 550 GLY A O 1
ATOM 4017 N N . VAL A 1 551 ? 1.027 8.599 15.386 1.00 89.00 551 VAL A N 1
ATOM 4018 C CA . VAL A 1 551 ? 0.173 7.663 16.118 1.00 89.00 551 VAL A CA 1
ATOM 4019 C C . VAL A 1 551 ? -0.379 6.562 15.213 1.00 89.00 551 VAL A C 1
ATOM 4021 O O . VAL A 1 551 ? -0.599 6.755 14.027 1.00 89.00 551 VAL A O 1
ATOM 4024 N N . ALA A 1 552 ? -0.740 5.423 15.798 1.00 89.81 552 ALA A N 1
ATOM 4025 C CA . ALA A 1 552 ? -1.545 4.418 15.108 1.00 89.81 552 ALA A CA 1
ATOM 4026 C C . ALA A 1 552 ? -3.031 4.572 15.458 1.00 89.81 552 ALA A C 1
ATOM 4028 O O . ALA A 1 552 ? -3.383 4.807 16.618 1.00 89.81 552 ALA A O 1
ATOM 4029 N N . GLY A 1 553 ? -3.912 4.410 14.468 1.00 94.06 553 GLY A N 1
ATOM 4030 C CA . GLY A 1 553 ? -5.355 4.347 14.692 1.00 94.06 553 GLY A CA 1
ATOM 4031 C C . GLY A 1 553 ? -5.800 2.985 15.222 1.00 94.06 553 GLY A C 1
ATOM 4032 O O . GLY A 1 553 ? -5.116 1.978 15.049 1.00 94.06 553 GLY A O 1
ATOM 4033 N N . VAL A 1 554 ? -6.988 2.929 15.827 1.00 95.88 554 VAL A N 1
ATOM 4034 C CA . VAL A 1 554 ? -7.544 1.684 16.383 1.00 95.88 554 VAL A CA 1
ATOM 4035 C C . VAL A 1 554 ? -7.689 0.594 15.318 1.00 95.88 554 VAL A C 1
ATOM 4037 O O . VAL A 1 554 ? -7.427 -0.577 15.587 1.00 95.88 554 VAL A O 1
ATOM 4040 N N . ALA A 1 555 ? -8.066 0.957 14.094 1.00 93.81 555 ALA A N 1
ATOM 4041 C CA . ALA A 1 555 ? -8.242 0.010 13.000 1.00 93.81 555 ALA A CA 1
ATOM 4042 C C . ALA A 1 555 ? -6.935 -0.379 12.281 1.00 93.81 555 ALA A C 1
ATOM 4044 O O . ALA A 1 555 ? -6.980 -0.855 11.146 1.00 93.81 555 ALA A O 1
ATOM 4045 N N . TRP A 1 556 ? -5.771 -0.168 12.904 1.00 87.69 556 TRP A N 1
ATOM 4046 C CA . TRP A 1 556 ? -4.485 -0.564 12.332 1.00 87.69 556 TRP A CA 1
ATOM 4047 C C . TRP A 1 556 ? -4.447 -2.058 11.971 1.00 87.69 556 TRP A C 1
ATOM 4049 O O . TRP A 1 556 ? -5.005 -2.908 12.662 1.00 87.69 556 TRP A O 1
ATOM 4059 N N . GLY A 1 557 ? -3.831 -2.364 10.828 1.00 73.44 557 GLY A N 1
ATOM 4060 C CA . GLY A 1 557 ? -3.861 -3.686 10.195 1.00 73.44 557 GLY A CA 1
ATOM 4061 C C . GLY A 1 557 ? -5.097 -3.937 9.320 1.00 73.44 557 GLY A C 1
ATOM 4062 O O . GLY A 1 557 ? -5.001 -4.696 8.358 1.00 73.44 557 GLY A O 1
ATOM 4063 N N . GLY A 1 558 ? -6.226 -3.271 9.588 1.00 78.69 558 GLY A N 1
ATOM 4064 C CA . GLY A 1 558 ? -7.453 -3.345 8.791 1.00 78.69 558 GLY A CA 1
ATOM 4065 C C . GLY A 1 558 ? -7.366 -2.627 7.442 1.00 78.69 558 GLY A C 1
ATOM 4066 O O . GLY A 1 558 ? -6.664 -1.622 7.319 1.00 78.69 558 GLY A O 1
ATOM 4067 N N . SER A 1 559 ? -8.128 -3.081 6.436 1.00 85.00 559 SER A N 1
ATOM 4068 C CA . SER A 1 559 ? -8.313 -2.284 5.213 1.00 85.00 559 SER A CA 1
ATOM 4069 C C . SER A 1 559 ? -9.423 -1.259 5.441 1.00 85.00 559 SER A C 1
ATOM 4071 O O . SER A 1 559 ? -10.599 -1.533 5.212 1.00 85.00 559 SER A O 1
ATOM 4073 N N . VAL A 1 560 ? -9.064 -0.083 5.966 1.00 90.69 560 VAL A N 1
ATOM 4074 C CA . VAL A 1 560 ? -10.027 0.968 6.337 1.00 90.69 560 VAL A CA 1
ATOM 4075 C C . VAL A 1 560 ? -9.799 2.246 5.539 1.00 90.69 560 VAL A C 1
ATOM 4077 O O . VAL A 1 560 ? -8.670 2.719 5.400 1.00 90.69 560 VAL A O 1
ATOM 4080 N N . LYS A 1 561 ? -10.893 2.824 5.030 1.00 93.38 561 LYS A N 1
ATOM 4081 C CA . LYS A 1 561 ? -10.911 4.128 4.362 1.00 93.38 561 LYS A CA 1
ATOM 4082 C C . LYS A 1 561 ? -11.769 5.138 5.115 1.00 93.38 561 LYS A C 1
ATOM 4084 O O . LYS A 1 561 ? -12.921 4.872 5.440 1.00 93.38 561 LYS A O 1
ATOM 4089 N N . LEU A 1 562 ? -11.204 6.315 5.354 1.00 95.94 562 LEU A N 1
ATOM 4090 C CA . LEU A 1 562 ? -11.832 7.447 6.021 1.00 95.94 562 LEU A CA 1
ATOM 4091 C C . LEU A 1 562 ? -12.510 8.352 4.996 1.00 95.94 562 LEU A C 1
ATOM 4093 O O . LEU A 1 562 ? -11.897 8.774 4.015 1.00 95.94 562 LEU A O 1
ATOM 4097 N N . LEU A 1 563 ? -13.773 8.674 5.245 1.00 94.19 563 LEU A N 1
ATOM 4098 C CA . LEU A 1 563 ? -14.557 9.613 4.457 1.00 94.19 563 LEU A CA 1
ATOM 4099 C C . LEU A 1 563 ? -14.980 10.774 5.361 1.00 94.19 563 LEU A C 1
ATOM 4101 O O . LEU A 1 563 ? -15.635 10.560 6.376 1.00 94.19 563 LEU A O 1
ATOM 4105 N N . GLY A 1 564 ? -14.594 12.004 5.029 1.00 94.25 564 GLY A N 1
ATOM 4106 C CA . GLY A 1 564 ? -14.945 13.166 5.849 1.00 94.25 564 GLY A CA 1
ATOM 4107 C C . GLY A 1 564 ? -16.317 13.724 5.488 1.00 94.25 564 GLY A C 1
ATOM 4108 O O . GLY A 1 564 ? -16.603 13.932 4.311 1.00 94.25 564 GLY A O 1
ATOM 4109 N N . CYS A 1 565 ? -17.152 14.036 6.476 1.00 94.50 565 CYS A N 1
ATOM 4110 C CA . CYS A 1 565 ? -18.331 14.861 6.259 1.00 94.50 565 CYS A CA 1
ATOM 4111 C C . CYS A 1 565 ? -18.421 15.994 7.278 1.00 94.50 565 CYS A C 1
ATOM 4113 O O . CYS A 1 565 ? -18.630 15.772 8.470 1.00 94.50 565 CYS A O 1
ATOM 4115 N N . ARG A 1 566 ? -18.263 17.229 6.801 1.00 94.00 566 ARG A N 1
ATOM 4116 C CA . ARG A 1 566 ? -18.334 18.423 7.636 1.00 94.00 566 ARG A CA 1
ATOM 4117 C C . ARG A 1 566 ? -19.792 18.828 7.833 1.00 94.00 566 ARG A C 1
ATOM 4119 O O . ARG A 1 566 ? -20.440 19.305 6.901 1.00 94.00 566 ARG A O 1
ATOM 4126 N N . ALA A 1 567 ? -20.285 18.637 9.052 1.00 90.31 567 ALA A N 1
ATOM 4127 C CA . ALA A 1 567 ? -21.633 18.998 9.487 1.00 90.31 567 ALA A CA 1
ATOM 4128 C C . ALA A 1 567 ? -21.650 19.918 10.715 1.00 90.31 567 ALA A C 1
ATOM 4130 O O . ALA A 1 567 ? -22.694 20.495 11.015 1.00 90.31 567 ALA A O 1
ATOM 4131 N N . THR A 1 568 ? -20.531 20.060 11.430 1.00 83.38 568 THR A N 1
ATOM 4132 C CA . THR A 1 568 ? -20.405 20.971 12.578 1.00 83.38 568 THR A CA 1
ATOM 4133 C C . THR A 1 568 ? -19.758 22.304 12.156 1.00 83.38 568 THR A C 1
ATOM 4135 O O . THR A 1 568 ? -19.560 22.565 10.967 1.00 83.38 568 THR A O 1
ATOM 4138 N N . ASP A 1 569 ? -19.500 23.205 13.112 1.00 77.75 569 ASP A N 1
ATOM 4139 C CA . ASP A 1 569 ? -18.943 24.551 12.879 1.00 77.75 569 ASP A CA 1
ATOM 4140 C C . ASP A 1 569 ? -19.803 25.449 11.975 1.00 77.75 569 ASP A C 1
ATOM 4142 O O . ASP A 1 569 ? -19.360 25.963 10.941 1.00 77.75 569 ASP A O 1
ATOM 4146 N N . GLY A 1 570 ? -21.057 25.640 12.396 1.00 74.56 570 GLY A N 1
ATOM 4147 C CA . GLY A 1 570 ? -22.059 26.457 11.703 1.00 74.56 570 GLY A CA 1
ATOM 4148 C C . GLY A 1 570 ? -23.095 25.654 10.913 1.00 74.56 570 GLY A C 1
ATOM 4149 O O . GLY A 1 570 ? -23.933 26.257 10.247 1.00 74.56 570 GLY A O 1
ATOM 4150 N N . GLY A 1 571 ? -23.047 24.322 10.980 1.00 81.50 571 GLY A N 1
ATOM 4151 C CA . GLY A 1 571 ? -24.048 23.449 10.374 1.00 81.50 571 GLY A CA 1
ATOM 4152 C C . GLY A 1 571 ? -25.302 23.246 11.221 1.00 81.50 571 GLY A C 1
ATOM 4153 O O . GLY A 1 571 ? -25.346 23.517 12.422 1.00 81.50 571 GLY A O 1
ATOM 4154 N N . THR A 1 572 ? -26.347 22.769 10.557 1.00 86.81 572 THR A N 1
ATOM 4155 C CA . THR A 1 572 ? -27.658 22.461 11.128 1.00 86.81 572 THR A CA 1
ATOM 4156 C C . THR A 1 572 ? -27.899 20.954 11.168 1.00 86.81 572 THR A C 1
ATOM 4158 O O . THR A 1 572 ? -27.209 20.168 10.518 1.00 86.81 572 THR A O 1
ATOM 4161 N N . PHE A 1 573 ? -28.967 20.527 11.842 1.00 86.44 573 PHE A N 1
ATOM 4162 C CA . PHE A 1 573 ? -29.424 19.139 11.759 1.00 86.44 573 PHE A CA 1
ATOM 4163 C C . PHE A 1 573 ? -29.692 18.654 10.332 1.00 86.44 573 PHE A C 1
ATOM 4165 O O . PHE A 1 573 ? -29.512 17.474 10.045 1.00 86.44 573 PHE A O 1
ATOM 4172 N N . SER A 1 574 ? -30.133 19.547 9.444 1.00 86.50 574 SER A N 1
ATOM 4173 C CA . SER A 1 574 ? -30.365 19.207 8.040 1.00 86.50 574 SER A CA 1
ATOM 4174 C C . SER A 1 574 ? -29.053 18.928 7.311 1.00 86.50 574 SER A C 1
ATOM 4176 O O . SER A 1 574 ? -29.025 18.102 6.405 1.00 86.50 574 SER A O 1
ATOM 4178 N N . ASP A 1 575 ? -27.963 19.580 7.715 1.00 90.19 575 ASP A N 1
ATOM 4179 C CA . ASP A 1 575 ? -26.634 19.360 7.145 1.00 90.19 575 ASP A CA 1
ATOM 4180 C C . ASP A 1 575 ? -26.040 18.046 7.658 1.00 90.19 575 ASP A C 1
ATOM 4182 O O . ASP A 1 575 ? -25.540 17.250 6.868 1.00 90.19 575 ASP A O 1
ATOM 4186 N N . ALA A 1 576 ? -26.211 17.744 8.947 1.00 91.00 576 ALA A N 1
ATOM 4187 C CA . ALA A 1 576 ? -25.877 16.432 9.497 1.00 91.00 576 ALA A CA 1
ATOM 4188 C C . ALA A 1 576 ? -26.691 15.297 8.842 1.00 91.00 576 ALA A C 1
ATOM 4190 O O . ALA A 1 576 ? -26.127 14.260 8.501 1.00 91.00 576 ALA A O 1
ATOM 4191 N N . ALA A 1 577 ? -27.990 15.496 8.589 1.00 91.94 577 ALA A N 1
ATOM 4192 C CA . ALA A 1 577 ? -28.823 14.509 7.894 1.00 91.94 577 ALA A CA 1
ATOM 4193 C C . ALA A 1 577 ? -28.348 14.285 6.454 1.00 91.94 577 ALA A C 1
ATOM 4195 O O . ALA A 1 577 ? -28.265 13.150 5.985 1.00 91.94 577 ALA A O 1
ATOM 4196 N N . ARG A 1 578 ? -27.956 15.368 5.777 1.00 93.00 578 ARG A N 1
ATOM 4197 C CA . ARG A 1 578 ? -27.362 15.308 4.442 1.00 93.00 578 ARG A CA 1
ATOM 4198 C C . ARG A 1 578 ? -26.026 14.575 4.451 1.00 93.00 578 ARG A C 1
ATOM 4200 O O . ARG A 1 578 ? -25.767 13.812 3.528 1.00 93.00 578 ARG A O 1
ATOM 4207 N N . CYS A 1 579 ? -25.214 14.753 5.493 1.00 94.56 579 CYS A N 1
ATOM 4208 C CA . CYS A 1 579 ? -24.006 13.961 5.690 1.00 94.56 579 CYS A CA 1
ATOM 4209 C C . CYS A 1 579 ? -24.320 12.471 5.808 1.00 94.56 579 CYS A C 1
ATOM 4211 O O . CYS A 1 579 ? -23.712 11.689 5.089 1.00 94.56 579 CYS A O 1
ATOM 4213 N N . VAL A 1 580 ? -25.294 12.076 6.635 1.00 95.31 580 VAL A N 1
ATOM 4214 C CA . VAL A 1 580 ? -25.687 10.663 6.784 1.00 95.31 580 VAL A CA 1
ATOM 4215 C C . VAL A 1 580 ? -26.088 10.054 5.438 1.00 95.31 580 VAL A C 1
ATOM 4217 O O . VAL A 1 580 ? -25.534 9.034 5.032 1.00 95.31 580 VAL A O 1
ATOM 4220 N N . GLN A 1 581 ? -26.984 10.722 4.708 1.00 94.12 581 GLN A N 1
ATOM 4221 C CA . GLN A 1 581 ? -27.433 10.270 3.387 1.00 94.12 581 GLN A CA 1
ATOM 4222 C C . GLN A 1 581 ? -26.277 10.191 2.386 1.00 94.12 581 GLN A C 1
ATOM 4224 O O . GLN A 1 581 ? -26.146 9.217 1.647 1.00 94.12 581 GLN A O 1
ATOM 4229 N N . TRP A 1 582 ? -25.414 11.207 2.368 1.00 94.00 582 TRP A N 1
ATOM 4230 C CA . TRP A 1 582 ? -24.272 11.252 1.466 1.00 94.00 582 TRP A CA 1
ATOM 4231 C C . TRP A 1 582 ? -23.249 10.151 1.775 1.00 94.00 582 TRP A C 1
ATOM 4233 O O . TRP A 1 582 ? -22.789 9.486 0.848 1.00 94.00 582 TRP A O 1
ATOM 4243 N N . CYS A 1 583 ? -22.939 9.908 3.054 1.00 94.88 583 CYS A N 1
ATOM 4244 C CA . CYS A 1 583 ? -22.070 8.816 3.495 1.00 94.88 583 CYS A CA 1
ATOM 4245 C C . CYS A 1 583 ? -22.618 7.455 3.032 1.00 94.88 583 CYS A C 1
ATOM 4247 O O . CYS A 1 583 ? -21.869 6.674 2.443 1.00 94.88 583 CYS A O 1
ATOM 4249 N N . GLY A 1 584 ? -23.919 7.197 3.225 1.00 92.69 584 GLY A N 1
ATOM 4250 C CA . GLY A 1 584 ? -24.580 5.975 2.745 1.00 92.69 584 GLY A CA 1
ATOM 4251 C C . GLY A 1 584 ? -24.457 5.801 1.228 1.00 92.69 584 GLY A C 1
ATOM 4252 O O . GLY A 1 584 ? -23.991 4.768 0.755 1.00 92.69 584 GLY A O 1
ATOM 4253 N N . GLN A 1 585 ? -24.717 6.862 0.455 1.00 90.88 585 GLN A N 1
ATOM 4254 C CA . GLN A 1 585 ? -24.533 6.865 -1.006 1.00 90.88 585 GLN A CA 1
ATOM 4255 C C . GLN A 1 585 ? -23.084 6.610 -1.449 1.00 90.88 585 GLN A C 1
ATOM 4257 O O . GLN A 1 585 ? -22.853 6.156 -2.570 1.00 90.88 585 GLN A O 1
ATOM 4262 N N . GLN A 1 586 ? -22.096 6.921 -0.604 1.00 91.38 586 GLN A N 1
ATOM 4263 C CA . GLN A 1 586 ? -20.689 6.626 -0.880 1.00 91.38 586 GLN A CA 1
ATOM 4264 C C . GLN A 1 586 ? -20.268 5.210 -0.461 1.00 91.38 586 GLN A C 1
ATOM 4266 O O . GLN A 1 586 ? -19.107 4.859 -0.668 1.00 91.38 586 GLN A O 1
ATOM 4271 N N . GLY A 1 587 ? -21.180 4.398 0.080 1.00 91.75 587 GLY A N 1
ATOM 4272 C CA . GLY A 1 587 ? -20.886 3.047 0.555 1.00 91.75 587 GLY A CA 1
ATOM 4273 C C . GLY A 1 587 ? -20.192 3.027 1.920 1.00 91.75 587 GLY A C 1
ATOM 4274 O O . GLY A 1 587 ? -19.397 2.125 2.194 1.00 91.75 587 GLY A O 1
ATOM 4275 N N . ALA A 1 588 ? -20.437 4.033 2.771 1.00 95.88 588 ALA A N 1
ATOM 4276 C CA . ALA A 1 588 ? -19.999 3.984 4.161 1.00 95.88 588 ALA A CA 1
ATOM 4277 C C . ALA A 1 588 ? -20.617 2.759 4.848 1.00 95.88 588 ALA A C 1
ATOM 4279 O O . ALA A 1 588 ? -21.826 2.556 4.802 1.00 95.88 588 ALA A O 1
ATOM 4280 N N . HIS A 1 589 ? -19.764 1.952 5.472 1.00 97.81 589 HIS A N 1
ATOM 4281 C CA . HIS A 1 589 ? -20.187 0.830 6.307 1.00 97.81 589 HIS A CA 1
ATOM 4282 C C . HIS A 1 589 ? -20.499 1.333 7.717 1.00 97.81 589 HIS A C 1
ATOM 4284 O O . HIS A 1 589 ? -21.437 0.882 8.372 1.00 97.81 589 HIS A O 1
ATOM 4290 N N . ILE A 1 590 ? -19.708 2.306 8.183 1.00 98.50 590 ILE A N 1
ATOM 4291 C CA . ILE A 1 590 ? -19.792 2.873 9.524 1.00 98.50 590 ILE A CA 1
ATOM 4292 C C . ILE A 1 590 ? -19.926 4.392 9.417 1.00 98.50 590 ILE A C 1
ATOM 4294 O O . ILE A 1 590 ? -19.130 5.039 8.740 1.00 98.50 590 ILE A O 1
ATOM 4298 N N . ILE A 1 591 ? -20.895 4.966 10.128 1.00 97.81 591 ILE A N 1
ATOM 4299 C CA . ILE A 1 591 ? -20.975 6.405 10.389 1.00 97.81 591 ILE A CA 1
ATOM 4300 C C . ILE A 1 591 ? -20.531 6.666 11.831 1.00 97.81 591 ILE A C 1
ATOM 4302 O O . ILE A 1 591 ? -21.058 6.083 12.777 1.00 97.81 591 ILE A O 1
ATOM 4306 N N . SER A 1 592 ? -19.558 7.561 11.976 1.00 97.50 592 SER A N 1
ATOM 4307 C CA . SER A 1 592 ? -18.937 7.993 13.227 1.00 97.50 592 SER A CA 1
ATOM 4308 C C . SER A 1 592 ? -19.414 9.410 13.554 1.00 97.50 592 SER A C 1
ATOM 4310 O O . SER A 1 592 ? -19.092 10.343 12.818 1.00 97.50 592 SER A O 1
ATOM 4312 N N . ILE A 1 593 ? -20.182 9.572 14.636 1.00 94.88 593 ILE A N 1
ATOM 4313 C CA . ILE A 1 593 ? -20.714 10.865 15.100 1.00 94.88 593 ILE A CA 1
ATOM 4314 C C . ILE A 1 593 ? -20.153 11.163 16.494 1.00 94.88 593 ILE A C 1
ATOM 4316 O O . ILE A 1 593 ? -20.579 10.595 17.500 1.00 94.88 593 ILE A O 1
ATOM 4320 N N . SER A 1 594 ? -19.194 12.079 16.554 1.00 88.19 594 SER A N 1
ATOM 4321 C CA . SER A 1 594 ? -18.418 12.416 17.757 1.00 88.19 594 SER A CA 1
ATOM 4322 C C . SER A 1 594 ? -19.078 13.473 18.659 1.00 88.19 594 SER A C 1
ATOM 4324 O O . SER A 1 594 ? -18.528 13.830 19.703 1.00 88.19 594 SER A O 1
ATOM 4326 N N . TRP A 1 595 ? -20.251 13.977 18.268 1.00 85.31 595 TRP A N 1
ATOM 4327 C CA . TRP A 1 595 ? -20.982 15.061 18.925 1.00 85.31 595 TRP A CA 1
ATOM 4328 C C . TRP A 1 595 ? -22.419 14.658 19.273 1.00 85.31 595 TRP A C 1
ATOM 4330 O O . TRP A 1 595 ? -22.963 13.666 18.791 1.00 85.31 595 TRP A O 1
ATOM 4340 N N . ASN A 1 596 ? -23.035 15.449 20.145 1.00 77.31 596 ASN A N 1
ATOM 4341 C CA . ASN A 1 596 ? -24.380 15.253 20.683 1.00 77.31 596 ASN A CA 1
ATOM 4342 C C . ASN A 1 596 ? -24.931 16.596 21.163 1.00 77.31 596 ASN A C 1
ATOM 4344 O O . ASN A 1 596 ? -24.165 17.525 21.419 1.00 77.31 596 ASN A O 1
ATOM 4348 N N . ILE A 1 597 ? -26.255 16.683 21.275 1.00 68.31 597 ILE A N 1
ATOM 4349 C CA . ILE A 1 597 ? -26.976 17.849 21.785 1.00 68.31 597 ILE A CA 1
ATOM 4350 C C . ILE A 1 597 ? -28.277 17.437 22.484 1.00 68.31 597 ILE A C 1
ATOM 4352 O O . ILE A 1 597 ? -28.808 16.351 22.280 1.00 68.31 597 ILE A O 1
ATOM 4356 N N . GLU A 1 598 ? -28.829 18.331 23.300 1.00 66.75 598 GLU A N 1
ATOM 4357 C CA . GLU A 1 598 ? -30.034 18.085 24.114 1.00 66.75 598 GLU A CA 1
ATOM 4358 C C . GLU A 1 598 ? -31.352 18.126 23.314 1.00 66.75 598 GLU A C 1
ATOM 4360 O O . GLU A 1 598 ? -32.433 17.964 23.871 1.00 66.75 598 GLU A O 1
ATOM 4365 N N . SER A 1 599 ? -31.299 18.380 22.003 1.00 68.88 599 SER A N 1
ATOM 4366 C CA . SER A 1 599 ? -32.484 18.567 21.154 1.00 68.88 599 SER A CA 1
ATOM 4367 C C . SER A 1 599 ? -32.605 17.478 20.091 1.00 68.88 599 SER A C 1
ATOM 4369 O O . SER A 1 599 ? -31.624 17.128 19.441 1.00 68.88 599 SER A O 1
ATOM 4371 N N . SER A 1 600 ? -33.823 16.980 19.872 1.00 72.56 600 SER A N 1
ATOM 4372 C CA . SER A 1 600 ? -34.130 16.005 18.817 1.00 72.56 600 SER A CA 1
ATOM 4373 C C . SER A 1 600 ? -34.313 16.656 17.446 1.00 72.56 600 SER A C 1
ATOM 4375 O O . SER A 1 600 ? -34.798 17.786 17.355 1.00 72.56 600 SER A O 1
ATOM 4377 N N . SER A 1 601 ? -34.053 15.906 16.372 1.00 83.31 601 SER A N 1
ATOM 4378 C CA . SER A 1 601 ? -34.339 16.329 14.998 1.00 83.31 601 SER A CA 1
ATOM 4379 C C . SER A 1 601 ? -35.019 15.231 14.196 1.00 83.31 601 SER A C 1
ATOM 4381 O O . SER A 1 601 ? -34.420 14.196 13.914 1.00 83.31 601 SER A O 1
ATOM 4383 N N . PHE A 1 602 ? -36.234 15.513 13.722 1.00 83.62 602 PHE A N 1
ATOM 4384 C CA . PHE A 1 602 ? -36.967 14.595 12.853 1.00 83.62 602 PHE A CA 1
ATOM 4385 C C . PHE A 1 602 ? -36.193 14.260 11.568 1.00 83.62 602 PHE A C 1
ATOM 4387 O O . PHE A 1 602 ? -36.157 13.106 11.157 1.00 83.62 602 PHE A O 1
ATOM 4394 N N . VAL A 1 603 ? -35.559 15.252 10.932 1.00 84.31 603 VAL A N 1
ATOM 4395 C CA . VAL A 1 603 ? -34.878 15.066 9.635 1.00 84.31 603 VAL A CA 1
ATOM 4396 C C . VAL A 1 603 ? -33.657 14.159 9.779 1.00 84.31 603 VAL A C 1
ATOM 4398 O O . VAL A 1 603 ? -33.431 13.278 8.954 1.00 84.31 603 VAL A O 1
ATOM 4401 N N . LEU A 1 604 ? -32.890 14.347 10.850 1.00 87.50 604 LEU A N 1
ATOM 4402 C CA . LEU A 1 604 ? -31.709 13.536 11.109 1.00 87.50 604 LEU A CA 1
ATOM 4403 C C . LEU A 1 604 ? -32.079 12.148 11.642 1.00 87.50 604 LEU A C 1
ATOM 4405 O O . LEU A 1 604 ? -31.456 11.167 11.247 1.00 87.50 604 LEU A O 1
ATOM 4409 N N . ASP A 1 605 ? -33.147 12.036 12.437 1.00 87.62 605 ASP A N 1
ATOM 4410 C CA . ASP A 1 605 ? -33.690 10.738 12.841 1.00 87.62 605 ASP A CA 1
ATOM 4411 C C . ASP A 1 605 ? -34.110 9.889 11.637 1.00 87.62 605 ASP A C 1
ATOM 4413 O O . ASP A 1 605 ? -33.861 8.685 11.626 1.00 87.62 605 ASP A O 1
ATOM 4417 N N . GLN A 1 606 ? -34.747 10.492 10.626 1.00 88.25 606 GLN A N 1
ATOM 4418 C CA . GLN A 1 606 ? -35.119 9.775 9.402 1.00 88.25 606 GLN A CA 1
ATOM 4419 C C . GLN A 1 606 ? -33.887 9.315 8.624 1.00 88.25 606 GLN A C 1
ATOM 4421 O O . GLN A 1 606 ? -33.809 8.142 8.277 1.00 88.25 606 GLN A O 1
ATOM 4426 N N . ALA A 1 607 ? -32.890 10.184 8.435 1.00 92.75 607 ALA A N 1
ATOM 4427 C CA . ALA A 1 607 ? -31.658 9.809 7.742 1.00 92.75 607 ALA A CA 1
ATOM 4428 C C . ALA A 1 607 ? -30.920 8.652 8.446 1.00 92.75 607 ALA A C 1
ATOM 4430 O O . ALA A 1 607 ? -30.452 7.724 7.791 1.00 92.75 607 ALA A O 1
ATOM 4431 N N . LEU A 1 608 ? -30.852 8.667 9.783 1.00 93.25 608 LEU A N 1
ATOM 4432 C CA . LEU A 1 608 ? -30.243 7.582 10.561 1.00 93.25 608 LEU A CA 1
ATOM 4433 C C . LEU A 1 608 ? -31.040 6.274 10.461 1.00 93.25 608 LEU A C 1
ATOM 4435 O O . LEU A 1 608 ? -30.443 5.210 10.331 1.00 93.25 608 LEU A O 1
ATOM 4439 N N . LYS A 1 609 ? -32.379 6.338 10.487 1.00 92.44 609 LYS A N 1
ATOM 4440 C CA . LYS A 1 609 ? -33.250 5.164 10.286 1.00 92.44 609 LYS A CA 1
ATOM 4441 C C . LYS A 1 609 ? -33.092 4.561 8.892 1.00 92.44 609 LYS A C 1
ATOM 4443 O O . LYS A 1 609 ? -33.105 3.342 8.755 1.00 92.44 609 LYS A O 1
ATOM 4448 N N . GLU A 1 610 ? -32.973 5.400 7.867 1.00 91.62 610 GLU A N 1
ATOM 4449 C CA . GLU A 1 610 ? -32.734 4.962 6.489 1.00 91.62 610 GLU A CA 1
ATOM 4450 C C . GLU A 1 610 ? -31.381 4.252 6.373 1.00 91.62 610 GLU A C 1
ATOM 4452 O O . GLU A 1 610 ? -31.329 3.131 5.877 1.00 91.62 610 GLU A O 1
ATOM 4457 N N . TYR A 1 611 ? -30.321 4.841 6.929 1.00 95.19 611 TYR A N 1
ATOM 4458 C CA . TYR A 1 611 ? -28.983 4.249 6.920 1.00 95.19 611 TYR A CA 1
ATOM 4459 C C . TYR A 1 611 ? -28.898 2.917 7.696 1.00 95.19 611 TYR A C 1
ATOM 4461 O O . TYR A 1 611 ? -28.293 1.958 7.218 1.00 95.19 611 TYR A O 1
ATOM 4469 N N . ASP A 1 612 ? -29.550 2.814 8.861 1.00 94.25 612 ASP A N 1
ATOM 4470 C CA . ASP A 1 612 ? -29.657 1.551 9.616 1.00 94.25 612 ASP A CA 1
ATOM 4471 C C . ASP A 1 612 ? -30.402 0.472 8.814 1.00 94.25 612 ASP A C 1
ATOM 4473 O O . ASP A 1 612 ? -29.964 -0.677 8.754 1.00 94.25 612 ASP A O 1
ATOM 4477 N N . LYS A 1 613 ? -31.478 0.850 8.113 1.00 91.94 613 LYS A N 1
ATOM 4478 C CA . LYS A 1 613 ? -32.233 -0.059 7.240 1.00 91.94 613 LYS A CA 1
ATOM 4479 C C . LYS A 1 613 ? -31.419 -0.538 6.033 1.00 91.94 613 LYS A C 1
ATOM 4481 O O . LYS A 1 613 ? -31.634 -1.657 5.570 1.00 91.94 613 LYS A O 1
ATOM 4486 N N . GLU A 1 614 ? -30.502 0.283 5.530 1.00 91.31 614 GLU A N 1
ATOM 4487 C CA . GLU A 1 614 ? -29.547 -0.081 4.474 1.00 91.31 614 GLU A CA 1
ATOM 4488 C C . GLU A 1 614 ? -28.409 -0.987 4.980 1.00 91.31 614 GLU A C 1
ATOM 4490 O O . GLU A 1 614 ? -27.611 -1.479 4.184 1.00 91.31 614 GLU A O 1
ATOM 4495 N N . GLY A 1 615 ? -28.370 -1.278 6.285 1.00 93.06 615 GLY A N 1
ATOM 4496 C CA . GLY A 1 615 ? -27.415 -2.199 6.898 1.00 93.06 615 GLY A CA 1
ATOM 4497 C C . GLY A 1 615 ? -26.136 -1.532 7.396 1.00 93.06 615 GLY A C 1
ATOM 4498 O O . GLY A 1 615 ? -25.173 -2.240 7.685 1.00 93.06 615 GLY A O 1
ATOM 4499 N N . GLY A 1 616 ? -26.111 -0.201 7.502 1.00 95.75 616 GLY A N 1
ATOM 4500 C CA . GLY A 1 616 ? -24.979 0.549 8.035 1.00 95.75 616 GLY A CA 1
ATOM 4501 C C . GLY A 1 616 ? -24.921 0.551 9.567 1.00 95.75 616 GLY A C 1
ATOM 4502 O O . GLY A 1 616 ? -25.944 0.540 10.251 1.00 95.75 616 GLY A O 1
ATOM 4503 N N . LEU A 1 617 ? -23.708 0.597 10.124 1.00 98.44 617 LEU A N 1
ATOM 4504 C CA . LEU A 1 617 ? -23.472 0.742 11.564 1.00 98.44 617 LEU A CA 1
ATOM 4505 C C . LEU A 1 617 ? -23.315 2.218 11.942 1.00 98.44 617 LEU A C 1
ATOM 4507 O O . LEU A 1 617 ? -22.574 2.959 11.296 1.00 98.44 617 LEU A O 1
ATOM 4511 N N . ILE A 1 618 ? -23.961 2.641 13.023 1.00 98.06 618 ILE A N 1
ATOM 4512 C CA . ILE A 1 618 ? -23.893 4.012 13.534 1.00 98.06 618 ILE A CA 1
ATOM 4513 C C . ILE A 1 618 ? -23.203 3.982 14.898 1.00 98.06 618 ILE A C 1
ATOM 4515 O O . ILE A 1 618 ? -23.647 3.274 15.795 1.00 98.06 618 ILE A O 1
ATOM 4519 N N . VAL A 1 619 ? -22.136 4.757 15.088 1.00 97.81 619 VAL A N 1
ATOM 4520 C CA . VAL A 1 619 ? -21.417 4.847 16.369 1.00 97.81 619 VAL A CA 1
ATOM 4521 C C . VAL A 1 619 ? -21.439 6.296 16.848 1.00 97.81 619 VAL A C 1
ATOM 4523 O O . VAL A 1 619 ? -21.006 7.196 16.127 1.00 97.81 619 VAL A O 1
ATOM 4526 N N . VAL A 1 620 ? -21.958 6.526 18.056 1.00 94.06 620 VAL A N 1
ATOM 4527 C CA . VAL A 1 620 ? -22.275 7.865 18.577 1.00 94.06 620 VAL A CA 1
ATOM 4528 C C . VAL A 1 620 ? -21.700 8.063 19.978 1.00 94.06 620 VAL A C 1
ATOM 4530 O O . VAL A 1 620 ? -21.790 7.171 20.819 1.00 94.06 620 VAL A O 1
ATOM 4533 N N . GLY A 1 621 ? -21.126 9.237 20.251 1.00 90.56 621 GLY A N 1
ATOM 4534 C CA . GLY A 1 621 ? -20.732 9.638 21.606 1.00 90.56 621 GLY A CA 1
ATOM 4535 C C . GLY A 1 621 ? -21.921 10.205 22.386 1.00 90.56 621 GLY A C 1
ATOM 4536 O O . GLY A 1 621 ? -22.601 11.103 21.892 1.00 90.56 621 GLY A O 1
ATOM 4537 N N . SER A 1 622 ? -22.172 9.732 23.611 1.00 81.81 622 SER A N 1
ATOM 4538 C CA . SER A 1 622 ? -23.432 10.040 24.324 1.00 81.81 622 SER A CA 1
ATOM 4539 C C . SER A 1 622 ? -23.458 11.351 25.126 1.00 81.81 622 SER A C 1
ATOM 4541 O O . SER A 1 622 ? -24.482 11.660 25.732 1.00 81.81 622 SER A O 1
ATOM 4543 N N . GLY A 1 623 ? -22.379 12.139 25.139 1.00 83.69 623 GLY A N 1
ATOM 4544 C CA . GLY A 1 623 ? -22.360 13.495 25.713 1.00 83.69 623 GLY A CA 1
ATOM 4545 C C . GLY A 1 623 ? -21.461 13.710 26.912 1.00 83.69 623 GLY A C 1
ATOM 4546 O O . GLY A 1 623 ? -21.015 12.768 27.563 1.00 83.69 623 GLY A O 1
ATOM 4547 N N . ASN A 1 624 ? -21.134 14.985 27.137 1.00 87.00 624 ASN A N 1
ATOM 4548 C CA . ASN A 1 624 ? -20.118 15.434 28.090 1.00 87.00 624 ASN A CA 1
ATOM 4549 C C . ASN A 1 624 ? -20.712 16.331 29.202 1.00 87.00 624 ASN A C 1
ATOM 4551 O O . ASN A 1 624 ? -20.095 17.331 29.567 1.00 87.00 624 ASN A O 1
ATOM 4555 N N . SER A 1 625 ? -21.894 15.988 29.730 1.00 86.69 625 SER A N 1
ATOM 4556 C CA . SER A 1 625 ? -22.577 16.764 30.782 1.00 86.69 625 SER A CA 1
ATOM 4557 C C . SER A 1 625 ? -22.670 16.065 32.140 1.00 86.69 625 SER A C 1
ATOM 4559 O O . SER A 1 625 ? -23.195 16.644 33.088 1.00 86.69 625 SER A O 1
ATOM 4561 N N . GLY A 1 626 ? -22.158 14.840 32.270 1.00 87.38 626 GLY A N 1
ATOM 4562 C CA . GLY A 1 626 ? -22.176 14.087 33.526 1.00 87.38 626 GLY A CA 1
ATOM 4563 C C . GLY A 1 626 ? -23.583 13.695 33.987 1.00 87.38 626 GLY A C 1
ATOM 4564 O O . GLY A 1 626 ? -23.800 13.502 35.185 1.00 87.38 626 GLY A O 1
ATOM 4565 N N . VAL A 1 627 ? -24.548 13.614 33.065 1.00 86.69 627 VAL A N 1
ATOM 4566 C CA . VAL A 1 627 ? -25.954 13.338 33.390 1.00 86.69 627 VAL A CA 1
ATOM 4567 C C . VAL A 1 627 ? -26.342 11.886 33.129 1.00 86.69 627 VAL A C 1
ATOM 4569 O O . VAL A 1 627 ? -25.761 11.206 32.277 1.00 86.69 627 VAL A O 1
ATOM 4572 N N . ASP A 1 628 ? -27.359 11.433 33.863 1.00 87.31 628 ASP A N 1
ATOM 4573 C CA . ASP A 1 628 ? -28.031 10.163 33.612 1.00 87.31 628 ASP A CA 1
ATOM 4574 C C . ASP A 1 628 ? -28.988 10.305 32.427 1.00 87.31 628 ASP A C 1
ATOM 4576 O O . ASP A 1 628 ? -30.059 10.910 32.526 1.00 87.31 628 ASP A O 1
ATOM 4580 N N . THR A 1 629 ? -28.594 9.728 31.304 1.00 84.12 629 THR A N 1
ATOM 4581 C CA . THR A 1 629 ? -29.348 9.767 30.054 1.00 84.12 629 THR A CA 1
ATOM 4582 C C . THR A 1 629 ? -30.575 8.866 30.056 1.00 84.12 629 THR A C 1
ATOM 4584 O O . THR A 1 629 ? -31.426 9.045 29.196 1.00 84.12 629 THR A O 1
ATOM 4587 N N . ASP A 1 630 ? -30.744 7.969 31.036 1.00 83.69 630 ASP A N 1
ATOM 4588 C CA . ASP A 1 630 ? -32.014 7.253 31.202 1.00 83.69 630 ASP A CA 1
ATOM 4589 C C . ASP A 1 630 ? -33.117 8.192 31.725 1.00 83.69 630 ASP A C 1
ATOM 4591 O O . ASP A 1 630 ? -34.290 8.015 31.392 1.00 83.69 630 ASP A O 1
ATOM 4595 N N . SER A 1 631 ? -32.748 9.203 32.526 1.00 82.75 631 SER A N 1
ATOM 4596 C CA . SER A 1 631 ? -33.682 10.169 33.133 1.00 82.75 631 SER A CA 1
ATOM 4597 C C . SER A 1 631 ? -33.712 11.533 32.437 1.00 82.75 631 SER A C 1
ATOM 4599 O O . SER A 1 631 ? -34.704 12.254 32.541 1.00 82.75 631 SER A O 1
ATOM 4601 N N . THR A 1 632 ? -32.645 11.884 31.716 1.00 75.62 632 THR A N 1
ATOM 4602 C CA . THR A 1 632 ? -32.497 13.149 30.989 1.00 75.62 632 THR A CA 1
ATOM 4603 C C . THR A 1 632 ? -32.145 12.847 29.533 1.00 75.62 632 THR A C 1
ATOM 4605 O O . THR A 1 632 ? -30.983 12.560 29.250 1.00 75.62 632 THR A O 1
ATOM 4608 N N . PRO A 1 633 ? -33.102 12.899 28.591 1.00 65.44 633 PRO A N 1
ATOM 4609 C CA . PRO A 1 633 ? -32.834 12.501 27.214 1.00 65.44 633 PRO A CA 1
ATOM 4610 C C . PRO A 1 633 ? -31.756 13.345 26.531 1.00 65.44 633 PRO A C 1
ATOM 4612 O O . PRO A 1 633 ? -31.812 14.572 26.551 1.00 65.44 633 PRO A O 1
ATOM 4615 N N . TRP A 1 634 ? -30.792 12.675 25.895 1.00 65.88 634 TRP A N 1
ATOM 4616 C CA . TRP A 1 634 ? -29.725 13.280 25.086 1.00 65.88 634 TRP A CA 1
ATOM 4617 C C . TRP A 1 634 ? -29.755 12.718 23.662 1.00 65.88 634 TRP A C 1
ATOM 4619 O O . TRP A 1 634 ? -29.954 11.519 23.470 1.00 65.88 634 TRP A O 1
ATOM 4629 N N . TRP A 1 635 ? -29.568 13.569 22.649 1.00 61.28 635 TRP A N 1
ATOM 4630 C CA . TRP A 1 635 ? -29.677 13.214 21.230 1.00 61.28 635 TRP A CA 1
ATOM 4631 C C . TRP A 1 635 ? -28.283 13.227 20.557 1.00 61.28 635 TRP A C 1
ATOM 4633 O O . TRP A 1 635 ? -27.500 14.139 20.828 1.00 61.28 635 TRP A O 1
ATOM 4643 N N . PRO A 1 636 ? -27.916 12.238 19.711 1.00 51.62 636 PRO A N 1
ATOM 4644 C CA . PRO A 1 636 ? -28.760 11.195 19.102 1.00 51.62 636 PRO A CA 1
ATOM 4645 C C . PRO A 1 636 ? -29.211 10.049 20.022 1.00 51.62 636 PRO A C 1
ATOM 4647 O O . PRO A 1 636 ? -30.097 9.287 19.635 1.00 51.62 636 PRO A O 1
ATOM 4650 N N . GLY A 1 637 ? -28.658 9.940 21.233 1.00 49.91 637 GLY A N 1
ATOM 4651 C CA . GLY A 1 637 ? -28.734 8.756 22.105 1.00 49.91 637 GLY A CA 1
ATOM 4652 C C . GLY A 1 637 ? -30.100 8.327 22.673 1.00 49.91 637 GLY A C 1
ATOM 4653 O O . GLY A 1 637 ? -30.201 7.213 23.180 1.00 49.91 637 GLY A O 1
ATOM 4654 N N . GLN A 1 638 ? -31.181 9.116 22.588 1.00 42.62 638 GLN A N 1
ATOM 4655 C CA . GLN A 1 638 ? -32.491 8.685 23.110 1.00 42.62 638 GLN A CA 1
ATOM 4656 C C . GLN A 1 638 ? -33.688 9.359 22.421 1.00 42.62 638 GLN A C 1
ATOM 4658 O O . GLN A 1 638 ? -33.686 10.548 22.132 1.00 42.62 638 GLN A O 1
ATOM 4663 N N . LEU A 1 639 ? -34.662 8.536 22.021 1.00 33.28 639 LEU A N 1
ATOM 4664 C CA . LEU A 1 639 ? -36.014 8.913 21.597 1.00 33.28 639 LEU A CA 1
ATOM 4665 C C . LEU A 1 639 ? -36.811 7.612 21.700 1.00 33.28 639 LEU A C 1
ATOM 4667 O O . LEU A 1 639 ? -36.579 6.699 20.905 1.00 33.28 639 LEU A O 1
ATOM 4671 N N . GLN A 1 640 ? -37.624 7.479 22.745 1.00 31.41 640 GLN A N 1
ATOM 4672 C CA . GLN A 1 640 ? -38.633 6.424 22.796 1.00 31.41 640 GLN A CA 1
ATOM 4673 C C . GLN A 1 640 ? -39.749 6.844 21.834 1.00 31.41 640 GLN A C 1
ATOM 4675 O O . GLN A 1 640 ? -40.227 7.976 21.923 1.00 31.41 640 GLN A O 1
ATOM 4680 N N . LEU A 1 641 ? -40.064 5.979 20.865 1.00 28.44 641 LEU A N 1
ATOM 4681 C CA . LEU A 1 641 ? -41.223 6.143 19.982 1.00 28.44 641 LEU A CA 1
ATOM 4682 C C . LEU A 1 641 ? -42.519 5.897 20.751 1.00 28.44 641 LEU A C 1
ATOM 4684 O O . LEU A 1 641 ? -42.546 4.910 21.522 1.00 28.44 641 LEU A O 1
#